Protein 2W3Y (pdb70)

Radius of gyration: 26.06 Å; Cα contacts (8 Å, |Δi|>4): 1025; chains: 2; bounding box: 80×56×63 Å

Organism: Pectobacterium carotovorum subsp. carotovorum (NCBI:txid555)

Nearest PDB structures (foldseek):
  2w3y-assembly2_B  TM=1.004E+00  e=4.810E-58  Pectobacterium carotovorum subsp. carotovorum
  2w3y-assembly1_A  TM=1.001E+00  e=2.131E-53  Pectobacterium carotovorum subsp. carotovorum
  6t14-assembly1_BBB  TM=3.606E-01  e=2.460E-04  Bacillus thuringiensis serovar israelensis
  6t1c-assembly1_BBB-2  TM=3.600E-01  e=3.989E-04  Bacillus thuringiensis serovar israelensis
  3ron-assembly1_A  TM=3.958E-01  e=1.049E-03  Bacillus thuringiensis serovar israelensis

Sequence (528 aa):
QDVDLYFQNIHGRLASNETFDIVPGLSKDGAVQYQTYQFNEAPKHLQKQVKAGRILMERFVAVASAAVNKKAPSNKEKYHYDIWKEVSNQLIPAFFTDPIKGEQNLNTTVKGVEVAKSVIQFAGNVIAGNVTGFATFLQNFGNGLSAEMNKTQANYNYLYAYSTHDLFQDTSGNVFYKPRFLIYGTHFKQEQKKIATSCASYQEVNLEFGVDTVGGTFRIEEYFSNETFKKKVDNFLDKYEGKAIDDADSYFDDIFNGVKPNKNYVYVDLYFQNIHGNETFDIVPGLSKDGAVQYQTYQFNEAPKHLQKQVKAGRILMERFVAVASAAVNKKAPSNKEKYHYDIWKEVSNQLIPAFFTDPIKGEQNLNTTVKGVEVAKSVIQFAGNVIAGNVTGFATFLQNFGNGLSAEMNKTQANYNYLYAYSTHDLFQDTSGNVFYKPRFLIYGTHFKQEQKKIATSCASYQEVNLEFGVDTVGGTFRIEEYFSNETFKKKVDNFLDKYEGKAIDDADSYFDDIFNGVKPNKNYVY

Solvent-accessible surface area: 24649 Å² total; per-residue (Å²): 140,109,11,21,119,45,0,94,124,22,29,89,145,112,52,90,133,73,15,47,90,23,0,68,8,52,16,137,29,0,0,0,0,0,0,0,0,6,0,28,110,9,25,169,146,20,66,167,44,4,142,32,0,36,108,8,0,28,64,0,0,4,1,0,0,1,0,0,28,101,86,13,106,49,68,131,48,35,2,77,26,98,25,1,80,86,0,0,71,58,0,9,100,13,2,11,60,28,73,66,170,44,106,92,76,28,41,47,74,24,83,1,57,66,7,4,75,16,28,0,47,46,6,0,44,2,73,8,28,104,15,95,38,0,30,80,32,16,71,95,19,4,99,26,7,15,62,33,3,79,118,84,135,63,89,10,46,21,2,22,0,0,0,0,0,0,6,6,114,57,152,93,40,93,53,45,12,30,1,28,0,5,0,27,2,27,55,12,101,64,154,20,1,160,22,11,85,15,24,70,35,167,138,105,20,88,4,78,18,32,9,61,4,4,0,3,18,1,58,0,113,64,17,93,92,61,125,102,13,73,130,76,0,38,98,14,1,53,80,5,43,4,70,51,2,80,121,22,129,0,40,31,58,47,57,3,91,68,10,116,24,37,57,66,3,54,85,56,65,156,42,0,89,122,18,27,84,92,151,44,65,76,26,0,66,2,36,12,43,17,0,0,0,0,0,1,0,0,6,0,28,112,10,23,165,143,18,82,165,37,5,153,30,0,42,109,7,0,30,62,0,1,4,1,0,0,1,0,0,12,93,80,2,95,30,11,110,52,1,2,78,28,100,26,0,60,75,0,0,76,56,0,9,98,13,0,11,59,83,97,67,182,35,122,70,92,25,100,48,61,25,97,1,59,71,8,4,73,16,27,0,48,43,6,0,34,2,70,6,32,108,19,88,36,0,30,76,34,17,77,100,13,5,102,30,8,20,64,34,1,89,50,52,141,56,93,9,50,20,2,22,0,0,1,0,0,0,5,8,118,53,148,97,41,94,55,45,14,28,1,30,0,5,0,18,7,27,54,13,87,62,120,19,10,156,16,10,90,13,18,61,44,163,139,119,19,103,4,123,16,34,10,40,1,5,0,3,17,3,64,3,116,69,20,83,96,69,109,108,12,67,110,101,0,34,81,3,0,98,123,6,61,4,50,48,2,78,124,23,95,0,39,31,60,46,52,6,96,66,11,120,27,43,190,87,20,118,142

B-factor: mean 33.21, std 8.68, range [15.66, 88.27]

Foldseek 3Di:
DVLLVVLVVLPCFPDPVPAFAFQAQADLLAGEQEEEEEEADAPPVCNVLLVVLSVLLLLVLQLLRRSLVSNQPDSNSSLPVVSSQVSLVSVDVQFFDPKDWDKDKDWDKAALQCVQVSVVCVVAQKDADDPVVSLVLQQVVLVRRLVSCPPDQDKHKYKYFYKYWYFAADPVRDTDTWIKTKIKIWIAHNVRSVSSNRNVGRDMDTGTIIITMIMGTGPSVCCVVPVVSVVVSVVSSRVSGGDGPVPHPSYDYDHGHPMHHHPVDDD/DVVVLVVLPCVQAAAFQAQFALLAGEFEEEEEEADDPPVCNVLLVVLSVLLQLVLQLLRRSLVSPDPDSNSSLPVVSSQVSLVVVCVQFFDDKDWDKDKLWDKAALQCVQVSVVCVVQQKRFDDDVVRLVLLQVVLVSRLVSPVVDQAKHKYKYFYKYWYFAQDPVGHTDTWIKTKIKIWIAGSVRSCSSNRNPGRDMDTGTIIMIMIIGIGPSVCCVVPPVSVVVSVVVSVVSGHPGPCPHPNYDYDYTYPMDHHPPDDD

Structure (mmCIF, N/CA/C/O backbone):
data_2W3Y
#
_entry.id   2W3Y
#
_cell.length_a   69.560
_cell.length_b   86.715
_cell.length_c   91.457
_cell.angle_alpha   90.00
_cell.angle_beta   90.00
_cell.angle_gamma   90.00
#
_symmetry.space_group_name_H-M   'P 21 21 21'
#
loop_
_entity.id
_entity.type
_entity.pdbx_description
1 polymer 'VIRULENCE FACTOR'
2 non-polymer 'PALMITIC ACID'
3 water water
#
loop_
_atom_site.group_PDB
_atom_site.id
_atom_site.type_symbol
_atom_site.label_atom_id
_atom_site.label_alt_id
_atom_site.label_comp_id
_atom_site.label_asym_id
_atom_site.label_entity_id
_atom_site.label_seq_id
_atom_site.pdbx_PDB_ins_code
_atom_site.Cartn_x
_atom_site.Cartn_y
_atom_site.Cartn_z
_atom_site.occupancy
_atom_site.B_iso_or_equiv
_atom_site.auth_seq_id
_atom_site.auth_comp_id
_atom_site.auth_asym_id
_atom_site.auth_atom_id
_atom_site.pdbx_PDB_model_num
ATOM 1 N N . GLN A 1 8 ? 8.469 26.849 23.746 1.00 48.78 8 GLN A N 1
ATOM 2 C CA . GLN A 1 8 ? 7.193 27.484 23.288 1.00 49.06 8 GLN A CA 1
ATOM 3 C C . GLN A 1 8 ? 7.104 27.631 21.762 1.00 48.47 8 GLN A C 1
ATOM 4 O O . GLN A 1 8 ? 6.021 27.866 21.220 1.00 48.31 8 GLN A O 1
ATOM 10 N N . ASP A 1 9 ? 8.237 27.479 21.075 1.00 48.08 9 ASP A N 1
ATOM 11 C CA . ASP A 1 9 ? 8.230 27.382 19.612 1.00 47.54 9 ASP A CA 1
ATOM 12 C C . ASP A 1 9 ? 7.596 26.064 19.148 1.00 46.43 9 ASP A C 1
ATOM 13 O O . ASP A 1 9 ? 7.036 25.990 18.054 1.00 46.05 9 ASP A O 1
ATOM 18 N N . VAL A 1 10 ? 7.677 25.036 19.994 1.00 45.27 10 VAL A N 1
ATOM 19 C CA . VAL A 1 10 ? 6.951 23.785 19.770 1.00 44.18 10 VAL A CA 1
ATOM 20 C C . VAL A 1 10 ? 5.446 23.991 19.954 1.00 43.07 10 VAL A C 1
ATOM 21 O O . VAL A 1 10 ? 4.652 23.536 19.121 1.00 42.65 10 VAL A O 1
ATOM 25 N N . ASP A 1 11 ? 5.061 24.677 21.037 1.00 42.15 11 ASP A N 1
ATOM 26 C CA . ASP A 1 11 ? 3.658 25.063 21.262 1.00 41.31 11 ASP A CA 1
ATOM 27 C C . ASP A 1 11 ? 3.043 25.812 20.069 1.00 40.62 11 ASP A C 1
ATOM 28 O O . ASP A 1 11 ? 1.927 25.490 19.638 1.00 40.64 11 ASP A O 1
ATOM 33 N N . LEU A 1 12 ? 3.775 26.782 19.523 1.00 39.67 12 LEU A N 1
ATOM 34 C CA . LEU A 1 12 ? 3.304 27.555 18.369 1.00 38.75 12 LEU A CA 1
ATOM 35 C C . LEU A 1 12 ? 3.148 26.696 17.109 1.00 37.57 12 LEU A C 1
ATOM 36 O O . LEU A 1 12 ? 2.202 26.876 16.341 1.00 37.06 12 LEU A O 1
ATOM 41 N N . TYR A 1 13 ? 4.088 25.770 16.908 1.00 36.59 13 TYR A N 1
ATOM 42 C CA . TYR A 1 13 ? 4.059 24.841 15.775 1.00 35.38 13 TYR A CA 1
ATOM 43 C C . TYR A 1 13 ? 2.777 24.005 15.796 1.00 34.66 13 TYR A C 1
ATOM 44 O O . TYR A 1 13 ? 2.070 23.877 14.784 1.00 33.61 13 TYR A O 1
ATOM 53 N N . PHE A 1 14 ? 2.479 23.462 16.970 1.00 34.13 14 PHE A N 1
ATOM 54 C CA . PHE A 1 14 ? 1.295 22.638 17.176 1.00 33.84 14 PHE A CA 1
ATOM 55 C C . PHE A 1 14 ? -0.001 23.451 17.193 1.00 34.24 14 PHE A C 1
ATOM 56 O O . PHE A 1 14 ? -1.021 22.989 16.671 1.00 33.23 14 PHE A O 1
ATOM 64 N N . GLN A 1 15 ? 0.047 24.667 17.754 1.00 34.46 15 GLN A N 1
ATOM 65 C CA . GLN A 1 15 ? -1.110 25.578 17.728 1.00 35.21 15 GLN A CA 1
ATOM 66 C C . GLN A 1 15 ? -1.547 25.837 16.288 1.00 35.35 15 GLN A C 1
ATOM 67 O O . GLN A 1 15 ? -2.739 25.842 15.983 1.00 35.86 15 GLN A O 1
ATOM 73 N N . ASN A 1 16 ? -0.573 26.016 15.401 1.00 36.16 16 ASN A N 1
ATOM 74 C CA . ASN A 1 16 ? -0.856 26.287 13.999 1.00 36.95 16 ASN A CA 1
ATOM 75 C C . ASN A 1 16 ? -1.455 25.086 13.267 1.00 37.34 16 ASN A C 1
ATOM 76 O O . ASN A 1 16 ? -2.380 25.244 12.461 1.00 37.53 16 ASN A O 1
ATOM 81 N N . ILE A 1 17 ? -0.932 23.891 13.548 1.00 37.31 17 ILE A N 1
ATOM 82 C CA . ILE A 1 17 ? -1.462 22.670 12.943 1.00 37.40 17 ILE A CA 1
ATOM 83 C C . ILE A 1 17 ? -2.952 22.510 13.245 1.00 37.47 17 ILE A C 1
ATOM 84 O O . ILE A 1 17 ? -3.752 22.262 12.338 1.00 37.51 17 ILE A O 1
ATOM 89 N N . HIS A 1 18 ? -3.327 22.711 14.504 1.00 37.56 18 HIS A N 1
ATOM 90 C CA . HIS A 1 18 ? -4.680 22.389 14.948 1.00 38.43 18 HIS A CA 1
ATOM 91 C C . HIS A 1 18 ? -5.737 23.508 14.775 1.00 39.24 18 HIS A C 1
ATOM 92 O O . HIS A 1 18 ? -6.920 23.288 15.023 1.00 39.55 18 HIS A O 1
ATOM 99 N N . GLY A 1 19 ? -5.319 24.683 14.306 1.00 39.88 19 GLY A N 1
ATOM 100 C CA . GLY A 1 19 ? -6.248 25.804 14.089 1.00 40.37 19 GLY A CA 1
ATOM 101 C C . GLY A 1 19 ? -7.151 25.608 12.882 1.00 41.09 19 GLY A C 1
ATOM 102 O O . GLY A 1 19 ? -7.073 24.581 12.188 1.00 41.26 19 GLY A O 1
ATOM 103 N N . ARG A 1 23 ? -6.972 19.436 24.800 1.00 61.55 23 ARG A N 1
ATOM 104 C CA . ARG A 1 23 ? -8.367 19.413 25.218 1.00 61.62 23 ARG A CA 1
ATOM 105 C C . ARG A 1 23 ? -8.714 18.012 25.707 1.00 61.04 23 ARG A C 1
ATOM 106 O O . ARG A 1 23 ? -8.681 17.059 24.932 1.00 61.23 23 ARG A O 1
ATOM 114 N N . LEU A 1 24 ? -9.041 17.893 26.994 1.00 60.34 24 LEU A N 1
ATOM 115 C CA . LEU A 1 24 ? -9.096 16.584 27.655 1.00 59.59 24 LEU A CA 1
ATOM 116 C C . LEU A 1 24 ? -10.419 15.816 27.575 1.00 58.69 24 LEU A C 1
ATOM 117 O O . LEU A 1 24 ? -10.459 14.632 27.923 1.00 58.86 24 LEU A O 1
ATOM 122 N N . ALA A 1 25 ? -11.492 16.474 27.138 1.00 57.49 25 ALA A N 1
ATOM 123 C CA . ALA A 1 25 ? -12.763 15.781 26.925 1.00 56.15 25 ALA A CA 1
ATOM 124 C C . ALA A 1 25 ? -12.595 14.786 25.772 1.00 55.27 25 ALA A C 1
ATOM 125 O O . ALA A 1 25 ? -11.948 15.102 24.771 1.00 55.06 25 ALA A O 1
ATOM 127 N N . SER A 1 26 ? -13.157 13.586 25.929 1.00 54.07 26 SER A N 1
ATOM 128 C CA . SER A 1 26 ? -12.952 12.487 24.972 1.00 52.93 26 SER A CA 1
ATOM 129 C C . SER A 1 26 ? -13.510 12.790 23.575 1.00 52.16 26 SER A C 1
ATOM 130 O O . SER A 1 26 ? -13.053 12.229 22.572 1.00 52.03 26 SER A O 1
ATOM 133 N N . ASN A 1 27 ? -14.493 13.682 23.525 1.00 50.94 27 ASN A N 1
ATOM 134 C CA . ASN A 1 27 ? -15.038 14.190 22.265 1.00 50.06 27 ASN A CA 1
ATOM 135 C C . ASN A 1 27 ? -14.251 15.387 21.720 1.00 48.86 27 ASN A C 1
ATOM 136 O O . ASN A 1 27 ? -14.535 15.870 20.622 1.00 49.06 27 ASN A O 1
ATOM 141 N N . GLU A 1 28 ? -13.262 15.845 22.492 1.00 47.36 28 GLU A N 1
ATOM 142 C CA . GLU A 1 28 ? -12.429 17.011 22.151 1.00 45.81 28 GLU A CA 1
ATOM 143 C C . GLU A 1 28 ? -10.951 16.676 21.839 1.00 43.76 28 GLU A C 1
ATOM 144 O O . GLU A 1 28 ? -10.269 17.464 21.165 1.00 43.21 28 GLU A O 1
ATOM 150 N N . THR A 1 29 ? -10.462 15.534 22.340 1.00 41.01 29 THR A N 1
ATOM 151 C CA . THR A 1 29 ? -9.119 15.034 21.994 1.00 38.67 29 THR A CA 1
ATOM 152 C C . THR A 1 29 ? -8.987 14.845 20.481 1.00 37.10 29 THR A C 1
ATOM 153 O O . THR A 1 29 ? -9.979 14.601 19.780 1.00 36.27 29 THR A O 1
ATOM 157 N N . PHE A 1 30 ? -7.760 14.942 19.982 1.00 34.75 30 PHE A N 1
ATOM 158 C CA . PHE A 1 30 ? -7.543 14.915 18.536 1.00 33.05 30 PHE A CA 1
ATOM 159 C C . PHE A 1 30 ? -7.444 13.499 17.970 1.00 31.49 30 PHE A C 1
ATOM 160 O O . PHE A 1 30 ? -6.793 12.644 18.550 1.00 30.85 30 PHE A O 1
ATOM 168 N N . ASP A 1 31 ? -8.120 13.267 16.845 1.00 30.55 31 ASP A N 1
ATOM 169 C CA . ASP A 1 31 ? -8.045 11.982 16.131 1.00 29.46 31 ASP A CA 1
ATOM 170 C C . ASP A 1 31 ? -6.601 11.638 15.754 1.00 27.96 31 ASP A C 1
ATOM 171 O O . ASP A 1 31 ? -5.824 12.525 15.408 1.00 26.98 31 ASP A O 1
ATOM 176 N N . ILE A 1 32 ? -6.249 10.355 15.830 1.00 26.35 32 ILE A N 1
ATOM 177 C CA . ILE A 1 32 ? -4.914 9.904 15.429 1.00 24.59 32 ILE A CA 1
ATOM 178 C C . ILE A 1 32 ? -4.987 9.170 14.106 1.00 23.83 32 ILE A C 1
ATOM 179 O O . ILE A 1 32 ? -6.080 8.860 13.624 1.00 23.50 32 ILE A O 1
ATOM 184 N N . VAL A 1 33 ? -3.830 8.921 13.505 1.00 22.80 33 VAL A N 1
ATOM 185 C CA . VAL A 1 33 ? -3.780 8.248 12.235 1.00 22.15 33 VAL A CA 1
ATOM 186 C C . VAL A 1 33 ? -4.201 6.788 12.458 1.00 22.40 33 VAL A C 1
ATOM 187 O O . VAL A 1 33 ? -3.645 6.115 13.331 1.00 22.40 33 VAL A O 1
ATOM 191 N N . PRO A 1 34 ? -5.212 6.316 11.705 1.00 21.75 34 PRO A N 1
ATOM 192 C CA . PRO A 1 34 ? -5.699 4.937 11.892 1.00 22.52 34 PRO A CA 1
ATOM 193 C C . PRO A 1 34 ? -4.599 3.896 11.676 1.00 22.72 34 PRO A C 1
ATOM 194 O O . PRO A 1 34 ? -3.808 4.004 10.726 1.00 23.13 34 PRO A O 1
ATOM 198 N N . GLY A 1 35 ? -4.554 2.904 12.561 1.00 22.68 35 GLY A N 1
ATOM 199 C CA . GLY A 1 35 ? -3.466 1.926 12.577 1.00 22.83 35 GLY A CA 1
ATOM 200 C C . GLY A 1 35 ? -3.393 1.071 11.327 1.00 22.88 35 GLY A C 1
ATOM 201 O O . GLY A 1 35 ? -2.311 0.697 10.896 1.00 23.00 35 GLY A O 1
ATOM 202 N N . LEU A 1 36 ? -4.546 0.744 10.750 1.00 23.25 36 LEU A N 1
ATOM 203 C CA . LEU A 1 36 ? -4.557 -0.105 9.574 1.00 23.62 36 LEU A CA 1
ATOM 204 C C . LEU A 1 36 ? -5.543 0.403 8.523 1.00 23.80 36 LEU A C 1
ATOM 205 O O . LEU A 1 36 ? -6.718 0.608 8.807 1.00 24.29 36 LEU A O 1
ATOM 210 N N . SER A 1 37 ? -5.052 0.566 7.298 1.00 23.20 37 SER A N 1
ATOM 211 C CA . SER A 1 37 ? -5.799 1.213 6.234 1.00 23.66 37 SER A CA 1
ATOM 212 C C . SER A 1 37 ? -5.401 0.644 4.884 1.00 23.87 37 SER A C 1
ATOM 213 O O . SER A 1 37 ? -4.318 0.069 4.733 1.00 22.85 37 SER A O 1
ATOM 216 N N . LYS A 1 38 ? -6.253 0.825 3.879 1.00 24.61 38 LYS A N 1
ATOM 217 C CA . LYS A 1 38 ? -5.818 0.472 2.532 1.00 25.67 38 LYS A CA 1
ATOM 218 C C . LYS A 1 38 ? -4.637 1.342 2.034 1.00 24.87 38 LYS A C 1
ATOM 219 O O . LYS A 1 38 ? -3.868 0.918 1.174 1.00 25.11 38 LYS A O 1
ATOM 225 N N . ASP A 1 39 ? -4.482 2.534 2.614 1.00 24.43 39 ASP A N 1
ATOM 226 C CA . ASP A 1 39 ? -3.394 3.463 2.255 1.00 23.76 39 ASP A CA 1
ATOM 227 C C . ASP A 1 39 ? -2.080 3.293 3.020 1.00 22.76 39 ASP A C 1
ATOM 228 O O . ASP A 1 39 ? -1.094 3.975 2.717 1.00 23.02 39 ASP A O 1
ATOM 233 N N . GLY A 1 40 ? -2.066 2.373 3.993 1.00 21.12 40 GLY A N 1
ATOM 234 C CA . GLY A 1 40 ? -0.874 2.090 4.777 1.00 19.98 40 GLY A CA 1
ATOM 235 C C . GLY A 1 40 ? -1.211 1.726 6.217 1.00 19.35 40 GLY A C 1
ATOM 236 O O . GLY A 1 40 ? -2.371 1.731 6.620 1.00 18.56 40 GLY A O 1
ATOM 237 N N . ALA A 1 41 ? -0.188 1.398 6.996 1.00 19.16 41 ALA A N 1
ATOM 238 C CA . ALA A 1 41 ? -0.411 1.000 8.377 1.00 18.77 41 ALA A CA 1
ATOM 239 C C . ALA A 1 41 ? 0.591 1.721 9.283 1.00 18.32 41 ALA A C 1
ATOM 240 O O . ALA A 1 41 ? 1.717 1.980 8.866 1.00 18.62 41 ALA A O 1
ATOM 242 N N . VAL A 1 42 ? 0.177 2.038 10.507 1.00 18.28 42 VAL A N 1
ATOM 243 C CA . VAL A 1 42 ? 1.087 2.518 11.549 1.00 18.51 42 VAL A CA 1
ATOM 244 C C . VAL A 1 42 ? 0.961 1.531 12.698 1.00 18.49 42 VAL A C 1
ATOM 245 O O . VAL A 1 42 ? -0.132 1.358 13.230 1.00 18.06 42 VAL A O 1
ATOM 249 N N . GLN A 1 43 ? 2.073 0.906 13.073 1.00 18.51 43 GLN A N 1
ATOM 250 C CA . GLN A 1 43 ? 2.110 -0.062 14.143 1.00 19.74 43 GLN A CA 1
ATOM 251 C C . GLN A 1 43 ? 2.427 0.731 15.419 1.00 18.93 43 GLN A C 1
ATOM 252 O O . GLN A 1 43 ? 3.512 1.219 15.566 1.00 19.34 43 GLN A O 1
ATOM 258 N N . TYR A 1 44 ? 1.460 0.891 16.313 1.00 19.72 44 TYR A N 1
ATOM 259 C CA . TYR A 1 44 ? 1.686 1.611 17.574 1.00 19.63 44 TYR A CA 1
ATOM 260 C C . TYR A 1 44 ? 2.181 0.653 18.652 1.00 20.28 44 TYR A C 1
ATOM 261 O O . TYR A 1 44 ? 1.496 -0.312 18.964 1.00 20.90 44 TYR A O 1
ATOM 270 N N . GLN A 1 45 ? 3.368 0.890 19.217 1.00 20.10 45 GLN A N 1
ATOM 271 C CA . GLN A 1 45 ? 3.967 -0.099 20.132 1.00 19.86 45 GLN A CA 1
ATOM 272 C C . GLN A 1 45 ? 4.644 0.516 21.370 1.00 20.72 45 GLN A C 1
ATOM 273 O O . GLN A 1 45 ? 5.122 1.651 21.335 1.00 21.03 45 GLN A O 1
ATOM 279 N N . THR A 1 46 ? 4.673 -0.245 22.464 1.00 20.89 46 THR A N 1
ATOM 280 C CA . THR A 1 46 ? 5.430 0.124 23.671 1.00 21.15 46 THR A CA 1
ATOM 281 C C . THR A 1 46 ? 6.238 -1.085 24.128 1.00 21.29 46 THR A C 1
ATOM 282 O O . THR A 1 46 ? 5.675 -2.110 24.548 1.00 20.03 46 THR A O 1
ATOM 286 N N . TYR A 1 47 ? 7.561 -0.986 24.013 1.00 21.65 47 TYR A N 1
ATOM 287 C CA . TYR A 1 47 ? 8.417 -2.097 24.398 1.00 21.98 47 TYR A CA 1
ATOM 288 C C . TYR A 1 47 ? 9.170 -1.757 25.663 1.00 22.33 47 TYR A C 1
ATOM 289 O O . TYR A 1 47 ? 9.882 -0.755 25.727 1.00 22.93 47 TYR A O 1
ATOM 298 N N . GLN A 1 48 ? 9.022 -2.601 26.665 1.00 21.40 48 GLN A N 1
ATOM 299 C CA . GLN A 1 48 ? 9.877 -2.497 27.837 1.00 20.88 48 GLN A CA 1
ATOM 300 C C . GLN A 1 48 ? 10.828 -3.673 27.873 1.00 20.47 48 GLN A C 1
ATOM 301 O O . GLN A 1 48 ? 10.398 -4.821 27.788 1.00 21.02 48 GLN A O 1
ATOM 307 N N . PHE A 1 49 ? 12.119 -3.386 27.993 1.00 20.84 49 PHE A N 1
ATOM 308 C CA . PHE A 1 49 ? 13.129 -4.428 28.022 1.00 21.46 49 PHE A CA 1
ATOM 309 C C . PHE A 1 49 ? 13.592 -4.660 29.447 1.00 21.95 49 PHE A C 1
ATOM 310 O O . PHE A 1 49 ? 14.310 -3.838 30.006 1.00 22.33 49 PHE A O 1
ATOM 318 N N . ASN A 1 50 ? 13.132 -5.779 30.013 1.00 23.15 50 ASN A N 1
ATOM 319 C CA . ASN A 1 50 ? 13.404 -6.206 31.399 1.00 23.78 50 ASN A CA 1
ATOM 320 C C . ASN A 1 50 ? 12.569 -5.477 32.437 1.00 24.45 50 ASN A C 1
ATOM 321 O O . ASN A 1 50 ? 12.292 -4.297 32.299 1.00 23.51 50 ASN A O 1
ATOM 326 N N . GLU A 1 51 ? 12.168 -6.207 33.477 1.00 25.91 51 GLU A N 1
ATOM 327 C CA . GLU A 1 51 ? 11.515 -5.610 34.635 1.00 27.76 51 GLU A CA 1
ATOM 328 C C . GLU A 1 51 ? 12.496 -4.670 35.319 1.00 28.29 51 GLU A C 1
ATOM 329 O O . GLU A 1 51 ? 13.699 -4.941 35.363 1.00 28.64 51 GLU A O 1
ATOM 335 N N . ALA A 1 52 ? 11.970 -3.556 35.808 1.00 28.90 52 ALA A N 1
ATOM 336 C CA . ALA A 1 52 ? 12.739 -2.560 36.536 1.00 30.23 52 ALA A CA 1
ATOM 337 C C . ALA A 1 52 ? 13.034 -3.039 37.963 1.00 31.03 52 ALA A C 1
ATOM 338 O O . ALA A 1 52 ? 12.216 -3.741 38.548 1.00 30.71 52 ALA A O 1
ATOM 340 N N . PRO A 1 53 ? 14.219 -2.678 38.508 1.00 32.13 53 PRO A N 1
ATOM 341 C CA . PRO A 1 53 ? 14.466 -2.890 39.932 1.00 32.39 53 PRO A CA 1
ATOM 342 C C . PRO A 1 53 ? 13.548 -2.015 40.777 1.00 32.35 53 PRO A C 1
ATOM 343 O O . PRO A 1 53 ? 13.058 -0.979 40.310 1.00 31.81 53 PRO A O 1
ATOM 347 N N . LYS A 1 54 ? 13.332 -2.434 42.021 1.00 32.87 54 LYS A N 1
ATOM 348 C CA . LYS A 1 54 ? 12.355 -1.799 42.913 1.00 33.53 54 LYS A CA 1
ATOM 349 C C . LYS A 1 54 ? 12.396 -0.269 42.869 1.00 33.08 54 LYS A C 1
ATOM 350 O O . LYS A 1 54 ? 11.353 0.378 42.772 1.00 32.96 54 LYS A O 1
ATOM 356 N N . HIS A 1 55 ? 13.601 0.298 42.891 1.00 33.43 55 HIS A N 1
ATOM 357 C CA . HIS A 1 55 ? 13.781 1.756 42.916 1.00 33.73 55 HIS A CA 1
ATOM 358 C C . HIS A 1 55 ? 13.554 2.495 41.579 1.00 34.26 55 HIS A C 1
ATOM 359 O O . HIS A 1 55 ? 13.641 3.731 41.533 1.00 34.64 55 HIS A O 1
ATOM 366 N N . LEU A 1 56 ? 13.255 1.762 40.503 1.00 34.03 56 LEU A N 1
ATOM 367 C CA . LEU A 1 56 ? 13.001 2.411 39.204 1.00 33.99 56 LEU A CA 1
ATOM 368 C C . LEU A 1 56 ? 11.581 2.192 38.663 1.00 33.53 56 LEU A C 1
ATOM 369 O O . LEU A 1 56 ? 11.175 2.855 37.711 1.00 33.54 56 LEU A O 1
ATOM 374 N N . GLN A 1 57 ? 10.835 1.276 39.282 1.00 33.64 57 GLN A N 1
ATOM 375 C CA . GLN A 1 57 ? 9.483 0.885 38.831 1.00 33.36 57 GLN A CA 1
ATOM 376 C C . GLN A 1 57 ? 8.472 2.032 38.695 1.00 32.87 57 GLN A C 1
ATOM 377 O O . GLN A 1 57 ? 7.727 2.093 37.708 1.00 31.53 57 GLN A O 1
ATOM 383 N N . LYS A 1 58 ? 8.465 2.944 39.669 1.00 32.36 58 LYS A N 1
ATOM 384 C CA . LYS A 1 58 ? 7.611 4.135 39.611 1.00 32.83 58 LYS A CA 1
ATOM 385 C C . LYS A 1 58 ? 7.941 5.027 38.409 1.00 32.24 58 LYS A C 1
ATOM 386 O O . LYS A 1 58 ? 7.040 5.450 37.687 1.00 31.92 58 LYS A O 1
ATOM 392 N N . GLN A 1 59 ? 9.231 5.318 38.230 1.00 31.52 59 GLN A N 1
ATOM 393 C CA . GLN A 1 59 ? 9.751 6.105 37.103 1.00 31.68 59 GLN A CA 1
ATOM 394 C C . GLN A 1 59 ? 9.406 5.465 35.741 1.00 29.86 59 GLN A C 1
ATOM 395 O O . GLN A 1 59 ? 9.034 6.153 34.800 1.00 29.33 59 GLN A O 1
ATOM 401 N N . VAL A 1 60 ? 9.507 4.144 35.664 1.00 29.23 60 VAL A N 1
ATOM 402 C CA . VAL A 1 60 ? 9.220 3.410 34.436 1.00 29.00 60 VAL A CA 1
ATOM 403 C C . VAL A 1 60 ? 7.728 3.460 34.075 1.00 28.80 60 VAL A C 1
ATOM 404 O O . VAL A 1 60 ? 7.367 3.696 32.912 1.00 28.01 60 VAL A O 1
ATOM 408 N N . LYS A 1 61 ? 6.865 3.257 35.073 1.00 28.44 61 LYS A N 1
ATOM 409 C CA . LYS A 1 61 ? 5.413 3.340 34.868 1.00 28.74 61 LYS A CA 1
ATOM 410 C C . LYS A 1 61 ? 4.974 4.728 34.407 1.00 27.57 61 LYS A C 1
ATOM 411 O O . LYS A 1 61 ? 4.140 4.844 33.516 1.00 27.51 61 LYS A O 1
ATOM 417 N N . ALA A 1 62 ? 5.562 5.774 34.990 1.00 27.16 62 ALA A N 1
ATOM 418 C CA . ALA A 1 62 ? 5.313 7.151 34.549 1.00 26.40 62 ALA A CA 1
ATOM 419 C C . ALA A 1 62 ? 5.873 7.417 33.130 1.00 25.76 62 ALA A C 1
ATOM 420 O O . ALA A 1 62 ? 5.203 8.041 32.293 1.00 25.18 62 ALA A O 1
ATOM 422 N N . GLY A 1 63 ? 7.089 6.930 32.876 1.00 25.04 63 GLY A N 1
ATOM 423 C CA . GLY A 1 63 ? 7.769 7.086 31.587 1.00 24.76 63 GLY A CA 1
ATOM 424 C C . GLY A 1 63 ? 6.994 6.451 30.444 1.00 24.74 63 GLY A C 1
ATOM 425 O O . GLY A 1 63 ? 6.882 7.035 29.370 1.00 24.56 63 GLY A O 1
ATOM 426 N N . ARG A 1 64 ? 6.447 5.259 30.688 1.00 25.38 64 ARG A N 1
ATOM 427 C CA . ARG A 1 64 ? 5.613 4.571 29.707 1.00 25.62 64 ARG A CA 1
ATOM 428 C C . ARG A 1 64 ? 4.374 5.379 29.362 1.00 26.24 64 ARG A C 1
ATOM 429 O O . ARG A 1 64 ? 4.049 5.515 28.180 1.00 26.66 64 ARG A O 1
ATOM 437 N N . ILE A 1 65 ? 3.695 5.931 30.375 1.00 26.33 65 ILE A N 1
ATOM 438 C CA . ILE A 1 65 ? 2.527 6.788 30.131 1.00 26.87 65 ILE A CA 1
ATOM 439 C C . ILE A 1 65 ? 2.883 8.030 29.334 1.00 25.84 65 ILE A C 1
ATOM 440 O O . ILE A 1 65 ? 2.183 8.383 28.374 1.00 26.31 65 ILE A O 1
ATOM 445 N N . LEU A 1 66 ? 3.962 8.695 29.730 1.00 25.60 66 LEU A N 1
ATOM 446 C CA . LEU A 1 66 ? 4.450 9.876 29.007 1.00 25.21 66 LEU A CA 1
ATOM 447 C C . LEU A 1 66 ? 4.744 9.612 27.522 1.00 24.63 66 LEU A C 1
ATOM 448 O O . LEU A 1 66 ? 4.345 10.394 26.650 1.00 24.58 66 LEU A O 1
ATOM 453 N N . MET A 1 67 ? 5.442 8.514 27.242 1.00 23.87 67 MET A N 1
ATOM 454 C CA . MET A 1 67 ? 5.833 8.214 25.864 1.00 23.17 67 MET A CA 1
ATOM 455 C C . MET A 1 67 ? 4.624 7.876 24.975 1.00 23.03 67 MET A C 1
ATOM 456 O O . MET A 1 67 ? 4.571 8.320 23.819 1.00 22.22 67 MET A O 1
ATOM 461 N N . GLU A 1 68 ? 3.653 7.115 25.510 1.00 22.60 68 GLU A N 1
ATOM 462 C CA . GLU A 1 68 ? 2.414 6.812 24.756 1.00 23.11 68 GLU A CA 1
ATOM 463 C C . GLU A 1 68 ? 1.640 8.104 24.416 1.00 22.48 68 GLU A C 1
ATOM 464 O O . GLU A 1 68 ? 1.037 8.229 23.338 1.00 21.70 68 GLU A O 1
ATOM 470 N N . ARG A 1 69 ? 1.684 9.065 25.333 1.00 21.45 69 ARG A N 1
ATOM 471 C CA . ARG A 1 69 ? 1.055 10.363 25.119 1.00 22.04 69 ARG A CA 1
ATOM 472 C C . ARG A 1 69 ? 1.771 11.181 24.042 1.00 21.14 69 ARG A C 1
ATOM 473 O O . ARG A 1 69 ? 1.109 11.812 23.212 1.00 21.67 69 ARG A O 1
ATOM 481 N N . PHE A 1 70 ? 3.105 11.161 24.065 1.00 20.80 70 PHE A N 1
ATOM 482 C CA . PHE A 1 70 ? 3.930 11.791 23.020 1.00 21.28 70 PHE A CA 1
ATOM 483 C C . PHE A 1 70 ? 3.693 11.160 21.638 1.00 21.07 70 PHE A C 1
ATOM 484 O O . PHE A 1 70 ? 3.571 11.872 20.631 1.00 21.17 70 PHE A O 1
ATOM 492 N N . VAL A 1 71 ? 3.604 9.829 21.597 1.00 20.22 71 VAL A N 1
ATOM 493 C CA . VAL A 1 71 ? 3.291 9.122 20.345 1.00 20.74 71 VAL A CA 1
ATOM 494 C C . VAL A 1 71 ? 1.928 9.541 19.780 1.00 20.18 71 VAL A C 1
ATOM 495 O O . VAL A 1 71 ? 1.829 9.846 18.576 1.00 20.93 71 VAL A O 1
ATOM 499 N N . ALA A 1 72 ? 0.896 9.591 20.636 1.00 20.00 72 ALA A N 1
ATOM 500 C CA . ALA A 1 72 ? -0.451 10.023 20.219 1.00 20.58 72 ALA A CA 1
ATOM 501 C C . ALA A 1 72 ? -0.489 11.522 19.812 1.00 21.02 72 ALA A C 1
ATOM 502 O O . ALA A 1 72 ? -1.170 11.882 18.847 1.00 20.83 72 ALA A O 1
ATOM 504 N N . VAL A 1 73 ? 0.258 12.369 20.531 1.00 21.42 73 VAL A N 1
ATOM 505 C CA . VAL A 1 73 ? 0.421 13.801 20.128 1.00 21.84 73 VAL A CA 1
ATOM 506 C C . VAL A 1 73 ? 1.026 13.932 18.718 1.00 21.94 73 VAL A C 1
ATOM 507 O O . VAL A 1 73 ? 0.500 14.679 17.884 1.00 22.12 73 VAL A O 1
ATOM 511 N N . ALA A 1 74 ? 2.099 13.191 18.438 1.00 21.92 74 ALA A N 1
ATOM 512 C CA . ALA A 1 74 ? 2.724 13.245 17.117 1.00 21.67 74 ALA A CA 1
ATOM 513 C C . ALA A 1 74 ? 1.751 12.752 16.029 1.00 21.85 74 ALA A C 1
ATOM 514 O O . ALA A 1 74 ? 1.571 13.395 14.984 1.00 21.70 74 ALA A O 1
ATOM 516 N N . SER A 1 75 ? 1.096 11.628 16.303 1.00 21.12 75 SER A N 1
ATOM 517 C CA . SER A 1 75 ? 0.137 11.037 15.381 1.00 21.10 75 SER A CA 1
ATOM 518 C C . SER A 1 75 ? -1.047 11.947 15.053 1.00 20.81 75 SER A C 1
ATOM 519 O O . SER A 1 75 ? -1.485 11.989 13.903 1.00 20.18 75 SER A O 1
ATOM 522 N N . ALA A 1 76 ? -1.560 12.651 16.065 1.00 20.75 76 ALA A N 1
ATOM 523 C CA . ALA A 1 76 ? -2.682 13.583 15.885 1.00 21.55 76 ALA A CA 1
ATOM 524 C C . ALA A 1 76 ? -2.333 14.813 15.025 1.00 21.60 76 ALA A C 1
ATOM 525 O O . ALA A 1 76 ? -3.145 15.222 14.176 1.00 21.46 76 ALA A O 1
ATOM 527 N N . ALA A 1 77 ? -1.124 15.351 15.213 1.00 22.33 77 ALA A N 1
ATOM 528 C CA . ALA A 1 77 ? -0.573 16.428 14.368 1.00 22.86 77 ALA A CA 1
ATOM 529 C C . ALA A 1 77 ? -0.459 16.012 12.898 1.00 23.41 77 ALA A C 1
ATOM 530 O O . ALA A 1 77 ? -0.860 16.756 11.998 1.00 22.95 77 ALA A O 1
ATOM 532 N N . VAL A 1 78 ? 0.062 14.807 12.670 1.00 23.14 78 VAL A N 1
ATOM 533 C CA . VAL A 1 78 ? 0.191 14.225 11.334 1.00 23.41 78 VAL A CA 1
ATOM 534 C C . VAL A 1 78 ? -1.167 14.070 10.658 1.00 23.57 78 VAL A C 1
ATOM 535 O O . VAL A 1 78 ? -1.321 14.458 9.505 1.00 22.64 78 VAL A O 1
ATOM 539 N N . ASN A 1 79 ? -2.123 13.487 11.387 1.00 24.08 79 ASN A N 1
ATOM 540 C CA . ASN A 1 79 ? -3.490 13.290 10.929 1.00 25.06 79 ASN A CA 1
ATOM 541 C C . ASN A 1 79 ? -4.170 14.582 10.454 1.00 25.72 79 ASN A C 1
ATOM 542 O O . ASN A 1 79 ? -4.818 14.610 9.395 1.00 25.60 79 ASN A O 1
ATOM 547 N N . LYS A 1 80 ? -4.011 15.628 11.255 1.00 26.17 80 LYS A N 1
ATOM 548 C CA . LYS A 1 80 ? -4.463 16.967 10.912 1.00 27.67 80 LYS A CA 1
ATOM 549 C C . LYS A 1 80 ? -3.662 17.570 9.745 1.00 27.71 80 LYS A C 1
ATOM 550 O O . LYS A 1 80 ? -4.249 18.078 8.784 1.00 28.27 80 LYS A O 1
ATOM 556 N N . LYS A 1 81 ? -2.338 17.491 9.817 1.00 27.86 81 LYS A N 1
ATOM 557 C CA . LYS A 1 81 ? -1.467 18.124 8.816 1.00 28.04 81 LYS A CA 1
ATOM 558 C C . LYS A 1 81 ? -1.556 17.490 7.429 1.00 27.52 81 LYS A C 1
ATOM 559 O O . LYS A 1 81 ? -1.438 18.198 6.431 1.00 27.08 81 LYS A O 1
ATOM 565 N N . ALA A 1 82 ? -1.743 16.164 7.361 1.00 25.92 82 ALA A N 1
ATOM 566 C CA . ALA A 1 82 ? -1.799 15.463 6.073 1.00 25.77 82 ALA A CA 1
ATOM 567 C C . ALA A 1 82 ? -2.914 16.030 5.185 1.00 25.32 82 ALA A C 1
ATOM 568 O O . ALA A 1 82 ? -4.044 16.135 5.632 1.00 25.27 82 ALA A O 1
ATOM 570 N N . PRO A 1 83 ? -2.586 16.422 3.938 1.00 25.79 83 PRO A N 1
ATOM 571 C CA . PRO A 1 83 ? -3.558 16.965 2.948 1.00 26.46 83 PRO A CA 1
ATOM 572 C C . PRO A 1 83 ? -4.548 15.928 2.401 1.00 26.58 83 PRO A C 1
ATOM 573 O O . PRO A 1 83 ? -5.582 16.291 1.825 1.00 27.03 83 PRO A O 1
ATOM 577 N N . SER A 1 84 ? -4.212 14.654 2.554 1.00 25.89 84 SER A N 1
ATOM 578 C CA . SER A 1 84 ? -5.016 13.564 2.017 1.00 25.84 84 SER A CA 1
ATOM 579 C C . SER A 1 84 ? -4.775 12.333 2.868 1.00 25.33 84 SER A C 1
ATOM 580 O O . SER A 1 84 ? -3.784 12.259 3.609 1.00 25.06 84 SER A O 1
ATOM 583 N N . ASN A 1 85 ? -5.681 11.371 2.761 1.00 25.03 85 ASN A N 1
ATOM 584 C CA . ASN A 1 85 ? -5.569 10.131 3.532 1.00 24.67 85 ASN A CA 1
ATOM 585 C C . ASN A 1 85 ? -4.248 9.419 3.279 1.00 24.14 85 ASN A C 1
ATOM 586 O O . ASN A 1 85 ? -3.592 8.985 4.220 1.00 22.93 85 ASN A O 1
ATOM 591 N N . LYS A 1 86 ? -3.845 9.329 2.013 1.00 23.94 86 LYS A N 1
ATOM 592 C CA . LYS A 1 86 ? -2.580 8.685 1.652 1.00 24.49 86 LYS A CA 1
ATOM 593 C C . LYS A 1 86 ? -1.365 9.288 2.381 1.00 24.03 86 LYS A C 1
ATOM 594 O O . LYS A 1 86 ? -0.462 8.577 2.821 1.00 23.13 86 LYS A O 1
ATOM 600 N N . GLU A 1 87 ? -1.371 10.614 2.500 1.00 23.81 87 GLU A N 1
ATOM 601 C CA . GLU A 1 87 ? -0.287 11.356 3.113 1.00 23.88 87 GLU A CA 1
ATOM 602 C C . GLU A 1 87 ? -0.198 11.218 4.634 1.00 23.48 87 GLU A C 1
ATOM 603 O O . GLU A 1 87 ? 0.856 11.511 5.221 1.00 23.23 87 GLU A O 1
ATOM 609 N N . LYS A 1 88 ? -1.268 10.747 5.278 1.00 22.98 88 LYS A N 1
ATOM 610 C CA . LYS A 1 88 ? -1.162 10.332 6.706 1.00 23.90 88 LYS A CA 1
ATOM 611 C C . LYS A 1 88 ? -0.095 9.238 6.938 1.00 22.98 88 LYS A C 1
ATOM 612 O O . LYS A 1 88 ? 0.441 9.097 8.043 1.00 23.87 88 LYS A O 1
ATOM 618 N N . TYR A 1 89 ? 0.206 8.470 5.895 1.00 22.34 89 TYR A N 1
ATOM 619 C CA . TYR A 1 89 ? 1.200 7.400 5.965 1.00 21.94 89 TYR A CA 1
ATOM 620 C C . TYR A 1 89 ? 2.522 7.749 5.246 1.00 22.69 89 TYR A C 1
ATOM 621 O O . TYR A 1 89 ? 3.309 6.868 4.923 1.00 22.89 89 TYR A O 1
ATOM 630 N N . HIS A 1 90 ? 2.767 9.042 5.029 1.00 23.46 90 HIS A N 1
ATOM 631 C CA . HIS A 1 90 ? 4.015 9.490 4.408 1.00 24.44 90 HIS A CA 1
ATOM 632 C C . HIS A 1 90 ? 5.004 9.799 5.507 1.00 24.52 90 HIS A C 1
ATOM 633 O O . HIS A 1 90 ? 4.788 10.724 6.301 1.00 24.01 90 HIS A O 1
ATOM 640 N N . TYR A 1 91 ? 6.089 9.029 5.541 1.00 24.61 91 TYR A N 1
ATOM 641 C CA . TYR A 1 91 ? 7.106 9.186 6.591 1.00 25.49 91 TYR A CA 1
ATOM 642 C C . TYR A 1 91 ? 7.636 10.628 6.760 1.00 25.50 91 TYR A C 1
ATOM 643 O O . TYR A 1 91 ? 7.906 11.080 7.884 1.00 24.93 91 TYR A O 1
ATOM 652 N N . ASP A 1 92 ? 7.781 11.345 5.649 1.00 26.27 92 ASP A N 1
ATOM 653 C CA . ASP A 1 92 ? 8.361 12.688 5.697 1.00 27.81 92 ASP A CA 1
ATOM 654 C C . ASP A 1 92 ? 7.541 13.660 6.558 1.00 26.34 92 ASP A C 1
ATOM 655 O O . ASP A 1 92 ? 8.104 14.540 7.189 1.00 26.81 92 ASP A O 1
ATOM 660 N N . ILE A 1 93 ? 6.221 13.487 6.600 1.00 25.91 93 ILE A N 1
ATOM 661 C CA . ILE A 1 93 ? 5.351 14.303 7.480 1.00 24.43 93 ILE A CA 1
ATOM 662 C C . ILE A 1 93 ? 5.520 13.964 8.973 1.00 23.52 93 ILE A C 1
ATOM 663 O O . ILE A 1 93 ? 5.563 14.869 9.828 1.00 23.37 93 ILE A O 1
ATOM 668 N N . TRP A 1 94 ? 5.613 12.667 9.277 1.00 23.05 94 TRP A N 1
ATOM 669 C CA . TRP A 1 94 ? 6.011 12.178 10.615 1.00 22.58 94 TRP A CA 1
ATOM 670 C C . TRP A 1 94 ? 7.382 12.718 11.050 1.00 23.51 94 TRP A C 1
ATOM 671 O O . TRP A 1 94 ? 7.574 13.117 12.204 1.00 22.84 94 TRP A O 1
ATOM 682 N N . LYS A 1 95 ? 8.349 12.727 10.126 1.00 24.21 95 LYS A N 1
ATOM 683 C CA . LYS A 1 95 ? 9.668 13.273 10.438 1.00 26.06 95 LYS A CA 1
ATOM 684 C C . LYS A 1 95 ? 9.632 14.792 10.742 1.00 25.86 95 LYS A C 1
ATOM 685 O O . LYS A 1 95 ? 10.264 15.247 11.702 1.00 26.45 95 LYS A O 1
ATOM 691 N N . GLU A 1 96 ? 8.890 15.556 9.940 1.00 26.77 96 GLU A N 1
ATOM 692 C CA . GLU A 1 96 ? 8.717 17.013 10.162 1.00 26.96 96 GLU A CA 1
ATOM 693 C C . GLU A 1 96 ? 8.181 17.320 11.573 1.00 26.61 96 GLU A C 1
ATOM 694 O O . GLU A 1 96 ? 8.669 18.229 12.258 1.00 26.92 96 GLU A O 1
ATOM 700 N N . VAL A 1 97 ? 7.203 16.532 12.011 1.00 26.08 97 VAL A N 1
ATOM 701 C CA . VAL A 1 97 ? 6.538 16.738 13.309 1.00 25.27 97 VAL A CA 1
ATOM 702 C C . VAL A 1 97 ? 7.451 16.315 14.474 1.00 25.79 97 VAL A C 1
ATOM 703 O O . VAL A 1 97 ? 7.542 17.023 15.490 1.00 25.10 97 VAL A O 1
ATOM 707 N N . SER A 1 98 ? 8.137 15.172 14.324 1.00 25.51 98 SER A N 1
ATOM 708 C CA . SER A 1 98 ? 9.125 14.728 15.309 1.00 26.47 98 SER A CA 1
ATOM 709 C C . SER A 1 98 ? 10.323 15.693 15.476 1.00 26.77 98 SER A C 1
ATOM 710 O O . SER A 1 98 ? 10.816 15.870 16.579 1.00 26.97 98 SER A O 1
ATOM 713 N N . ASN A 1 99 ? 10.786 16.302 14.384 1.00 27.89 99 ASN A N 1
ATOM 714 C CA . ASN A 1 99 ? 11.870 17.300 14.432 1.00 29.20 99 ASN A CA 1
ATOM 715 C C . ASN A 1 99 ? 11.490 18.567 15.220 1.00 29.49 99 ASN A C 1
ATOM 716 O O . ASN A 1 99 ? 12.338 19.398 15.514 1.00 30.19 99 ASN A O 1
ATOM 721 N N . GLN A 1 100 ? 10.212 18.697 15.557 1.00 30.17 100 GLN A N 1
ATOM 722 C CA . GLN A 1 100 ? 9.733 19.778 16.406 1.00 30.69 100 GLN A CA 1
ATOM 723 C C . GLN A 1 100 ? 9.704 19.357 17.874 1.00 30.73 100 GLN A C 1
ATOM 724 O O . GLN A 1 100 ? 10.097 20.141 18.751 1.00 30.96 100 GLN A O 1
ATOM 730 N N . LEU A 1 101 ? 9.290 18.109 18.131 1.00 29.81 101 LEU A N 1
ATOM 731 C CA . LEU A 1 101 ? 9.236 17.535 19.486 1.00 29.32 101 LEU A CA 1
ATOM 732 C C . LEU A 1 101 ? 10.607 17.283 20.121 1.00 29.30 101 LEU A C 1
ATOM 733 O O . LEU A 1 101 ? 10.805 17.547 21.312 1.00 29.13 101 LEU A O 1
ATOM 738 N N . ILE A 1 102 ? 11.536 16.750 19.325 1.00 29.61 102 ILE A N 1
ATOM 739 C CA . ILE A 1 102 ? 12.836 16.249 19.810 1.00 30.05 102 ILE A CA 1
ATOM 740 C C . ILE A 1 102 ? 13.736 17.310 20.499 1.00 30.09 102 ILE A C 1
ATOM 741 O O . ILE A 1 102 ? 14.179 17.091 21.619 1.00 29.88 102 ILE A O 1
ATOM 746 N N . PRO A 1 103 ? 13.996 18.458 19.839 1.00 30.77 103 PRO A N 1
ATOM 747 C CA . PRO A 1 103 ? 14.798 19.522 20.476 1.00 31.05 103 PRO A CA 1
ATOM 748 C C . PRO A 1 103 ? 14.170 20.040 21.773 1.00 31.28 103 PRO A C 1
ATOM 749 O O . PRO A 1 103 ? 14.886 20.399 22.721 1.00 31.36 103 PRO A O 1
ATOM 753 N N . ALA A 1 104 ? 12.838 20.022 21.820 1.00 31.39 104 ALA A N 1
ATOM 754 C CA . ALA A 1 104 ? 12.066 20.553 22.939 1.00 31.13 104 ALA A CA 1
ATOM 755 C C . ALA A 1 104 ? 12.122 19.710 24.212 1.00 30.83 104 ALA A C 1
ATOM 756 O O . ALA A 1 104 ? 12.287 20.254 25.307 1.00 31.20 104 ALA A O 1
ATOM 758 N N . PHE A 1 105 ? 11.992 18.387 24.074 1.00 30.15 105 PHE A N 1
ATOM 759 C CA . PHE A 1 105 ? 11.799 17.504 25.231 1.00 29.19 105 PHE A CA 1
ATOM 760 C C . PHE A 1 105 ? 12.767 16.324 25.306 1.00 28.83 105 PHE A C 1
ATOM 761 O O . PHE A 1 105 ? 12.713 15.520 26.235 1.00 27.80 105 PHE A O 1
ATOM 769 N N . PHE A 1 106 ? 13.654 16.210 24.326 1.00 28.69 106 PHE A N 1
ATOM 770 C CA . PHE A 1 106 ? 14.465 15.001 24.208 1.00 29.27 106 PHE A CA 1
ATOM 771 C C . PHE A 1 106 ? 15.951 15.309 24.053 1.00 29.84 106 PHE A C 1
ATOM 772 O O . PHE A 1 106 ? 16.356 16.456 23.828 1.00 30.22 106 PHE A O 1
ATOM 780 N N . THR A 1 107 ? 16.756 14.267 24.140 1.00 30.03 107 THR A N 1
ATOM 781 C CA . THR A 1 107 ? 18.195 14.405 24.001 1.00 31.07 107 THR A CA 1
ATOM 782 C C . THR A 1 107 ? 18.716 13.284 23.095 1.00 31.21 107 THR A C 1
ATOM 783 O O . THR A 1 107 ? 17.931 12.437 22.660 1.00 30.49 107 THR A O 1
ATOM 787 N N . ASP A 1 108 ? 20.021 13.292 22.810 1.00 31.93 108 ASP A N 1
ATOM 788 C CA . ASP A 1 108 ? 20.663 12.347 21.877 1.00 32.22 108 ASP A CA 1
ATOM 789 C C . ASP A 1 108 ? 19.814 12.068 20.631 1.00 31.73 108 ASP A C 1
ATOM 790 O O . ASP A 1 108 ? 19.405 10.924 20.381 1.00 31.51 108 ASP A O 1
ATOM 795 N N . PRO A 1 109 ? 19.551 13.110 19.835 1.00 31.84 109 PRO A N 1
ATOM 796 C CA . PRO A 1 109 ? 18.703 12.885 18.654 1.00 31.93 109 PRO A CA 1
ATOM 797 C C . PRO A 1 109 ? 19.325 11.875 17.682 1.00 31.77 109 PRO A C 1
ATOM 798 O O . PRO A 1 109 ? 20.548 11.834 17.519 1.00 31.93 109 PRO A O 1
ATOM 802 N N . ILE A 1 110 ? 18.490 11.042 17.072 1.00 31.55 110 ILE A N 1
ATOM 803 C CA . ILE A 1 110 ? 18.954 10.167 16.012 1.00 31.70 110 ILE A CA 1
ATOM 804 C C . ILE A 1 110 ? 18.163 10.424 14.717 1.00 31.39 110 ILE A C 1
ATOM 805 O O . ILE A 1 110 ? 17.024 10.878 14.750 1.00 30.58 110 ILE A O 1
ATOM 810 N N . LYS A 1 111 ? 18.797 10.145 13.585 1.00 32.05 111 LYS A N 1
ATOM 811 C CA . LYS A 1 111 ? 18.195 10.359 12.269 1.00 33.46 111 LYS A CA 1
ATOM 812 C C . LYS A 1 111 ? 18.909 9.489 11.236 1.00 33.51 111 LYS A C 1
ATOM 813 O O . LYS A 1 111 ? 19.857 8.778 11.574 1.00 33.78 111 LYS A O 1
ATOM 819 N N . GLY A 1 112 ? 18.449 9.536 9.989 1.00 34.08 112 GLY A N 1
ATOM 820 C CA . GLY A 1 112 ? 19.118 8.836 8.893 1.00 34.58 112 GLY A CA 1
ATOM 821 C C . GLY A 1 112 ? 18.568 7.448 8.624 1.00 35.05 112 GLY A C 1
ATOM 822 O O . GLY A 1 112 ? 17.637 6.997 9.288 1.00 35.25 112 GLY A O 1
ATOM 823 N N . GLU A 1 113 ? 19.142 6.760 7.648 1.00 35.87 113 GLU A N 1
ATOM 824 C CA . GLU A 1 113 ? 18.641 5.434 7.277 1.00 37.35 113 GLU A CA 1
ATOM 825 C C . GLU A 1 113 ? 19.299 4.310 8.074 1.00 36.77 113 GLU A C 1
ATOM 826 O O . GLU A 1 113 ? 20.480 4.380 8.429 1.00 36.50 113 GLU A O 1
ATOM 832 N N . GLN A 1 114 ? 18.510 3.285 8.369 1.00 36.60 114 GLN A N 1
ATOM 833 C CA . GLN A 1 114 ? 19.040 2.013 8.830 1.00 36.69 114 GLN A CA 1
ATOM 834 C C . GLN A 1 114 ? 18.546 0.934 7.884 1.00 36.86 114 GLN A C 1
ATOM 835 O O . GLN A 1 114 ? 17.586 1.139 7.133 1.00 36.66 114 GLN A O 1
ATOM 841 N N . ASN A 1 115 ? 19.213 -0.206 7.903 1.00 36.98 115 ASN A N 1
ATOM 842 C CA . ASN A 1 115 ? 18.852 -1.284 7.013 1.00 37.71 115 ASN A CA 1
ATOM 843 C C . ASN A 1 115 ? 18.673 -2.595 7.753 1.00 37.79 115 ASN A C 1
ATOM 844 O O . ASN A 1 115 ? 19.491 -2.951 8.619 1.00 37.13 115 ASN A O 1
ATOM 849 N N . LEU A 1 116 ? 17.572 -3.276 7.438 1.00 37.48 116 LEU A N 1
ATOM 850 C CA . LEU A 1 116 ? 17.364 -4.654 7.859 1.00 38.01 116 LEU A CA 1
ATOM 851 C C . LEU A 1 116 ? 17.589 -5.554 6.641 1.00 38.53 116 LEU A C 1
ATOM 852 O O . LEU A 1 116 ? 16.726 -5.654 5.761 1.00 39.37 116 LEU A O 1
ATOM 857 N N . ASN A 1 117 ? 18.772 -6.159 6.576 1.00 38.56 117 ASN A N 1
ATOM 858 C CA . ASN A 1 117 ? 19.156 -7.055 5.491 1.00 39.06 117 ASN A CA 1
ATOM 859 C C . ASN A 1 117 ? 19.593 -8.376 6.084 1.00 39.09 117 ASN A C 1
ATOM 860 O O . ASN A 1 117 ? 20.762 -8.540 6.445 1.00 39.33 117 ASN A O 1
ATOM 865 N N . THR A 1 118 ? 18.653 -9.310 6.182 1.00 38.75 118 THR A N 1
ATOM 866 C CA . THR A 1 118 ? 18.884 -10.584 6.843 1.00 38.25 118 THR A CA 1
ATOM 867 C C . THR A 1 118 ? 17.959 -11.646 6.240 1.00 37.81 118 THR A C 1
ATOM 868 O O . THR A 1 118 ? 16.920 -11.327 5.659 1.00 37.36 118 THR A O 1
ATOM 872 N N . THR A 1 119 ? 18.356 -12.907 6.364 1.00 37.39 119 THR A N 1
ATOM 873 C CA . THR A 1 119 ? 17.533 -14.028 5.927 1.00 37.16 119 THR A CA 1
ATOM 874 C C . THR A 1 119 ? 17.342 -14.958 7.122 1.00 36.63 119 THR A C 1
ATOM 875 O O . THR A 1 119 ? 18.313 -15.473 7.680 1.00 36.47 119 THR A O 1
ATOM 879 N N . VAL A 1 120 ? 16.083 -15.134 7.516 1.00 36.21 120 VAL A N 1
ATOM 880 C CA . VAL A 1 120 ? 15.688 -15.912 8.695 1.00 35.54 120 VAL A CA 1
ATOM 881 C C . VAL A 1 120 ? 14.455 -16.761 8.351 1.00 35.60 120 VAL A C 1
ATOM 882 O O . VAL A 1 120 ? 13.808 -16.521 7.326 1.00 35.51 120 VAL A O 1
ATOM 886 N N . LYS A 1 121 ? 14.133 -17.742 9.198 1.00 34.97 121 LYS A N 1
ATOM 887 C CA . LYS A 1 121 ? 12.860 -18.473 9.100 1.00 34.95 121 LYS A CA 1
ATOM 888 C C . LYS A 1 121 ? 11.714 -17.535 9.463 1.00 33.93 121 LYS A C 1
ATOM 889 O O . LYS A 1 121 ? 11.882 -16.620 10.277 1.00 33.63 121 LYS A O 1
ATOM 895 N N . GLY A 1 122 ? 10.554 -17.783 8.860 1.00 32.62 122 GLY A N 1
ATOM 896 C CA . GLY A 1 122 ? 9.330 -17.077 9.194 1.00 31.74 122 GLY A CA 1
ATOM 897 C C . GLY A 1 122 ? 9.064 -16.982 10.688 1.00 30.68 122 GLY A C 1
ATOM 898 O O . GLY A 1 122 ? 8.643 -15.935 11.170 1.00 29.70 122 GLY A O 1
ATOM 899 N N . VAL A 1 123 ? 9.336 -18.062 11.423 1.00 29.68 123 VAL A N 1
ATOM 900 C CA . VAL A 1 123 ? 9.069 -18.101 12.864 1.00 29.10 123 VAL A CA 1
ATOM 901 C C . VAL A 1 123 ? 10.074 -17.280 13.686 1.00 28.54 123 VAL A C 1
ATOM 902 O O . VAL A 1 123 ? 9.889 -17.111 14.888 1.00 28.21 123 VAL A O 1
ATOM 906 N N . GLU A 1 124 ? 11.127 -16.800 13.032 1.00 27.92 124 GLU A N 1
ATOM 907 C CA . GLU A 1 124 ? 12.120 -15.920 13.639 1.00 28.79 124 GLU A CA 1
ATOM 908 C C . GLU A 1 124 ? 11.896 -14.442 13.248 1.00 27.03 124 GLU A C 1
ATOM 909 O O . GLU A 1 124 ? 12.594 -13.573 13.760 1.00 27.14 124 GLU A O 1
ATOM 915 N N . VAL A 1 125 ? 10.950 -14.164 12.347 1.00 25.23 125 VAL A N 1
ATOM 916 C CA . VAL A 1 125 ? 10.721 -12.784 11.872 1.00 23.97 125 VAL A CA 1
ATOM 917 C C . VAL A 1 125 ? 10.358 -11.812 13.006 1.00 23.61 125 VAL A C 1
ATOM 918 O O . VAL A 1 125 ? 10.887 -10.701 13.064 1.00 23.12 125 VAL A O 1
ATOM 922 N N . ALA A 1 126 ? 9.469 -12.235 13.902 1.00 22.63 126 ALA A N 1
ATOM 923 C CA . ALA A 1 126 ? 9.068 -11.389 15.028 1.00 23.38 126 ALA A CA 1
ATOM 924 C C . ALA A 1 126 ? 10.257 -10.997 15.902 1.00 23.41 126 ALA A C 1
ATOM 925 O O . ALA A 1 126 ? 10.378 -9.834 16.310 1.00 23.36 126 ALA A O 1
ATOM 927 N N . LYS A 1 127 ? 11.126 -11.966 16.199 1.00 23.45 127 LYS A N 1
ATOM 928 C CA . LYS A 1 127 ? 12.384 -11.688 16.923 1.00 23.58 127 LYS A CA 1
ATOM 929 C C . LYS A 1 127 ? 13.315 -10.709 16.176 1.00 23.65 127 LYS A C 1
ATOM 930 O O . LYS A 1 127 ? 13.914 -9.818 16.791 1.00 22.95 127 LYS A O 1
ATOM 936 N N . SER A 1 128 ? 13.444 -10.885 14.859 1.00 23.39 128 SER A N 1
ATOM 937 C CA . SER A 1 128 ? 14.216 -9.953 14.041 1.00 23.59 128 SER A CA 1
ATOM 938 C C . SER A 1 128 ? 13.685 -8.528 14.143 1.00 22.65 128 SER A C 1
ATOM 939 O O . SER A 1 128 ? 14.478 -7.599 14.214 1.00 23.11 128 SER A O 1
ATOM 942 N N . VAL A 1 129 ? 12.360 -8.366 14.145 1.00 22.40 129 VAL A N 1
ATOM 943 C CA . VAL A 1 129 ? 11.731 -7.036 14.291 1.00 22.48 129 VAL A CA 1
ATOM 944 C C . VAL A 1 129 ? 12.063 -6.384 15.642 1.00 21.98 129 VAL A C 1
ATOM 945 O O . VAL A 1 129 ? 12.491 -5.237 15.673 1.00 21.65 129 VAL A O 1
ATOM 949 N N . ILE A 1 130 ? 11.861 -7.108 16.746 1.00 21.76 130 ILE A N 1
ATOM 950 C CA . ILE A 1 130 ? 12.145 -6.553 18.081 1.00 22.34 130 ILE A CA 1
ATOM 951 C C . ILE A 1 130 ? 13.628 -6.179 18.205 1.00 21.71 130 ILE A C 1
ATOM 952 O O . ILE A 1 130 ? 13.973 -5.089 18.690 1.00 21.20 130 ILE A O 1
ATOM 957 N N . GLN A 1 131 ? 14.501 -7.074 17.746 1.00 21.19 131 GLN A N 1
ATOM 958 C CA . GLN A 1 131 ? 15.933 -6.858 17.893 1.00 21.87 131 GLN A CA 1
ATOM 959 C C . GLN A 1 131 ? 16.413 -5.642 17.099 1.00 21.55 131 GLN A C 1
ATOM 960 O O . GLN A 1 131 ? 17.263 -4.897 17.582 1.00 20.71 131 GLN A O 1
ATOM 966 N N . PHE A 1 132 ? 15.844 -5.458 15.907 1.00 21.13 132 PHE A N 1
ATOM 967 C CA . PHE A 1 132 ? 16.112 -4.283 15.067 1.00 22.01 132 PHE A CA 1
ATOM 968 C C . PHE A 1 132 ? 15.492 -3.013 15.672 1.00 21.69 132 PHE A C 1
ATOM 969 O O . PHE A 1 132 ? 16.120 -1.979 15.681 1.00 22.37 132 PHE A O 1
ATOM 977 N N . ALA A 1 133 ? 14.281 -3.121 16.214 1.00 21.96 133 ALA A N 1
ATOM 978 C CA . ALA A 1 133 ? 13.554 -1.980 16.787 1.00 21.76 133 ALA A CA 1
ATOM 979 C C . ALA A 1 133 ? 14.251 -1.400 18.014 1.00 21.33 133 ALA A C 1
ATOM 980 O O . ALA A 1 133 ? 14.211 -0.191 18.233 1.00 21.13 133 ALA A O 1
ATOM 982 N N . GLY A 1 134 ? 14.883 -2.262 18.808 1.00 21.68 134 GLY A N 1
ATOM 983 C CA . GLY A 1 134 ? 15.510 -1.850 20.056 1.00 22.17 134 GLY A CA 1
ATOM 984 C C . GLY A 1 134 ? 17.027 -1.814 20.149 1.00 23.31 134 GLY A C 1
ATOM 985 O O . GLY A 1 134 ? 17.557 -1.295 21.139 1.00 24.28 134 GLY A O 1
ATOM 986 N N . ASN A 1 135 ? 17.728 -2.348 19.137 1.00 23.55 135 ASN A N 1
ATOM 987 C CA . ASN A 1 135 ? 19.176 -2.671 19.235 1.00 23.60 135 ASN A CA 1
ATOM 988 C C . ASN A 1 135 ? 19.497 -3.607 20.414 1.00 23.44 135 ASN A C 1
ATOM 989 O O . ASN A 1 135 ? 20.348 -3.295 21.260 1.00 22.94 135 ASN A O 1
ATOM 994 N N . VAL A 1 136 ? 18.824 -4.759 20.424 1.00 22.54 136 VAL A N 1
ATOM 995 C CA . VAL A 1 136 ? 18.858 -5.678 21.551 1.00 22.53 136 VAL A CA 1
ATOM 996 C C . VAL A 1 136 ? 19.066 -7.119 21.105 1.00 23.05 136 VAL A C 1
ATOM 997 O O . VAL A 1 136 ? 18.795 -7.483 19.950 1.00 22.33 136 VAL A O 1
ATOM 1001 N N . ILE A 1 137 ? 19.585 -7.922 22.032 1.00 23.31 137 ILE A N 1
ATOM 1002 C CA . ILE A 1 137 ? 19.516 -9.379 21.936 1.00 24.13 137 ILE A CA 1
ATOM 1003 C C . ILE A 1 137 ? 18.347 -9.810 22.832 1.00 24.74 137 ILE A C 1
ATOM 1004 O O . ILE A 1 137 ? 18.400 -9.665 24.057 1.00 23.49 137 ILE A O 1
ATOM 1009 N N . ALA A 1 138 ? 17.281 -10.294 22.199 1.00 25.52 138 ALA A N 1
ATOM 1010 C CA . ALA A 1 138 ? 16.061 -10.680 22.894 1.00 26.31 138 ALA A CA 1
ATOM 1011 C C . ALA A 1 138 ? 16.131 -12.132 23.333 1.00 27.01 138 ALA A C 1
ATOM 1012 O O . ALA A 1 138 ? 16.952 -12.890 22.841 1.00 27.31 138 ALA A O 1
ATOM 1014 N N . GLY A 1 139 ? 15.263 -12.498 24.270 1.00 27.86 139 GLY A N 1
ATOM 1015 C CA . GLY A 1 139 ? 15.063 -13.893 24.637 1.00 28.61 139 GLY A CA 1
ATOM 1016 C C . GLY A 1 139 ? 13.701 -14.333 24.128 1.00 28.52 139 GLY A C 1
ATOM 1017 O O . GLY A 1 139 ? 13.461 -14.372 22.921 1.00 28.58 139 GLY A O 1
ATOM 1018 N N . ASN A 1 140 ? 12.811 -14.638 25.066 1.00 28.71 140 ASN A N 1
ATOM 1019 C CA . ASN A 1 140 ? 11.448 -15.039 24.770 1.00 28.56 140 ASN A CA 1
ATOM 1020 C C . ASN A 1 140 ? 10.623 -13.862 24.246 1.00 28.07 140 ASN A C 1
ATOM 1021 O O . ASN A 1 140 ? 10.387 -12.888 24.964 1.00 27.68 140 ASN A O 1
ATOM 1026 N N . VAL A 1 141 ? 10.179 -13.969 22.995 1.00 26.92 141 VAL A N 1
ATOM 1027 C CA . VAL A 1 141 ? 9.305 -12.963 22.404 1.00 26.33 141 VAL A CA 1
ATOM 1028 C C . VAL A 1 141 ? 8.021 -13.590 21.855 1.00 25.79 141 VAL A C 1
ATOM 1029 O O . VAL A 1 141 ? 7.390 -13.050 20.950 1.00 25.30 141 VAL A O 1
ATOM 1033 N N . THR A 1 142 ? 7.609 -14.718 22.440 1.00 25.79 142 THR A N 1
ATOM 1034 C CA . THR A 1 142 ? 6.482 -15.502 21.897 1.00 25.27 142 THR A CA 1
ATOM 1035 C C . THR A 1 142 ? 5.153 -14.759 21.934 1.00 25.03 142 THR A C 1
ATOM 1036 O O . THR A 1 142 ? 4.300 -14.991 21.067 1.00 25.09 142 THR A O 1
ATOM 1040 N N . GLY A 1 143 ? 4.970 -13.894 22.939 1.00 24.57 143 GLY A N 1
ATOM 1041 C CA . GLY A 1 143 ? 3.792 -13.024 23.024 1.00 23.85 143 GLY A CA 1
ATOM 1042 C C . GLY A 1 143 ? 3.691 -12.030 21.872 1.00 23.86 143 GLY A C 1
ATOM 1043 O O . GLY A 1 143 ? 2.641 -11.911 21.236 1.00 24.32 143 GLY A O 1
ATOM 1044 N N . PHE A 1 144 ? 4.776 -11.304 21.606 1.00 24.42 144 PHE A N 1
ATOM 1045 C CA . PHE A 1 144 ? 4.843 -10.416 20.435 1.00 23.14 144 PHE A CA 1
ATOM 1046 C C . PHE A 1 144 ? 4.656 -11.214 19.130 1.00 22.83 144 PHE A C 1
ATOM 1047 O O . PHE A 1 144 ? 3.955 -10.758 18.216 1.00 22.51 144 PHE A O 1
ATOM 1055 N N . ALA A 1 145 ? 5.273 -12.400 19.044 1.00 21.98 145 ALA A N 1
ATOM 1056 C CA . ALA A 1 145 ? 5.123 -13.259 17.860 1.00 22.06 145 ALA A CA 1
ATOM 1057 C C . ALA A 1 145 ? 3.663 -13.597 17.547 1.00 22.00 145 ALA A C 1
ATOM 1058 O O . ALA A 1 145 ? 3.259 -13.558 16.375 1.00 21.80 145 ALA A O 1
ATOM 1060 N N . THR A 1 146 ? 2.881 -13.932 18.581 1.00 21.64 146 THR A N 1
ATOM 1061 C CA . THR A 1 146 ? 1.441 -14.152 18.428 1.00 21.49 146 THR A CA 1
ATOM 1062 C C . THR A 1 146 ? 0.722 -12.872 17.983 1.00 21.51 146 THR A C 1
ATOM 1063 O O . THR A 1 146 ? -0.131 -12.910 17.086 1.00 21.25 146 THR A O 1
ATOM 1067 N N . PHE A 1 147 ? 1.060 -11.740 18.596 1.00 21.80 147 PHE A N 1
ATOM 1068 C CA . PHE A 1 147 ? 0.443 -10.475 18.179 1.00 22.03 147 PHE A CA 1
ATOM 1069 C C . PHE A 1 147 ? 0.673 -10.194 16.679 1.00 22.29 147 PHE A C 1
ATOM 1070 O O . PHE A 1 147 ? -0.265 -9.841 15.945 1.00 21.67 147 PHE A O 1
ATOM 1078 N N . LEU A 1 148 ? 1.927 -10.328 16.249 1.00 22.73 148 LEU A N 1
ATOM 1079 C CA . LEU A 1 148 ? 2.347 -9.915 14.911 1.00 24.06 148 LEU A CA 1
ATOM 1080 C C . LEU A 1 148 ? 1.751 -10.847 13.873 1.00 25.05 148 LEU A C 1
ATOM 1081 O O . LEU A 1 148 ? 1.314 -10.408 12.799 1.00 24.55 148 LEU A O 1
ATOM 1086 N N . GLN A 1 149 ? 1.709 -12.137 14.213 1.00 25.45 149 GLN A N 1
ATOM 1087 C CA . GLN A 1 149 ? 1.136 -13.146 13.343 1.00 26.64 149 GLN A CA 1
ATOM 1088 C C . GLN A 1 149 ? -0.337 -12.848 13.047 1.00 26.94 149 GLN A C 1
ATOM 1089 O O . GLN A 1 149 ? -0.765 -12.846 11.864 1.00 26.49 149 GLN A O 1
ATOM 1095 N N . ASN A 1 150 ? -1.100 -12.577 14.109 1.00 26.64 150 ASN A N 1
ATOM 1096 C CA . ASN A 1 150 ? -2.516 -12.266 13.975 1.00 26.86 150 ASN A CA 1
ATOM 1097 C C . ASN A 1 150 ? -2.738 -10.937 13.253 1.00 26.74 150 ASN A C 1
ATOM 1098 O O . ASN A 1 150 ? -3.620 -10.844 12.399 1.00 26.84 150 ASN A O 1
ATOM 1103 N N . PHE A 1 151 ? -1.933 -9.926 13.590 1.00 26.07 151 PHE A N 1
ATOM 1104 C CA . PHE A 1 151 ? -2.013 -8.638 12.910 1.00 25.94 151 PHE A CA 1
ATOM 1105 C C . PHE A 1 151 ? -1.663 -8.774 11.416 1.00 26.15 151 PHE A C 1
ATOM 1106 O O . PHE A 1 151 ? -2.249 -8.092 10.573 1.00 25.08 151 PHE A O 1
ATOM 1114 N N . GLY A 1 152 ? -0.706 -9.648 11.112 1.00 26.48 152 GLY A N 1
ATOM 1115 C CA . GLY A 1 152 ? -0.285 -9.902 9.728 1.00 27.81 152 GLY A CA 1
ATOM 1116 C C . GLY A 1 152 ? -1.421 -10.289 8.785 1.00 28.16 152 GLY A C 1
ATOM 1117 O O . GLY A 1 152 ? -1.369 -9.978 7.596 1.00 28.32 152 GLY A O 1
ATOM 1118 N N . ASN A 1 153 ? -2.439 -10.970 9.307 1.00 28.55 153 ASN A N 1
ATOM 1119 C CA . ASN A 1 153 ? -3.647 -11.294 8.528 1.00 29.53 153 ASN A CA 1
ATOM 1120 C C . ASN A 1 153 ? -4.345 -10.052 7.967 1.00 29.48 153 ASN A C 1
ATOM 1121 O O . ASN A 1 153 ? -4.696 -9.993 6.770 1.00 28.57 153 ASN A O 1
ATOM 1126 N N . GLY A 1 154 ? -4.532 -9.059 8.835 1.00 28.70 154 GLY A N 1
ATOM 1127 C CA . GLY A 1 154 ? -5.155 -7.795 8.443 1.00 28.40 154 GLY A CA 1
ATOM 1128 C C . GLY A 1 154 ? -4.274 -6.985 7.520 1.00 28.00 154 GLY A C 1
ATOM 1129 O O . GLY A 1 154 ? -4.751 -6.391 6.564 1.00 27.98 154 GLY A O 1
ATOM 1130 N N . LEU A 1 155 ? -2.980 -6.961 7.825 1.00 27.79 155 LEU A N 1
ATOM 1131 C CA . LEU A 1 155 ? -2.000 -6.224 7.045 1.00 27.56 155 LEU A CA 1
ATOM 1132 C C . LEU A 1 155 ? -1.936 -6.744 5.612 1.00 27.32 155 LEU A C 1
ATOM 1133 O O . LEU A 1 155 ? -1.954 -5.960 4.648 1.00 26.40 155 LEU A O 1
ATOM 1138 N N . SER A 1 156 ? -1.874 -8.073 5.500 1.00 27.33 156 SER A N 1
ATOM 1139 C CA . SER A 1 156 ? -1.790 -8.800 4.238 1.00 28.27 156 SER A CA 1
ATOM 1140 C C . SER A 1 156 ? -2.990 -8.517 3.345 1.00 28.09 156 SER A C 1
ATOM 1141 O O . SER A 1 156 ? -2.833 -8.237 2.137 1.00 28.04 156 SER A O 1
ATOM 1144 N N . ALA A 1 157 ? -4.178 -8.600 3.943 1.00 28.04 157 ALA A N 1
ATOM 1145 C CA . ALA A 1 157 ? -5.423 -8.231 3.283 1.00 28.64 157 ALA A CA 1
ATOM 1146 C C . ALA A 1 157 ? -5.385 -6.816 2.684 1.00 29.08 157 ALA A C 1
ATOM 1147 O O . ALA A 1 157 ? -5.781 -6.617 1.525 1.00 29.49 157 ALA A O 1
ATOM 1149 N N . GLU A 1 158 ? -4.907 -5.835 3.449 1.00 28.42 158 GLU A N 1
ATOM 1150 C CA . GLU A 1 158 ? -4.842 -4.458 2.932 1.00 29.00 158 GLU A CA 1
ATOM 1151 C C . GLU A 1 158 ? -3.817 -4.277 1.817 1.00 28.82 158 GLU A C 1
ATOM 1152 O O . GLU A 1 158 ? -4.153 -3.720 0.777 1.00 29.13 158 GLU A O 1
ATOM 1158 N N . MET A 1 159 ? -2.585 -4.737 2.037 1.00 28.74 159 MET A N 1
ATOM 1159 C CA . MET A 1 159 ? -1.486 -4.558 1.073 1.00 29.44 159 MET A CA 1
ATOM 1160 C C . MET A 1 159 ? -1.680 -5.257 -0.270 1.00 29.01 159 MET A C 1
ATOM 1161 O O . MET A 1 159 ? -1.183 -4.791 -1.291 1.00 29.25 159 MET A O 1
ATOM 1166 N N . ASN A 1 160 ? -2.419 -6.356 -0.264 1.00 29.22 160 ASN A N 1
ATOM 1167 C CA . ASN A 1 160 ? -2.642 -7.138 -1.483 1.00 29.86 160 ASN A CA 1
ATOM 1168 C C . ASN A 1 160 ? -3.811 -6.646 -2.352 1.00 29.88 160 ASN A C 1
ATOM 1169 O O . ASN A 1 160 ? -4.142 -7.252 -3.373 1.00 30.13 160 ASN A O 1
ATOM 1174 N N . LYS A 1 161 ? -4.423 -5.543 -1.942 1.00 30.34 161 LYS A N 1
ATOM 1175 C CA . LYS A 1 161 ? -5.545 -4.958 -2.668 1.00 30.50 161 LYS A CA 1
ATOM 1176 C C . LYS A 1 161 ? -5.117 -4.423 -4.021 1.00 31.33 161 LYS A C 1
ATOM 1177 O O . LYS A 1 161 ? -5.872 -4.550 -4.990 1.00 31.64 161 LYS A O 1
ATOM 1183 N N . THR A 1 162 ? -3.913 -3.838 -4.088 1.00 31.60 162 THR A N 1
ATOM 1184 C CA . THR A 1 162 ? -3.326 -3.387 -5.362 1.00 31.71 162 THR A CA 1
ATOM 1185 C C . THR A 1 162 ? -1.851 -3.779 -5.504 1.00 31.43 162 THR A C 1
ATOM 1186 O O . THR A 1 162 ? -1.246 -4.361 -4.586 1.00 30.72 162 THR A O 1
ATOM 1190 N N . GLN A 1 163 ? -1.267 -3.419 -6.652 1.00 30.97 163 GLN A N 1
ATOM 1191 C CA . GLN A 1 163 ? 0.142 -3.703 -6.939 1.00 30.69 163 GLN A CA 1
ATOM 1192 C C . GLN A 1 163 ? 1.090 -2.654 -6.360 1.00 29.56 163 GLN A C 1
ATOM 1193 O O . GLN A 1 163 ? 2.312 -2.820 -6.398 1.00 30.76 163 GLN A O 1
ATOM 1199 N N . ALA A 1 164 ? 0.534 -1.568 -5.845 1.00 27.86 164 ALA A N 1
ATOM 1200 C CA . ALA A 1 164 ? 1.328 -0.457 -5.361 1.00 26.50 164 ALA A CA 1
ATOM 1201 C C . ALA A 1 164 ? 2.158 -0.824 -4.119 1.00 25.86 164 ALA A C 1
ATOM 1202 O O . ALA A 1 164 ? 1.861 -1.822 -3.434 1.00 26.03 164 ALA A O 1
ATOM 1204 N N . ASN A 1 165 ? 3.210 -0.050 -3.855 1.00 23.57 165 ASN A N 1
ATOM 1205 C CA . ASN A 1 165 ? 3.957 -0.199 -2.600 1.00 23.09 165 ASN A CA 1
ATOM 1206 C C . ASN A 1 165 ? 3.014 0.127 -1.450 1.00 22.07 165 ASN A C 1
ATOM 1207 O O . ASN A 1 165 ? 2.130 0.979 -1.602 1.00 21.89 165 ASN A O 1
ATOM 1212 N N . TYR A 1 166 ? 3.192 -0.552 -0.319 1.00 21.05 166 TYR A N 1
ATOM 1213 C CA . TYR A 1 166 ? 2.333 -0.360 0.855 1.00 19.71 166 TYR A CA 1
ATOM 1214 C C . TYR A 1 166 ? 3.170 0.241 2.012 1.00 19.77 166 TYR A C 1
ATOM 1215 O O . TYR A 1 166 ? 4.076 -0.406 2.561 1.00 19.53 166 TYR A O 1
ATOM 1224 N N . ASN A 1 167 ? 2.880 1.492 2.352 1.00 19.98 167 ASN A N 1
ATOM 1225 C CA . ASN A 1 167 ? 3.634 2.210 3.396 1.00 20.27 167 ASN A CA 1
ATOM 1226 C C . ASN A 1 167 ? 3.406 1.651 4.801 1.00 20.26 167 ASN A C 1
ATOM 1227 O O . ASN A 1 167 ? 2.270 1.347 5.167 1.00 19.87 167 ASN A O 1
ATOM 1232 N N . TYR A 1 168 ? 4.486 1.551 5.573 1.00 20.31 168 TYR A N 1
ATOM 1233 C CA . TYR A 1 168 ? 4.488 0.819 6.848 1.00 21.10 168 TYR A CA 1
ATOM 1234 C C . TYR A 1 168 ? 5.413 1.502 7.849 1.00 21.41 168 TYR A C 1
ATOM 1235 O O . TYR A 1 168 ? 6.635 1.568 7.643 1.00 20.86 168 TYR A O 1
ATOM 1244 N N . LEU A 1 169 ? 4.813 2.019 8.924 1.00 21.21 169 LEU A N 1
ATOM 1245 C CA . LEU A 1 169 ? 5.511 2.809 9.941 1.00 21.86 169 LEU A CA 1
ATOM 1246 C C . LEU A 1 169 ? 5.377 2.161 11.332 1.00 21.23 169 LEU A C 1
ATOM 1247 O O . LEU A 1 169 ? 4.348 1.565 11.639 1.00 21.04 169 LEU A O 1
ATOM 1252 N N . TYR A 1 170 ? 6.443 2.248 12.127 1.00 21.50 170 TYR A N 1
ATOM 1253 C CA . TYR A 1 170 ? 6.423 1.959 13.551 1.00 22.16 170 TYR A CA 1
ATOM 1254 C C . TYR A 1 170 ? 6.495 3.291 14.290 1.00 21.61 170 TYR A C 1
ATOM 1255 O O . TYR A 1 170 ? 7.443 4.049 14.109 1.00 21.55 170 TYR A O 1
ATOM 1264 N N . ALA A 1 171 ? 5.462 3.571 15.089 1.00 20.93 171 ALA A N 1
ATOM 1265 C CA . ALA A 1 171 ? 5.414 4.744 15.963 1.00 19.45 171 ALA A CA 1
ATOM 1266 C C . ALA A 1 171 ? 5.390 4.193 17.390 1.00 19.40 171 ALA A C 1
ATOM 1267 O O . ALA A 1 171 ? 4.357 3.704 17.859 1.00 19.16 171 ALA A O 1
ATOM 1269 N N . TYR A 1 172 ? 6.532 4.259 18.058 1.00 18.57 172 TYR A N 1
ATOM 1270 C CA . TYR A 1 172 ? 6.743 3.480 19.265 1.00 18.76 172 TYR A CA 1
ATOM 1271 C C . TYR A 1 172 ? 7.656 4.131 20.285 1.00 18.97 172 TYR A C 1
ATOM 1272 O O . TYR A 1 172 ? 8.268 5.171 20.012 1.00 18.64 172 TYR A O 1
ATOM 1281 N N . SER A 1 173 ? 7.692 3.539 21.482 1.00 19.13 173 SER A N 1
ATOM 1282 C CA . SER A 1 173 ? 8.671 3.864 22.505 1.00 19.31 173 SER A CA 1
ATOM 1283 C C . SER A 1 173 ? 9.329 2.584 23.020 1.00 20.06 173 SER A C 1
ATOM 1284 O O . SER A 1 173 ? 8.727 1.500 22.947 1.00 19.28 173 SER A O 1
ATOM 1287 N N . THR A 1 174 ? 10.578 2.716 23.485 1.00 20.13 174 THR A N 1
ATOM 1288 C CA . THR A 1 174 ? 11.295 1.638 24.178 1.00 20.92 174 THR A CA 1
ATOM 1289 C C . THR A 1 174 ? 11.672 2.127 25.571 1.00 21.30 174 THR A C 1
ATOM 1290 O O . THR A 1 174 ? 11.924 3.322 25.796 1.00 21.98 174 THR A O 1
ATOM 1294 N N . HIS A 1 175 ? 11.680 1.194 26.507 1.00 20.90 175 HIS A N 1
ATOM 1295 C CA . HIS A 1 175 ? 11.927 1.494 27.908 1.00 20.93 175 HIS A CA 1
ATOM 1296 C C . HIS A 1 175 ? 12.999 0.506 28.347 1.00 21.46 175 HIS A C 1
ATOM 1297 O O . HIS A 1 175 ? 12.717 -0.668 28.615 1.00 21.72 175 HIS A O 1
ATOM 1304 N N . ASP A 1 176 ? 14.251 0.981 28.297 1.00 22.01 176 ASP A N 1
ATOM 1305 C CA . ASP A 1 176 ? 15.436 0.150 28.488 1.00 22.56 176 ASP A CA 1
ATOM 1306 C C . ASP A 1 176 ? 15.851 0.097 29.942 1.00 22.66 176 ASP A C 1
ATOM 1307 O O . ASP A 1 176 ? 16.149 1.125 30.532 1.00 22.39 176 ASP A O 1
ATOM 1312 N N . LEU A 1 177 ? 15.904 -1.116 30.488 1.00 22.86 177 LEU A N 1
ATOM 1313 C CA . LEU A 1 177 ? 16.430 -1.358 31.843 1.00 23.66 177 LEU A CA 1
ATOM 1314 C C . LEU A 1 177 ? 17.612 -2.290 31.736 1.00 23.59 177 LEU A C 1
ATOM 1315 O O . LEU A 1 177 ? 17.459 -3.502 31.788 1.00 24.35 177 LEU A O 1
ATOM 1320 N N . PHE A 1 178 ? 18.785 -1.702 31.538 1.00 24.35 178 PHE A N 1
ATOM 1321 C CA . PHE A 1 178 ? 20.005 -2.429 31.261 1.00 25.30 178 PHE A CA 1
ATOM 1322 C C . PHE A 1 178 ? 21.082 -1.977 32.239 1.00 26.64 178 PHE A C 1
ATOM 1323 O O . PHE A 1 178 ? 21.015 -0.867 32.788 1.00 26.41 178 PHE A O 1
ATOM 1331 N N . GLN A 1 179 ? 22.100 -2.813 32.401 1.00 28.69 179 GLN A N 1
ATOM 1332 C CA . GLN A 1 179 ? 23.263 -2.497 33.234 1.00 30.89 179 GLN A CA 1
ATOM 1333 C C . GLN A 1 179 ? 24.285 -1.614 32.525 1.00 31.96 179 GLN A C 1
ATOM 1334 O O . GLN A 1 179 ? 24.679 -1.904 31.379 1.00 32.64 179 GLN A O 1
ATOM 1340 N N . ASP A 1 180 ? 24.730 -0.552 33.198 1.00 32.46 180 ASP A N 1
ATOM 1341 C CA . ASP A 1 180 ? 25.946 0.167 32.776 1.00 33.38 180 ASP A CA 1
ATOM 1342 C C . ASP A 1 180 ? 27.208 -0.687 33.010 1.00 33.74 180 ASP A C 1
ATOM 1343 O O . ASP A 1 180 ? 27.109 -1.831 33.466 1.00 34.06 180 ASP A O 1
ATOM 1348 N N . THR A 1 181 ? 28.381 -0.147 32.677 1.00 34.85 181 THR A N 1
ATOM 1349 C CA . THR A 1 181 ? 29.663 -0.879 32.808 1.00 35.88 181 THR A CA 1
ATOM 1350 C C . THR A 1 181 ? 29.988 -1.257 34.260 1.00 35.93 181 THR A C 1
ATOM 1351 O O . THR A 1 181 ? 30.661 -2.266 34.527 1.00 36.95 181 THR A O 1
ATOM 1355 N N . SER A 1 182 ? 29.489 -0.454 35.195 1.00 35.39 182 SER A N 1
ATOM 1356 C CA . SER A 1 182 ? 29.691 -0.702 36.613 1.00 34.84 182 SER A CA 1
ATOM 1357 C C . SER A 1 182 ? 28.699 -1.711 37.194 1.00 34.34 182 SER A C 1
ATOM 1358 O O . SER A 1 182 ? 28.730 -1.976 38.394 1.00 34.07 182 SER A O 1
ATOM 1361 N N . GLY A 1 183 ? 27.813 -2.255 36.352 1.00 33.47 183 GLY A N 1
ATOM 1362 C CA . GLY A 1 183 ? 26.822 -3.239 36.793 1.00 31.67 183 GLY A CA 1
ATOM 1363 C C .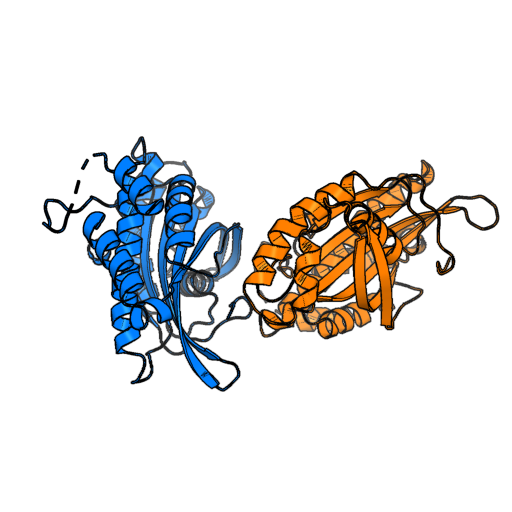 GLY A 1 183 ? 25.530 -2.653 37.348 1.00 30.62 183 GLY A C 1
ATOM 1364 O O . GLY A 1 183 ? 24.665 -3.387 37.830 1.00 31.22 183 GLY A O 1
ATOM 1365 N N . ASN A 1 184 ? 25.389 -1.331 37.279 1.00 29.29 184 ASN A N 1
ATOM 1366 C CA . ASN A 1 184 ? 24.197 -0.656 37.784 1.00 28.04 184 ASN A CA 1
ATOM 1367 C C . ASN A 1 184 ? 23.144 -0.445 36.710 1.00 27.93 184 ASN A C 1
ATOM 1368 O O . ASN A 1 184 ? 23.456 0.011 35.596 1.00 27.72 184 ASN A O 1
ATOM 1373 N N . VAL A 1 185 ? 21.900 -0.754 37.057 1.00 27.22 185 VAL A N 1
ATOM 1374 C CA . VAL A 1 185 ? 20.781 -0.622 36.113 1.00 26.83 185 VAL A CA 1
ATOM 1375 C C . VAL A 1 185 ? 20.394 0.834 35.901 1.00 27.04 185 VAL A C 1
ATOM 1376 O O . VAL A 1 185 ? 20.240 1.600 36.864 1.00 26.55 185 VAL A O 1
ATOM 1380 N N . PHE A 1 186 ? 20.234 1.213 34.633 1.00 26.34 186 PHE A N 1
ATOM 1381 C CA . PHE A 1 186 ? 19.694 2.509 34.285 1.00 26.55 186 PHE A CA 1
ATOM 1382 C C . PHE A 1 186 ? 18.364 2.363 33.532 1.00 26.39 186 PHE A C 1
ATOM 1383 O O . PHE A 1 186 ? 18.068 1.305 32.939 1.00 25.60 186 PHE A O 1
ATOM 1391 N N . TYR A 1 187 ? 17.569 3.426 33.575 1.00 26.14 187 TYR A N 1
ATOM 1392 C CA . TYR A 1 187 ? 16.368 3.528 32.758 1.00 26.28 187 TYR A CA 1
ATOM 1393 C C . TYR A 1 187 ? 16.566 4.558 31.633 1.00 26.46 187 TYR A C 1
ATOM 1394 O O . TYR A 1 187 ? 16.825 5.742 31.894 1.00 26.70 187 TYR A O 1
ATOM 1403 N N . LYS A 1 188 ? 16.485 4.085 30.380 1.00 25.64 188 LYS A N 1
ATOM 1404 C CA . LYS A 1 188 ? 16.506 4.969 29.214 1.00 25.27 188 LYS A CA 1
ATOM 1405 C C . LYS A 1 188 ? 15.184 4.877 28.443 1.00 24.89 188 LYS A C 1
ATOM 1406 O O . LYS A 1 188 ? 14.899 3.846 27.830 1.00 24.02 188 LYS A O 1
ATOM 1412 N N . PRO A 1 189 ? 14.340 5.930 28.520 1.00 25.25 189 PRO A N 1
ATOM 1413 C CA . PRO A 1 189 ? 13.160 5.950 27.661 1.00 24.83 189 PRO A CA 1
ATOM 1414 C C . PRO A 1 189 ? 13.412 6.623 26.304 1.00 24.56 189 PRO A C 1
ATOM 1415 O O . PRO A 1 189 ? 13.883 7.767 26.261 1.00 24.66 189 PRO A O 1
ATOM 1419 N N . ARG A 1 190 ? 13.092 5.920 25.215 1.00 24.57 190 ARG A N 1
ATOM 1420 C CA . ARG A 1 190 ? 13.269 6.473 23.842 1.00 24.97 190 ARG A CA 1
ATOM 1421 C C . ARG A 1 190 ? 11.950 6.578 23.058 1.00 24.48 190 ARG A C 1
ATOM 1422 O O . ARG A 1 190 ? 11.101 5.671 23.142 1.00 23.95 190 ARG A O 1
ATOM 1430 N N . PHE A 1 191 ? 11.812 7.679 22.301 1.00 23.34 191 PHE A N 1
ATOM 1431 C CA . PHE A 1 191 ? 10.724 7.957 21.373 1.00 23.31 191 PHE A CA 1
ATOM 1432 C C . PHE A 1 191 ? 11.284 7.737 19.954 1.00 23.02 191 PHE A C 1
ATOM 1433 O O . PHE A 1 191 ? 12.290 8.350 19.578 1.00 22.56 191 PHE A O 1
ATOM 1441 N N . LEU A 1 192 ? 10.656 6.840 19.197 1.00 22.31 192 LEU A N 1
ATOM 1442 C CA . LEU A 1 192 ? 11.149 6.430 17.855 1.00 21.85 192 LEU A CA 1
ATOM 1443 C C . LEU A 1 192 ? 10.047 6.369 16.790 1.00 21.86 192 LEU A C 1
ATOM 1444 O O . LEU A 1 192 ? 8.988 5.801 17.042 1.00 20.98 192 LEU A O 1
ATOM 1449 N N . ILE A 1 193 ? 10.291 6.973 15.614 1.00 21.69 193 ILE A N 1
ATOM 1450 C CA . ILE A 1 193 ? 9.405 6.801 14.449 1.00 21.70 193 ILE A CA 1
ATOM 1451 C C . ILE A 1 193 ? 10.227 6.242 13.292 1.00 20.48 193 ILE A C 1
ATOM 1452 O O . ILE A 1 193 ? 11.188 6.867 12.860 1.00 19.49 193 ILE A O 1
ATOM 1457 N N . TYR A 1 194 ? 9.873 5.039 12.848 1.00 20.30 194 TYR A N 1
ATOM 1458 C CA . TYR A 1 194 ? 10.595 4.350 11.768 1.00 21.04 194 TYR A CA 1
ATOM 1459 C C . TYR A 1 194 ? 9.635 4.193 10.621 1.00 20.92 194 TYR A C 1
ATOM 1460 O O . TYR A 1 194 ? 8.431 4.005 10.841 1.00 20.07 194 TYR A O 1
ATOM 1469 N N . GLY A 1 195 ? 10.157 4.273 9.397 1.00 20.47 195 GLY A N 1
ATOM 1470 C CA . GLY A 1 195 ? 9.299 4.196 8.221 1.00 20.55 195 GLY A CA 1
ATOM 1471 C C . GLY A 1 195 ? 9.904 3.363 7.109 1.00 20.58 195 GLY A C 1
ATOM 1472 O O . GLY A 1 195 ? 11.076 3.532 6.765 1.00 19.76 195 GLY A O 1
ATOM 1473 N N . THR A 1 196 ? 9.104 2.447 6.579 1.00 20.54 196 THR A N 1
ATOM 1474 C CA . THR A 1 196 ? 9.496 1.644 5.409 1.00 22.25 196 THR A CA 1
ATOM 1475 C C . THR A 1 196 ? 8.264 1.420 4.518 1.00 21.52 196 THR A C 1
ATOM 1476 O O . THR A 1 196 ? 7.264 2.147 4.632 1.00 21.30 196 THR A O 1
ATOM 1480 N N . HIS A 1 197 ? 8.350 0.460 3.604 1.00 21.97 197 HIS A N 1
ATOM 1481 C CA . HIS A 1 197 ? 7.226 0.069 2.768 1.00 22.56 197 HIS A CA 1
ATOM 1482 C C . HIS A 1 197 ? 7.446 -1.384 2.348 1.00 22.68 197 HIS A C 1
ATOM 1483 O O . HIS A 1 197 ? 8.568 -1.896 2.467 1.00 23.48 197 HIS A O 1
ATOM 1490 N N . PHE A 1 198 ? 6.377 -2.032 1.881 1.00 22.31 198 PHE A N 1
ATOM 1491 C CA . PHE A 1 198 ? 6.466 -3.352 1.276 1.00 23.42 198 PHE A CA 1
ATOM 1492 C C . PHE A 1 198 ? 6.281 -3.172 -0.225 1.00 23.76 198 PHE A C 1
ATOM 1493 O O . PHE A 1 198 ? 5.252 -2.673 -0.659 1.00 23.39 198 PHE A O 1
ATOM 1501 N N . LYS A 1 199 ? 7.272 -3.595 -0.998 1.00 24.80 199 LYS A N 1
ATOM 1502 C CA . LYS A 1 199 ? 7.155 -3.728 -2.454 1.00 26.10 199 LYS A CA 1
ATOM 1503 C C . LYS A 1 199 ? 6.317 -4.976 -2.781 1.00 26.32 199 LYS A C 1
ATOM 1504 O O . LYS A 1 199 ? 6.185 -5.875 -1.949 1.00 25.87 199 LYS A O 1
ATOM 1510 N N . GLN A 1 200 ? 5.756 -5.042 -3.990 1.00 27.86 200 GLN A N 1
ATOM 1511 C CA . GLN A 1 200 ? 4.890 -6.176 -4.350 1.00 29.45 200 GLN A CA 1
ATOM 1512 C C . GLN A 1 200 ? 5.482 -7.544 -3.970 1.00 29.83 200 GLN A C 1
ATOM 1513 O O . GLN A 1 200 ? 4.804 -8.364 -3.362 1.00 29.11 200 GLN A O 1
ATOM 1519 N N . GLU A 1 201 ? 6.759 -7.758 -4.299 1.00 31.49 201 GLU A N 1
ATOM 1520 C CA . GLU A 1 201 ? 7.431 -9.052 -4.094 1.00 33.10 201 GLU A CA 1
ATOM 1521 C C . GLU A 1 201 ? 7.698 -9.363 -2.609 1.00 32.31 201 GLU A C 1
ATOM 1522 O O . GLU A 1 201 ? 7.998 -10.499 -2.247 1.00 32.58 201 GLU A O 1
ATOM 1528 N N . GLN A 1 202 ? 7.569 -8.348 -1.759 1.00 31.29 202 GLN A N 1
ATOM 1529 C CA . GLN A 1 202 ? 7.731 -8.502 -0.316 1.00 30.16 202 GLN A CA 1
ATOM 1530 C C . GLN A 1 202 ? 6.424 -8.780 0.439 1.00 30.16 202 GLN A C 1
ATOM 1531 O O . GLN A 1 202 ? 6.458 -9.109 1.630 1.00 30.00 202 GLN A O 1
ATOM 1537 N N . LYS A 1 203 ? 5.277 -8.648 -0.229 1.00 29.68 203 LYS A N 1
ATOM 1538 C CA . LYS A 1 203 ? 3.987 -8.704 0.484 1.00 30.15 203 LYS A CA 1
ATOM 1539 C C . LYS A 1 203 ? 3.710 -10.038 1.169 1.00 30.82 203 LYS A C 1
ATOM 1540 O O . LYS A 1 203 ? 3.092 -10.065 2.236 1.00 30.91 203 LYS A O 1
ATOM 1546 N N . LYS A 1 204 ? 4.201 -11.119 0.554 1.00 31.69 204 LYS A N 1
ATOM 1547 C CA . LYS A 1 204 ? 4.205 -12.486 1.110 1.00 32.62 204 LYS A CA 1
ATOM 1548 C C . LYS A 1 204 ? 4.674 -12.610 2.567 1.00 32.31 204 LYS A C 1
ATOM 1549 O O . LYS A 1 204 ? 4.225 -13.505 3.284 1.00 32.22 204 LYS A O 1
ATOM 1555 N N . ILE A 1 205 ? 5.580 -11.725 2.988 1.00 32.11 205 ILE A N 1
ATOM 1556 C CA . ILE A 1 205 ? 6.158 -11.757 4.344 1.00 31.95 205 ILE A CA 1
ATOM 1557 C C . ILE A 1 205 ? 5.096 -11.675 5.453 1.00 32.01 205 ILE A C 1
ATOM 1558 O O . ILE A 1 205 ? 5.234 -12.324 6.507 1.00 31.56 205 ILE A O 1
ATOM 1563 N N . ALA A 1 206 ? 4.036 -10.902 5.197 1.00 31.82 206 ALA A N 1
ATOM 1564 C CA . ALA A 1 206 ? 2.941 -10.684 6.165 1.00 32.14 206 ALA A CA 1
ATOM 1565 C C . ALA A 1 206 ? 2.142 -11.937 6.562 1.00 32.09 206 ALA A C 1
ATOM 1566 O O . ALA A 1 206 ? 1.412 -11.931 7.560 1.00 31.94 206 ALA A O 1
ATOM 1568 N N . THR A 1 207 ? 2.287 -13.014 5.798 1.00 32.60 207 THR A N 1
ATOM 1569 C CA . THR A 1 207 ? 1.657 -14.298 6.155 1.00 32.26 207 THR A CA 1
ATOM 1570 C C . THR A 1 207 ? 2.642 -15.465 6.313 1.00 32.07 207 THR A C 1
ATOM 1571 O O . THR A 1 207 ? 2.281 -16.620 6.098 1.00 31.80 207 THR A O 1
ATOM 1575 N N . SER A 1 208 ? 3.877 -15.165 6.704 1.00 31.93 208 SER A N 1
ATOM 1576 C CA . SER A 1 208 ? 4.937 -16.169 6.742 1.00 31.80 208 SER A CA 1
ATOM 1577 C C . SER A 1 208 ? 5.418 -16.493 8.162 1.00 31.66 208 SER A C 1
ATOM 1578 O O . SER A 1 208 ? 6.391 -17.231 8.324 1.00 30.18 208 SER A O 1
ATOM 1581 N N . CYS A 1 209 ? 4.759 -15.925 9.172 1.00 32.18 209 CYS A N 1
ATOM 1582 C CA . CYS A 1 209 ? 5.236 -16.031 10.561 1.00 33.55 209 CYS A CA 1
ATOM 1583 C C . CYS A 1 209 ? 5.126 -17.443 11.162 1.00 33.84 209 CYS A C 1
ATOM 1584 O O . CYS A 1 209 ? 5.704 -17.715 12.222 1.00 33.80 209 CYS A O 1
ATOM 1587 N N . ALA A 1 210 ? 4.381 -18.327 10.499 1.00 34.64 210 ALA A N 1
ATOM 1588 C CA . ALA A 1 210 ? 4.220 -19.713 10.976 1.00 35.32 210 ALA A CA 1
ATOM 1589 C C . ALA A 1 210 ? 5.139 -20.695 10.244 1.00 35.61 210 ALA A C 1
ATOM 1590 O O . ALA A 1 210 ? 5.274 -21.855 10.648 1.00 35.57 210 ALA A O 1
ATOM 1592 N N . SER A 1 211 ? 5.785 -20.208 9.188 1.00 35.79 211 SER A N 1
ATOM 1593 C CA . SER A 1 211 ? 6.641 -21.016 8.327 1.00 36.24 211 SER A CA 1
ATOM 1594 C C . SER A 1 211 ? 8.057 -21.235 8.867 1.00 36.78 211 SER A C 1
ATOM 1595 O O . SER A 1 211 ? 8.656 -20.339 9.461 1.00 35.74 211 SER A O 1
ATOM 1598 N N . TYR A 1 212 ? 8.581 -22.443 8.634 1.00 37.43 212 TYR A N 1
ATOM 1599 C CA . TYR A 1 212 ? 9.962 -22.792 8.954 1.00 38.24 212 TYR A CA 1
ATOM 1600 C C . TYR A 1 212 ? 10.871 -22.608 7.742 1.00 38.83 212 TYR A C 1
ATOM 1601 O O . TYR A 1 212 ? 12.081 -22.801 7.827 1.00 39.10 212 TYR A O 1
ATOM 1610 N N . GLN A 1 213 ? 10.271 -22.215 6.625 1.00 39.32 213 GLN A N 1
ATOM 1611 C CA . GLN A 1 213 ? 10.990 -21.864 5.403 1.00 40.40 213 GLN A CA 1
ATOM 1612 C C . GLN A 1 213 ? 11.677 -20.490 5.572 1.00 40.44 213 GLN A C 1
ATOM 1613 O O . GLN A 1 213 ? 11.222 -19.657 6.371 1.00 40.58 213 GLN A O 1
ATOM 1619 N N . GLU A 1 214 ? 12.778 -20.277 4.845 1.00 40.23 214 GLU A N 1
ATOM 1620 C CA . GLU A 1 214 ? 13.548 -19.028 4.890 1.00 40.26 214 GLU A CA 1
ATOM 1621 C C . GLU A 1 214 ? 12.826 -17.860 4.215 1.00 39.49 214 GLU A C 1
ATOM 1622 O O . GLU A 1 214 ? 12.201 -18.029 3.167 1.00 39.12 214 GLU A O 1
ATOM 1628 N N . VAL A 1 215 ? 12.921 -16.674 4.815 1.00 38.57 215 VAL A N 1
ATOM 1629 C CA . VAL A 1 215 ? 12.406 -15.456 4.179 1.00 37.69 215 VAL A CA 1
ATOM 1630 C C . VAL A 1 215 ? 13.486 -14.367 4.134 1.00 37.08 215 VAL A C 1
ATOM 1631 O O . VAL A 1 215 ? 14.232 -14.175 5.103 1.00 36.89 215 VAL A O 1
ATOM 1635 N N . ASN A 1 216 ? 13.576 -13.667 3.006 1.00 36.32 216 ASN A N 1
ATOM 1636 C CA . ASN A 1 216 ? 14.532 -12.576 2.858 1.00 36.13 216 ASN A CA 1
ATOM 1637 C C . ASN A 1 216 ? 13.914 -11.268 3.332 1.00 35.15 216 ASN A C 1
ATOM 1638 O O . ASN A 1 216 ? 12.910 -10.809 2.793 1.00 34.50 216 ASN A O 1
ATOM 1643 N N . LEU A 1 217 ? 14.505 -10.694 4.373 1.00 34.37 217 LEU A N 1
ATOM 1644 C CA . LEU A 1 217 ? 14.104 -9.375 4.847 1.00 33.38 217 LEU A CA 1
ATOM 1645 C C . LEU A 1 217 ? 15.102 -8.362 4.322 1.00 32.78 217 LEU A C 1
ATOM 1646 O O . LEU A 1 217 ? 16.259 -8.334 4.766 1.00 33.32 217 LEU A O 1
ATOM 1651 N N . GLU A 1 218 ? 14.665 -7.551 3.365 1.00 31.73 218 GLU A N 1
ATOM 1652 C CA . GLU A 1 218 ? 15.483 -6.460 2.825 1.00 31.28 218 GLU A CA 1
ATOM 1653 C C . GLU A 1 218 ? 14.665 -5.172 2.820 1.00 29.69 218 GLU A C 1
ATOM 1654 O O . GLU A 1 218 ? 13.865 -4.939 1.909 1.00 28.89 218 GLU A O 1
ATOM 1660 N N . PHE A 1 219 ? 14.831 -4.364 3.868 1.00 27.99 219 PHE A N 1
ATOM 1661 C CA . PHE A 1 219 ? 14.044 -3.137 4.027 1.00 26.66 219 PHE A CA 1
ATOM 1662 C C . PHE A 1 219 ? 14.946 -1.967 4.337 1.00 26.08 219 PHE A C 1
ATOM 1663 O O . PHE A 1 219 ? 15.815 -2.049 5.206 1.00 25.61 219 PHE A O 1
ATOM 1671 N N . GLY A 1 220 ? 14.737 -0.875 3.611 1.00 25.36 220 GLY A N 1
ATOM 1672 C CA . GLY A 1 220 ? 15.378 0.384 3.927 1.00 24.09 220 GLY A CA 1
ATOM 1673 C C . GLY A 1 220 ? 14.448 1.125 4.864 1.00 23.16 220 GLY A C 1
ATOM 1674 O O . GLY A 1 220 ? 13.300 1.394 4.525 1.00 23.31 220 GLY A O 1
ATOM 1675 N N . VAL A 1 221 ? 14.951 1.435 6.057 1.00 22.68 221 VAL A N 1
ATOM 1676 C CA . VAL A 1 221 ? 14.139 2.025 7.121 1.00 22.28 221 VAL A CA 1
ATOM 1677 C C . VAL A 1 221 ? 14.659 3.420 7.466 1.00 22.38 221 VAL A C 1
ATOM 1678 O O . VAL A 1 221 ? 15.807 3.564 7.891 1.00 23.74 221 VAL A O 1
ATOM 1682 N N . ASP A 1 222 ? 13.820 4.435 7.282 1.00 22.40 222 ASP A N 1
ATOM 1683 C CA . ASP A 1 222 ? 14.128 5.811 7.688 1.00 23.07 222 ASP A CA 1
ATOM 1684 C C . ASP A 1 222 ? 13.826 5.974 9.173 1.00 22.60 222 ASP A C 1
ATOM 1685 O O . ASP A 1 222 ? 12.792 5.494 9.645 1.00 22.13 222 ASP A O 1
ATOM 1690 N N . THR A 1 223 ? 14.716 6.639 9.904 1.00 22.62 223 THR A N 1
ATOM 1691 C CA . THR A 1 223 ? 14.606 6.719 11.359 1.00 22.98 223 THR A CA 1
ATOM 1692 C C . THR A 1 223 ? 14.660 8.146 11.896 1.00 23.36 223 THR A C 1
ATOM 1693 O O . THR A 1 223 ? 15.387 9.005 11.370 1.00 24.47 223 THR A O 1
ATOM 1697 N N . VAL A 1 224 ? 13.895 8.384 12.955 1.00 22.99 224 VAL A N 1
ATOM 1698 C CA . VAL A 1 224 ? 13.930 9.633 13.727 1.00 23.36 224 VAL A CA 1
ATOM 1699 C C . VAL A 1 224 ? 13.545 9.282 15.172 1.00 23.46 224 VAL A C 1
ATOM 1700 O O . VAL A 1 224 ? 12.764 8.353 15.415 1.00 21.96 224 VAL A O 1
ATOM 1704 N N . GLY A 1 225 ? 14.138 9.993 16.120 1.00 23.68 225 GLY A N 1
ATOM 1705 C CA . GLY A 1 225 ? 13.894 9.705 17.524 1.00 24.53 225 GLY A CA 1
ATOM 1706 C C . GLY A 1 225 ? 14.833 10.394 18.487 1.00 24.94 225 GLY A C 1
ATOM 1707 O O . GLY A 1 225 ? 15.755 11.107 18.085 1.00 25.26 225 GLY A O 1
ATOM 1708 N N . GLY A 1 226 ? 14.592 10.173 19.777 1.00 24.65 226 GLY A N 1
ATOM 1709 C CA . GLY A 1 226 ? 15.452 10.715 20.810 1.00 24.69 226 GLY A CA 1
ATOM 1710 C C . GLY A 1 226 ? 15.186 10.053 22.137 1.00 24.11 226 GLY A C 1
ATOM 1711 O O . GLY A 1 226 ? 14.270 9.243 22.263 1.00 23.54 226 GLY A O 1
ATOM 1712 N N . THR A 1 227 ? 16.003 10.407 23.118 1.00 24.64 227 THR A N 1
ATOM 1713 C CA . THR A 1 227 ? 15.887 9.913 24.489 1.00 24.54 227 THR A CA 1
ATOM 1714 C C . THR A 1 227 ? 15.154 10.980 25.302 1.00 25.19 227 THR A C 1
ATOM 1715 O O . THR A 1 227 ? 15.518 12.152 25.244 1.00 25.12 227 THR A O 1
ATOM 1719 N N . PHE A 1 228 ? 14.121 10.586 26.052 1.00 25.96 228 PHE A N 1
ATOM 1720 C CA . PHE A 1 228 ? 13.409 11.546 26.893 1.00 26.92 228 PHE A CA 1
ATOM 1721 C C . PHE A 1 228 ? 14.208 11.974 28.125 1.00 27.50 228 PHE A C 1
ATOM 1722 O O . PHE A 1 228 ? 14.903 11.175 28.733 1.00 26.68 228 PHE A O 1
ATOM 1730 N N . ARG A 1 229 ? 14.075 13.254 28.473 1.00 28.79 229 ARG A N 1
ATOM 1731 C CA . ARG A 1 229 ? 14.735 13.847 29.631 1.00 29.98 229 ARG A CA 1
ATOM 1732 C C . ARG A 1 229 ? 13.991 13.474 30.911 1.00 30.42 229 ARG A C 1
ATOM 1733 O O . ARG A 1 229 ? 13.412 14.337 31.583 1.00 30.25 229 ARG A O 1
ATOM 1741 N N . ILE A 1 230 ? 14.012 12.187 31.247 1.00 31.18 230 ILE A N 1
ATOM 1742 C CA . ILE A 1 230 ? 13.255 11.667 32.400 1.00 32.52 230 ILE A CA 1
ATOM 1743 C C . ILE A 1 230 ? 13.794 12.171 33.755 1.00 33.97 230 ILE A C 1
ATOM 1744 O O . ILE A 1 230 ? 13.021 12.388 34.702 1.00 34.51 230 ILE A O 1
ATOM 1749 N N . GLU A 1 231 ? 15.111 12.361 33.814 1.00 35.71 231 GLU A N 1
ATOM 1750 C CA . GLU A 1 231 ? 15.825 12.864 34.997 1.00 37.70 231 GLU A CA 1
ATOM 1751 C C . GLU A 1 231 ? 15.395 14.286 35.351 1.00 37.99 231 GLU A C 1
ATOM 1752 O O . GLU A 1 231 ? 15.081 14.566 36.513 1.00 38.67 231 GLU A O 1
ATOM 1758 N N . GLU A 1 232 ? 15.361 15.157 34.342 1.00 38.08 232 GLU A N 1
ATOM 1759 C CA . GLU A 1 232 ? 14.882 16.525 34.479 1.00 38.70 232 GLU A CA 1
ATOM 1760 C C . GLU A 1 232 ? 13.384 16.612 34.756 1.00 38.49 232 GLU A C 1
ATOM 1761 O O . GLU A 1 232 ? 12.948 17.517 35.462 1.00 38.19 232 GLU A O 1
ATOM 1767 N N . TYR A 1 233 ? 12.602 15.681 34.204 1.00 38.07 233 TYR A N 1
ATOM 1768 C CA . TYR A 1 233 ? 11.159 15.646 34.453 1.00 37.77 233 TYR A CA 1
ATOM 1769 C C . TYR A 1 233 ? 10.850 15.400 35.944 1.00 38.62 233 TYR A C 1
ATOM 1770 O O . TYR A 1 233 ? 9.898 15.961 36.489 1.00 38.71 233 TYR A O 1
ATOM 1779 N N . PHE A 1 234 ? 11.655 14.566 36.588 1.00 39.72 234 PHE A N 1
ATOM 1780 C CA . PHE A 1 234 ? 11.453 14.249 37.997 1.00 41.47 234 PHE A CA 1
ATOM 1781 C C . PHE A 1 234 ? 12.233 15.151 38.968 1.00 42.07 234 PHE A C 1
ATOM 1782 O O . PHE A 1 234 ? 12.035 15.065 40.180 1.00 42.77 234 PHE A O 1
ATOM 1790 N N . SER A 1 235 ? 13.106 16.010 38.447 1.00 42.55 235 SER A N 1
ATOM 1791 C CA . SER A 1 235 ? 13.910 16.890 39.305 1.00 42.98 235 SER A CA 1
ATOM 1792 C C . SER A 1 235 ? 13.613 18.375 39.109 1.00 43.05 235 SER A C 1
ATOM 1793 O O . SER A 1 235 ? 13.832 19.184 40.016 1.00 43.23 235 SER A O 1
ATOM 1796 N N . ASN A 1 236 ? 13.107 18.725 37.934 1.00 43.09 236 ASN A N 1
ATOM 1797 C CA . ASN A 1 236 ? 12.907 20.116 37.550 1.00 43.18 236 ASN A CA 1
ATOM 1798 C C . ASN A 1 236 ? 11.419 20.397 37.367 1.00 43.31 236 ASN A C 1
ATOM 1799 O O . ASN A 1 236 ? 10.833 20.051 36.333 1.00 42.83 236 ASN A O 1
ATOM 1804 N N . GLU A 1 237 ? 10.815 21.029 38.377 1.00 43.21 237 GLU A N 1
ATOM 1805 C CA . GLU A 1 237 ? 9.369 21.262 38.401 1.00 43.31 237 GLU A CA 1
ATOM 1806 C C . GLU A 1 237 ? 8.859 22.104 37.227 1.00 42.88 237 GLU A C 1
ATOM 1807 O O . GLU A 1 237 ? 7.745 21.891 36.747 1.00 42.49 237 GLU A O 1
ATOM 1813 N N . THR A 1 238 ? 9.674 23.053 36.770 1.00 42.52 238 THR A N 1
ATOM 1814 C CA . THR A 1 238 ? 9.277 23.945 35.678 1.00 42.31 238 THR A CA 1
ATOM 1815 C C . THR A 1 238 ? 9.390 23.239 34.315 1.00 41.42 238 THR A C 1
ATOM 1816 O O . THR A 1 238 ? 8.705 23.605 33.366 1.00 41.31 238 THR A O 1
ATOM 1820 N N . PHE A 1 239 ? 10.250 22.228 34.234 1.00 40.72 239 PHE A N 1
ATOM 1821 C CA . PHE A 1 239 ? 10.303 21.366 33.049 1.00 40.24 239 PHE A CA 1
ATOM 1822 C C . PHE A 1 239 ? 9.145 20.351 33.063 1.00 39.95 239 PHE A C 1
ATOM 1823 O O . PHE A 1 239 ? 8.500 20.125 32.029 1.00 40.46 239 PHE A O 1
ATOM 1831 N N . LYS A 1 240 ? 8.886 19.748 34.224 1.00 39.33 240 LYS A N 1
ATOM 1832 C CA . LYS A 1 240 ? 7.715 18.882 34.412 1.00 38.72 240 LYS A CA 1
ATOM 1833 C C . LYS A 1 240 ? 6.420 19.591 33.975 1.00 38.50 240 LYS A C 1
ATOM 1834 O O . LYS A 1 240 ? 5.539 18.976 33.359 1.00 37.90 240 LYS A O 1
ATOM 1840 N N . LYS A 1 241 ? 6.328 20.890 34.272 1.00 37.70 241 LYS A N 1
ATOM 1841 C CA . LYS A 1 241 ? 5.148 21.688 33.932 1.00 37.70 241 LYS A CA 1
ATOM 1842 C C . LYS A 1 241 ? 4.970 21.970 32.445 1.00 36.89 241 LYS A C 1
ATOM 1843 O O . LYS A 1 241 ? 3.845 21.900 31.943 1.00 36.36 241 LYS A O 1
ATOM 1849 N N . LYS A 1 242 ? 6.050 22.296 31.736 1.00 36.17 242 LYS A N 1
ATOM 1850 C CA . LYS A 1 242 ? 5.903 22.526 30.294 1.00 36.15 242 LYS A CA 1
ATOM 1851 C C . LYS A 1 242 ? 5.555 21.234 29.541 1.00 34.88 242 LYS A C 1
ATOM 1852 O O . LYS A 1 242 ? 4.758 21.270 28.611 1.00 34.70 242 LYS A O 1
ATOM 1858 N N . VAL A 1 243 ? 6.142 20.115 29.969 1.00 33.88 243 VAL A N 1
ATOM 1859 C CA . VAL A 1 243 ? 5.804 18.785 29.457 1.00 32.88 243 VAL A CA 1
ATOM 1860 C C . VAL A 1 243 ? 4.310 18.517 29.655 1.00 32.31 243 VAL A C 1
ATOM 1861 O O . VAL A 1 243 ? 3.590 18.318 28.679 1.00 31.34 243 VAL A O 1
ATOM 1865 N N . ASP A 1 244 ? 3.853 18.562 30.914 1.00 32.01 244 ASP A N 1
ATOM 1866 C CA . ASP A 1 244 ? 2.461 18.253 31.275 1.00 32.15 244 ASP A CA 1
ATOM 1867 C C . ASP A 1 244 ? 1.430 19.143 30.590 1.00 31.65 244 ASP A C 1
ATOM 1868 O O . ASP A 1 244 ? 0.407 18.637 30.121 1.00 31.14 244 ASP A O 1
ATOM 1873 N N . ASN A 1 245 ? 1.714 20.448 30.517 1.00 30.46 245 ASN A N 1
ATOM 1874 C CA . ASN A 1 245 ? 0.820 21.403 29.866 1.00 30.42 245 ASN A CA 1
ATOM 1875 C C . ASN A 1 245 ? 0.715 21.161 28.362 1.00 29.44 245 ASN A C 1
ATOM 1876 O O . ASN A 1 245 ? -0.372 21.206 27.789 1.00 29.50 245 ASN A O 1
ATOM 1881 N N . PHE A 1 246 ? 1.857 20.925 27.730 1.00 29.21 246 PHE A N 1
ATOM 1882 C CA . PHE A 1 246 ? 1.906 20.647 26.294 1.00 28.29 246 PHE A CA 1
ATOM 1883 C C . PHE A 1 246 ? 1.125 19.367 25.971 1.00 27.47 246 PHE A C 1
ATOM 1884 O O . PHE A 1 246 ? 0.280 19.351 25.071 1.00 26.83 246 PHE A O 1
ATOM 1892 N N . LEU A 1 247 ? 1.418 18.302 26.710 1.00 27.27 247 LEU A N 1
ATOM 1893 C CA . LEU A 1 247 ? 0.714 17.025 26.537 1.00 27.80 247 LEU A CA 1
ATOM 1894 C C . LEU A 1 247 ? -0.810 17.141 26.754 1.00 28.63 247 LEU A C 1
ATOM 1895 O O . LEU A 1 247 ? -1.596 16.574 25.992 1.00 28.73 247 LEU A O 1
ATOM 1900 N N . ASP A 1 248 ? -1.213 17.910 27.768 1.00 29.63 248 ASP A N 1
ATOM 1901 C CA . ASP A 1 248 ? -2.627 18.195 28.029 1.00 30.18 248 ASP A CA 1
ATOM 1902 C C . ASP A 1 248 ? -3.320 18.973 26.898 1.00 29.40 248 ASP A C 1
ATOM 1903 O O . ASP A 1 248 ? -4.459 18.678 26.541 1.00 29.07 248 ASP A O 1
ATOM 1908 N N . LYS A 1 249 ? -2.616 19.936 26.312 1.00 28.63 249 LYS A N 1
ATOM 1909 C CA . LYS A 1 249 ? -3.185 20.782 25.265 1.00 28.47 249 LYS A CA 1
ATOM 1910 C C . LYS A 1 249 ? -3.397 20.074 23.906 1.00 28.05 249 LYS A C 1
ATOM 1911 O O . LYS A 1 249 ? -4.374 20.338 23.193 1.00 27.10 249 LYS A O 1
ATOM 1917 N N . TYR A 1 250 ? -2.483 19.175 23.555 1.00 28.27 250 TYR A N 1
ATOM 1918 C CA . TYR A 1 250 ? -2.462 18.607 22.213 1.00 27.88 250 TYR A CA 1
ATOM 1919 C C . TYR A 1 250 ? -2.749 17.109 22.193 1.00 28.32 250 TYR A C 1
ATOM 1920 O O . TYR A 1 250 ? -2.495 16.432 21.185 1.00 27.62 250 TYR A O 1
ATOM 1929 N N . GLU A 1 251 ? -3.314 16.621 23.300 1.00 28.38 251 GLU A N 1
ATOM 1930 C CA . GLU A 1 251 ? -3.606 15.194 23.529 1.00 29.25 251 GLU A CA 1
ATOM 1931 C C . GLU A 1 251 ? -4.315 14.497 22.363 1.00 28.05 251 GLU A C 1
ATOM 1932 O O . GLU A 1 251 ? -5.354 14.944 21.911 1.00 27.50 251 GLU A O 1
ATOM 1938 N N . GLY A 1 252 ? -3.745 13.393 21.891 1.00 27.93 252 GLY A N 1
ATOM 1939 C CA . GLY A 1 252 ? -4.420 12.553 20.907 1.00 27.06 252 GLY A CA 1
ATOM 1940 C C . GLY A 1 252 ? -5.211 11.451 21.602 1.00 27.14 252 GLY A C 1
ATOM 1941 O O . GLY A 1 252 ? -4.992 11.174 22.773 1.00 26.77 252 GLY A O 1
ATOM 1942 N N . LYS A 1 253 ? -6.144 10.837 20.879 1.00 27.03 253 LYS A N 1
ATOM 1943 C CA . LYS A 1 253 ? -6.806 9.611 21.332 1.00 27.62 253 LYS A CA 1
ATOM 1944 C C . LYS A 1 253 ? -5.767 8.568 21.743 1.00 27.08 253 LYS A C 1
ATOM 1945 O O . LYS A 1 253 ? -4.686 8.512 21.171 1.00 26.50 253 LYS A O 1
ATOM 1951 N N . ALA A 1 254 ? -6.098 7.750 22.736 1.00 26.74 254 ALA A N 1
ATOM 1952 C CA . ALA A 1 254 ? -5.180 6.723 23.237 1.00 26.97 254 ALA A CA 1
ATOM 1953 C C . ALA A 1 254 ? -4.721 5.739 22.147 1.00 26.57 254 ALA A C 1
ATOM 1954 O O . ALA A 1 254 ? -5.545 5.104 21.478 1.00 26.69 254 ALA A O 1
ATOM 1956 N N . ILE A 1 255 ? -3.407 5.606 21.985 1.00 26.39 255 ILE A N 1
ATOM 1957 C CA . ILE A 1 255 ? -2.855 4.589 21.073 1.00 26.90 255 ILE A CA 1
ATOM 1958 C C . ILE A 1 255 ? -3.157 3.162 21.530 1.00 26.93 255 ILE A C 1
ATOM 1959 O O . ILE A 1 255 ? -3.214 2.250 20.702 1.00 26.58 255 ILE A O 1
ATOM 1964 N N . ASP A 1 256 ? -3.386 2.967 22.830 1.00 27.37 256 ASP A N 1
ATOM 1965 C CA . ASP A 1 256 ? -3.775 1.627 23.322 1.00 28.14 256 ASP A CA 1
ATOM 1966 C C . ASP A 1 256 ? -5.180 1.156 22.897 1.00 28.10 256 ASP A C 1
ATOM 1967 O O . ASP A 1 256 ? -5.526 -0.023 23.077 1.00 28.11 256 ASP A O 1
ATOM 1972 N N . ASP A 1 257 ? -5.977 2.064 22.324 1.00 28.70 257 ASP A N 1
ATOM 1973 C CA . ASP A 1 257 ? -7.237 1.699 21.665 1.00 29.83 257 ASP A CA 1
ATOM 1974 C C . ASP A 1 257 ? -7.106 1.325 20.168 1.00 29.91 257 ASP A C 1
ATOM 1975 O O . ASP A 1 257 ? -8.078 0.849 19.569 1.00 29.39 257 ASP A O 1
ATOM 1980 N N . ALA A 1 258 ? -5.930 1.530 19.565 1.00 29.46 258 ALA A N 1
ATOM 1981 C CA . ALA A 1 258 ? -5.742 1.178 18.145 1.00 29.30 258 ALA A CA 1
ATOM 1982 C C . ALA A 1 258 ? -5.676 -0.342 17.894 1.00 29.18 258 ALA A C 1
ATOM 1983 O O . ALA A 1 258 ? -5.169 -1.105 18.715 1.00 28.40 258 ALA A O 1
ATOM 1985 N N . ASP A 1 259 ? -6.183 -0.761 16.740 1.00 29.39 259 ASP A N 1
ATOM 1986 C CA . ASP A 1 259 ? -6.119 -2.150 16.306 1.00 29.65 259 ASP A CA 1
ATOM 1987 C C . ASP A 1 259 ? -4.671 -2.645 16.119 1.00 28.02 259 ASP A C 1
ATOM 1988 O O . ASP A 1 259 ? -4.403 -3.837 16.275 1.00 28.76 259 ASP A O 1
ATOM 1993 N N . SER A 1 260 ? -3.737 -1.737 15.831 1.00 25.61 260 SER A N 1
ATOM 1994 C CA . SER A 1 260 ? -2.320 -2.103 15.664 1.00 23.72 260 SER A CA 1
ATOM 1995 C C . SER A 1 260 ? -1.460 -2.035 16.941 1.00 23.40 260 SER A C 1
ATOM 1996 O O . SER A 1 260 ? -0.233 -2.115 16.860 1.00 22.96 260 SER A O 1
ATOM 1999 N N . TYR A 1 261 ? -2.080 -1.872 18.103 1.00 22.25 261 TYR A N 1
ATOM 2000 C CA . TYR A 1 261 ? -1.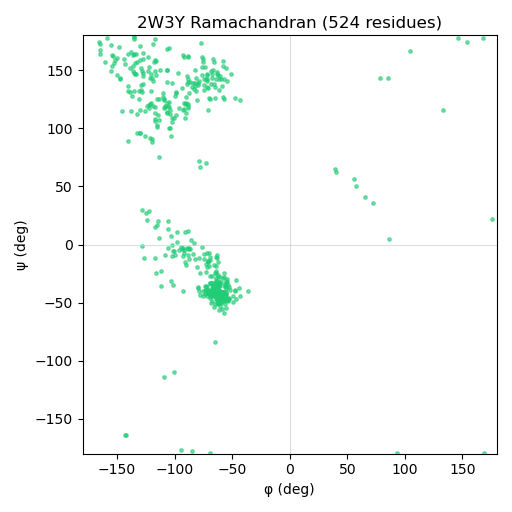323 -1.641 19.345 1.00 22.90 261 TYR A CA 1
ATOM 2001 C C . TYR A 1 261 ? -0.884 -2.924 20.037 1.00 22.55 261 TYR A C 1
ATOM 2002 O O . TYR A 1 261 ? -1.641 -3.884 20.095 1.00 22.37 261 TYR A O 1
ATOM 2011 N N . PHE A 1 262 ? 0.341 -2.912 20.560 1.00 23.04 262 PHE A N 1
ATOM 2012 C CA . PHE A 1 262 ? 0.868 -3.975 21.413 1.00 23.77 262 PHE A CA 1
ATOM 2013 C C . PHE A 1 262 ? 1.825 -3.358 22.428 1.00 23.74 262 PHE A C 1
ATOM 2014 O O . PHE A 1 262 ? 2.559 -2.424 22.106 1.00 23.74 262 PHE A O 1
ATOM 2022 N N . ASP A 1 263 ? 1.811 -3.883 23.646 1.00 23.62 263 ASP A N 1
ATOM 2023 C CA . ASP A 1 263 ? 2.833 -3.564 24.634 1.00 25.19 263 ASP A CA 1
ATOM 2024 C C . ASP A 1 263 ? 3.273 -4.839 25.325 1.00 25.32 263 ASP A C 1
ATOM 2025 O O . ASP A 1 263 ? 2.510 -5.800 25.407 1.00 25.36 263 ASP A O 1
ATOM 2030 N N . ASP A 1 264 ? 4.507 -4.850 25.829 1.00 26.08 264 ASP A N 1
ATOM 2031 C CA . ASP A 1 264 ? 4.988 -5.973 26.613 1.00 26.20 264 ASP A CA 1
ATOM 2032 C C . ASP A 1 264 ? 6.193 -5.560 27.442 1.00 26.53 264 ASP A C 1
ATOM 2033 O O . ASP A 1 264 ? 6.854 -4.547 27.151 1.00 26.13 264 ASP A O 1
ATOM 2038 N N . ILE A 1 265 ? 6.425 -6.311 28.516 1.00 26.41 265 ILE A N 1
ATOM 2039 C CA . ILE A 1 265 ? 7.705 -6.309 29.210 1.00 26.82 265 ILE A CA 1
ATOM 2040 C C . ILE A 1 265 ? 8.431 -7.565 28.774 1.00 26.81 265 ILE A C 1
ATOM 2041 O O . ILE A 1 265 ? 8.035 -8.694 29.114 1.00 27.92 265 ILE A O 1
ATOM 2046 N N . PHE A 1 266 ? 9.478 -7.381 27.976 1.00 26.98 266 PHE A N 1
ATOM 2047 C CA . PHE A 1 266 ? 10.270 -8.503 27.502 1.00 26.37 266 PHE A CA 1
ATOM 2048 C C . PHE A 1 266 ? 11.274 -8.879 28.587 1.00 26.71 266 PHE A C 1
ATOM 2049 O O . PHE A 1 266 ? 11.866 -7.997 29.216 1.00 26.63 266 PHE A O 1
ATOM 2057 N N . ASN A 1 267 ? 11.464 -10.177 28.789 1.00 26.50 267 ASN A N 1
ATOM 2058 C CA . ASN A 1 267 ? 12.364 -10.686 29.823 1.00 27.43 267 ASN A CA 1
ATOM 2059 C C . ASN A 1 267 ? 13.653 -1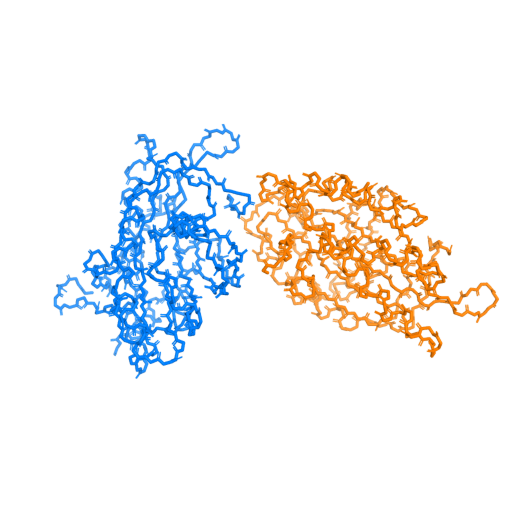1.259 29.253 1.00 27.15 267 ASN A C 1
ATOM 2060 O O . ASN A 1 267 ? 13.667 -11.770 28.121 1.00 27.30 267 ASN A O 1
ATOM 2065 N N . GLY A 1 268 ? 14.721 -11.171 30.049 1.00 26.93 268 GLY A N 1
ATOM 2066 C CA . GLY A 1 268 ? 16.046 -11.694 29.694 1.00 27.48 268 GLY A CA 1
ATOM 2067 C C . GLY A 1 268 ? 16.706 -10.991 28.519 1.00 27.61 268 GLY A C 1
ATOM 2068 O O . GLY A 1 268 ? 17.327 -11.642 27.679 1.00 28.65 268 GLY A O 1
ATOM 2069 N N . VAL A 1 269 ? 16.586 -9.663 28.466 1.00 27.47 269 VAL A N 1
ATOM 2070 C CA . VAL A 1 269 ? 17.081 -8.864 27.329 1.00 27.26 269 VAL A CA 1
ATOM 2071 C C . VAL A 1 269 ? 18.406 -8.149 27.640 1.00 27.92 269 VAL A C 1
ATOM 2072 O O . VAL A 1 269 ? 18.590 -7.607 28.728 1.00 27.35 269 VAL A O 1
ATOM 2076 N N . LYS A 1 270 ? 19.324 -8.138 26.672 1.00 28.42 270 LYS A N 1
ATOM 2077 C CA . LYS A 1 270 ? 20.523 -7.312 26.785 1.00 28.68 270 LYS A CA 1
ATOM 2078 C C . LYS A 1 270 ? 20.750 -6.478 25.522 1.00 28.54 270 LYS A C 1
ATOM 2079 O O . LYS A 1 270 ? 20.222 -6.822 24.465 1.00 28.03 270 LYS A O 1
ATOM 2085 N N . PRO A 1 271 ? 21.531 -5.373 25.624 1.00 28.14 271 PRO A N 1
ATOM 2086 C CA . PRO A 1 271 ? 21.842 -4.582 24.433 1.00 27.95 271 PRO A CA 1
ATOM 2087 C C . PRO A 1 271 ? 22.714 -5.378 23.449 1.00 27.64 271 PRO A C 1
ATOM 2088 O O . PRO A 1 271 ? 23.470 -6.270 23.860 1.00 27.06 271 PRO A O 1
ATOM 2092 N N . ASN A 1 272 ? 22.569 -5.094 22.160 1.00 27.30 272 ASN A N 1
ATOM 2093 C CA . ASN A 1 272 ? 23.481 -5.659 21.164 1.00 27.21 272 ASN A CA 1
ATOM 2094 C C . ASN A 1 272 ? 24.616 -4.670 20.869 1.00 27.94 272 ASN A C 1
ATOM 2095 O O . ASN A 1 272 ? 24.687 -3.597 21.486 1.00 27.07 272 ASN A O 1
ATOM 2100 N N . LYS A 1 273 ? 25.494 -5.019 19.928 1.00 28.49 273 LYS A N 1
ATOM 2101 C CA . LYS A 1 273 ? 26.663 -4.193 19.642 1.00 29.90 273 LYS A CA 1
ATOM 2102 C C . LYS A 1 273 ? 26.338 -2.851 18.954 1.00 29.21 273 LYS A C 1
ATOM 2103 O O . LYS A 1 273 ? 27.226 -2.041 18.782 1.00 30.10 273 LYS A O 1
ATOM 2109 N N . ASN A 1 274 ? 25.089 -2.621 18.549 1.00 28.91 274 ASN A N 1
ATOM 2110 C CA . ASN A 1 274 ? 24.709 -1.342 17.955 1.00 28.87 274 ASN A CA 1
ATOM 2111 C C . ASN A 1 274 ? 24.087 -0.391 18.965 1.00 28.29 274 ASN A C 1
ATOM 2112 O O . ASN A 1 274 ? 23.770 0.745 18.632 1.00 28.19 274 ASN A O 1
ATOM 2117 N N . TYR A 1 275 ? 23.893 -0.870 20.190 1.00 27.58 275 TYR A N 1
ATOM 2118 C CA . TYR A 1 275 ? 23.236 -0.089 21.230 1.00 27.32 275 TYR A CA 1
ATOM 2119 C C . TYR A 1 275 ? 24.152 1.041 21.677 1.00 27.21 275 TYR A C 1
ATOM 2120 O O . TYR A 1 275 ? 25.355 0.840 21.888 1.00 27.69 275 TYR A O 1
ATOM 2129 N N . VAL A 1 276 ? 23.582 2.231 21.797 1.00 27.72 276 VAL A N 1
ATOM 2130 C CA . VAL A 1 276 ? 24.321 3.415 22.250 1.00 28.38 276 VAL A CA 1
ATOM 2131 C C . VAL A 1 276 ? 23.907 3.779 23.675 1.00 28.52 276 VAL A C 1
ATOM 2132 O O . VAL A 1 276 ? 22.767 4.193 23.906 1.00 27.69 276 VAL A O 1
ATOM 2136 N N . TYR A 1 277 ? 24.839 3.628 24.615 1.00 29.05 277 TYR A N 1
ATOM 2137 C CA . TYR A 1 277 ? 24.581 3.940 26.030 1.00 29.78 277 TYR A CA 1
ATOM 2138 C C . TYR A 1 277 ? 24.441 5.442 26.277 1.00 30.35 277 TYR A C 1
ATOM 2139 O O . TYR A 1 277 ? 24.926 6.266 25.483 1.00 31.13 277 TYR A O 1
ATOM 2148 N N . VAL B 1 10 ? 45.329 -15.719 6.590 1.00 48.55 10 VAL B N 1
ATOM 2149 C CA . VAL B 1 10 ? 44.521 -14.477 6.426 1.00 48.92 10 VAL B CA 1
ATOM 2150 C C . VAL B 1 10 ? 43.068 -14.821 6.097 1.00 48.90 10 VAL B C 1
ATOM 2151 O O . VAL B 1 10 ? 42.147 -14.263 6.698 1.00 48.45 10 VAL B O 1
ATOM 2155 N N . ASP B 1 11 ? 42.874 -15.738 5.148 1.00 49.25 11 ASP B N 1
ATOM 2156 C CA . ASP B 1 11 ? 41.546 -16.289 4.870 1.00 49.85 11 ASP B CA 1
ATOM 2157 C C . ASP B 1 11 ? 40.977 -16.984 6.106 1.00 49.73 11 ASP B C 1
ATOM 2158 O O . ASP B 1 11 ? 39.794 -16.856 6.407 1.00 49.68 11 ASP B O 1
ATOM 2163 N N . LEU B 1 12 ? 41.842 -17.704 6.816 1.00 49.73 12 LEU B N 1
ATOM 2164 C CA . LEU B 1 12 ? 41.491 -18.347 8.074 1.00 49.56 12 LEU B CA 1
ATOM 2165 C C . LEU B 1 12 ? 41.137 -17.336 9.166 1.00 49.21 12 LEU B C 1
ATOM 2166 O O . LEU B 1 12 ? 40.238 -17.579 9.973 1.00 49.25 12 LEU B O 1
ATOM 2171 N N . TYR B 1 13 ? 41.840 -16.205 9.175 1.00 48.56 13 TYR B N 1
ATOM 2172 C CA . TYR B 1 13 ? 41.573 -15.125 10.125 1.00 48.18 13 TYR B CA 1
ATOM 2173 C C . TYR B 1 13 ? 40.184 -14.532 9.883 1.00 48.01 13 TYR B C 1
ATOM 2174 O O . TYR B 1 13 ? 39.425 -14.295 10.825 1.00 47.68 13 TYR B O 1
ATOM 2183 N N . PHE B 1 14 ? 39.859 -14.323 8.608 1.00 48.05 14 PHE B N 1
ATOM 2184 C CA . PHE B 1 14 ? 38.585 -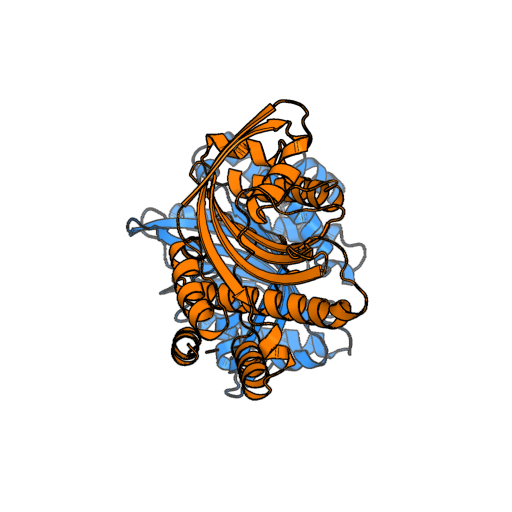13.729 8.206 1.00 48.17 14 PHE B CA 1
ATOM 2185 C C . PHE B 1 14 ? 37.413 -14.714 8.220 1.00 48.78 14 PHE B C 1
ATOM 2186 O O . PHE B 1 14 ? 36.298 -14.340 8.580 1.00 48.55 14 PHE B O 1
ATOM 2194 N N . GLN B 1 15 ? 37.666 -15.963 7.837 1.00 49.79 15 GLN B N 1
ATOM 2195 C CA . GLN B 1 15 ? 36.676 -17.027 8.011 1.00 51.07 15 GLN B CA 1
ATOM 2196 C C . GLN B 1 15 ? 36.237 -17.070 9.482 1.00 51.30 15 GLN B C 1
ATOM 2197 O O . GLN B 1 15 ? 35.039 -17.069 9.776 1.00 51.41 15 GLN B O 1
ATOM 2203 N N . ASN B 1 16 ? 37.218 -17.067 10.389 1.00 51.69 16 ASN B N 1
ATOM 2204 C CA . ASN B 1 16 ? 36.973 -17.041 11.833 1.00 52.32 16 ASN B CA 1
ATOM 2205 C C . ASN B 1 16 ? 36.063 -15.904 12.296 1.00 52.31 16 ASN B C 1
ATOM 2206 O O . ASN B 1 16 ? 35.130 -16.135 13.072 1.00 52.39 16 ASN B O 1
ATOM 2211 N N . ILE B 1 17 ? 36.340 -14.684 11.835 1.00 52.09 17 ILE B N 1
ATOM 2212 C CA . ILE B 1 17 ? 35.538 -13.523 12.227 1.00 51.91 17 ILE B CA 1
ATOM 2213 C C . ILE B 1 17 ? 34.103 -13.621 11.683 1.00 51.97 17 ILE B C 1
ATOM 2214 O O . ILE B 1 17 ? 33.143 -13.336 12.405 1.00 51.61 17 ILE B O 1
ATOM 2219 N N . HIS B 1 18 ? 33.968 -14.048 10.427 1.00 52.08 18 HIS B N 1
ATOM 2220 C CA . HIS B 1 18 ? 32.671 -14.047 9.741 1.00 52.67 18 HIS B CA 1
ATOM 2221 C C . HIS B 1 18 ? 31.922 -15.392 9.738 1.00 53.07 18 HIS B C 1
ATOM 2222 O O . HIS B 1 18 ? 30.919 -15.546 9.034 1.00 53.21 18 HIS B O 1
ATOM 2229 N N . GLY B 1 19 ? 32.399 -16.355 10.522 1.00 53.23 19 GLY B N 1
ATOM 2230 C CA . GLY B 1 19 ? 31.663 -17.606 10.704 1.00 53.73 19 GLY B CA 1
ATOM 2231 C C . GLY B 1 19 ? 31.162 -17.744 12.141 1.00 53.75 19 GLY B C 1
ATOM 2232 O O . GLY B 1 19 ? 30.545 -16.824 12.684 1.00 53.75 19 GLY B O 1
ATOM 2233 N N . ASN B 1 27 ? 22.819 -6.546 1.494 1.00 59.80 27 ASN B N 1
ATOM 2234 C CA . ASN B 1 27 ? 22.039 -7.772 1.616 1.00 59.57 27 ASN B CA 1
ATOM 2235 C C . ASN B 1 27 ? 22.910 -9.034 1.702 1.00 59.09 27 ASN B C 1
ATOM 2236 O O . ASN B 1 27 ? 22.620 -9.956 2.478 1.00 59.05 27 ASN B O 1
ATOM 2241 N N . GLU B 1 28 ? 23.979 -9.065 0.910 1.00 58.12 28 GLU B N 1
ATOM 2242 C CA . GLU B 1 28 ? 24.951 -10.156 0.974 1.00 57.06 28 GLU B CA 1
ATOM 2243 C C . GLU B 1 28 ? 26.219 -9.737 1.712 1.00 55.64 28 GLU B C 1
ATOM 2244 O O . GLU B 1 28 ? 26.872 -10.564 2.367 1.00 55.84 28 GLU B O 1
ATOM 2250 N N . THR B 1 29 ? 26.546 -8.450 1.604 1.00 53.44 29 THR B N 1
ATOM 2251 C CA . THR B 1 29 ? 27.754 -7.869 2.197 1.00 51.25 29 THR B CA 1
ATOM 2252 C C . THR B 1 29 ? 27.616 -7.676 3.703 1.00 49.36 29 THR B C 1
ATOM 2253 O O . THR B 1 29 ? 26.505 -7.645 4.238 1.00 49.14 29 THR B O 1
ATOM 2257 N N . PHE B 1 30 ? 28.752 -7.532 4.379 1.00 46.81 30 PHE B N 1
ATOM 2258 C CA . PHE B 1 30 ? 28.761 -7.254 5.809 1.00 44.53 30 PHE B CA 1
ATOM 2259 C C . PHE B 1 30 ? 28.719 -5.752 6.101 1.00 42.65 30 PHE B C 1
ATOM 2260 O O . PHE B 1 30 ? 29.307 -4.944 5.381 1.00 42.36 30 PHE B O 1
ATOM 2268 N N . ASP B 1 31 ? 27.992 -5.393 7.153 1.00 40.14 31 ASP B N 1
ATOM 2269 C CA . ASP B 1 31 ? 27.910 -4.017 7.623 1.00 38.13 31 ASP B CA 1
ATOM 2270 C C . ASP B 1 31 ? 29.283 -3.469 8.036 1.00 35.80 31 ASP B C 1
ATOM 2271 O O . ASP B 1 31 ? 30.128 -4.205 8.547 1.00 34.64 31 ASP B O 1
ATOM 2276 N N . ILE B 1 32 ? 29.498 -2.180 7.784 1.00 33.36 32 ILE B N 1
ATOM 2277 C CA . ILE B 1 32 ? 30.734 -1.518 8.191 1.00 31.88 32 ILE B CA 1
ATOM 2278 C C . ILE B 1 32 ? 30.491 -0.629 9.418 1.00 30.19 32 ILE B C 1
ATOM 2279 O O . ILE B 1 32 ? 29.341 -0.388 9.804 1.00 30.18 32 ILE B O 1
ATOM 2284 N N . VAL B 1 33 ? 31.571 -0.156 10.026 1.00 28.35 33 VAL B N 1
ATOM 2285 C CA . VAL B 1 33 ? 31.481 0.772 11.152 1.00 27.11 33 VAL B CA 1
ATOM 2286 C C . VAL B 1 33 ? 30.869 2.096 10.671 1.00 27.23 33 VAL B C 1
ATOM 2287 O O . VAL B 1 33 ? 31.349 2.664 9.694 1.00 26.49 33 VAL B O 1
ATOM 2291 N N . PRO B 1 34 ? 29.783 2.564 11.330 1.00 27.32 34 PRO B N 1
ATOM 2292 C CA . PRO B 1 34 ? 29.198 3.852 10.952 1.00 27.50 34 PRO B CA 1
ATOM 2293 C C . PRO B 1 34 ? 30.183 5.013 11.087 1.00 27.49 34 PRO B C 1
ATOM 2294 O O . PRO B 1 34 ? 31.013 5.048 12.012 1.00 27.13 34 PRO B O 1
ATOM 2298 N N . GLY B 1 35 ? 30.100 5.943 10.140 1.00 27.60 35 GLY B N 1
ATOM 2299 C CA . GLY B 1 35 ? 31.013 7.083 10.082 1.00 27.32 35 GLY B CA 1
ATOM 2300 C C . GLY B 1 35 ? 30.864 8.026 11.262 1.00 28.15 35 GLY B C 1
ATOM 2301 O O . GLY B 1 35 ? 31.859 8.579 11.738 1.00 27.50 35 GLY B O 1
ATOM 2302 N N . LEU B 1 36 ? 29.626 8.202 11.733 1.00 28.40 36 LEU B N 1
ATOM 2303 C CA . LEU B 1 36 ? 29.317 9.120 12.841 1.00 29.39 36 LEU B CA 1
ATOM 2304 C C . LEU B 1 36 ? 28.520 8.457 13.948 1.00 29.14 36 LEU B C 1
ATOM 2305 O O . LEU B 1 36 ? 27.506 7.794 13.703 1.00 29.30 36 LEU B O 1
ATOM 2310 N N . SER B 1 37 ? 28.988 8.653 15.172 1.00 28.84 37 SER B N 1
ATOM 2311 C CA . SER B 1 37 ? 28.391 8.037 16.343 1.00 29.20 37 SER B CA 1
ATOM 2312 C C . SER B 1 37 ? 28.680 8.874 17.594 1.00 28.44 37 SER B C 1
ATOM 2313 O O . SER B 1 37 ? 29.681 9.592 17.672 1.00 27.80 37 SER B O 1
ATOM 2316 N N . LYS B 1 38 ? 27.798 8.759 18.582 1.00 29.13 38 LYS B N 1
ATOM 2317 C CA . LYS B 1 38 ? 28.068 9.296 19.913 1.00 28.91 38 LYS B CA 1
ATOM 2318 C C . LYS B 1 38 ? 29.390 8.734 20.453 1.00 28.55 38 LYS B C 1
ATOM 2319 O O . LYS B 1 38 ? 30.122 9.434 21.155 1.00 28.57 38 LYS B O 1
ATOM 2325 N N . ASP B 1 39 ? 29.695 7.488 20.087 1.00 28.65 39 ASP B N 1
ATOM 2326 C CA . ASP B 1 39 ? 30.881 6.763 20.574 1.00 29.16 39 ASP B CA 1
ATOM 2327 C C . ASP B 1 39 ? 32.198 6.908 19.783 1.00 28.56 39 ASP B C 1
ATOM 2328 O O . ASP B 1 39 ? 33.237 6.370 20.185 1.00 28.28 39 ASP B O 1
ATOM 2333 N N . GLY B 1 40 ? 32.163 7.632 18.672 1.00 28.12 40 GLY B N 1
ATOM 2334 C CA . GLY B 1 40 ? 33.384 7.869 17.905 1.00 27.05 40 GLY B CA 1
ATOM 2335 C C . GLY B 1 40 ? 33.045 8.124 16.455 1.00 26.65 40 GLY B C 1
ATOM 2336 O O . GLY B 1 40 ? 31.885 8.015 16.058 1.00 27.01 40 GLY B O 1
ATOM 2337 N N . ALA B 1 41 ? 34.057 8.471 15.666 1.00 26.12 41 ALA B N 1
ATOM 2338 C CA . ALA B 1 41 ? 33.880 8.649 14.229 1.00 24.97 41 ALA B CA 1
ATOM 2339 C C . ALA B 1 41 ? 35.007 7.981 13.460 1.00 24.78 41 ALA B C 1
ATOM 2340 O O . ALA B 1 41 ? 36.141 7.878 13.952 1.00 24.17 41 ALA B O 1
ATOM 2342 N N . VAL B 1 42 ? 34.662 7.493 12.269 1.00 24.13 42 VAL B N 1
ATOM 2343 C CA . VAL B 1 42 ? 35.621 7.047 11.273 1.00 23.98 42 VAL B CA 1
ATOM 2344 C C . VAL B 1 42 ? 35.405 7.879 10.017 1.00 23.66 42 VAL B C 1
ATOM 2345 O O . VAL B 1 42 ? 34.307 7.909 9.468 1.00 24.10 42 VAL B O 1
ATOM 2349 N N . GLN B 1 43 ? 36.457 8.566 9.590 1.00 23.71 43 GLN B N 1
ATOM 2350 C CA . GLN B 1 43 ? 36.462 9.353 8.364 1.00 24.26 43 GLN B CA 1
ATOM 2351 C C . GLN B 1 43 ? 36.923 8.420 7.229 1.00 23.69 43 GLN B C 1
ATOM 2352 O O . GLN B 1 43 ? 38.059 7.969 7.232 1.00 23.79 43 GLN B O 1
ATOM 2358 N N . TYR B 1 44 ? 36.040 8.104 6.286 1.00 23.13 44 TYR B N 1
ATOM 2359 C CA . TYR B 1 44 ? 36.394 7.217 5.168 1.00 22.75 44 TYR B CA 1
ATOM 2360 C C . TYR B 1 44 ? 36.782 8.057 3.960 1.00 23.01 44 TYR B C 1
ATOM 2361 O O . TYR B 1 44 ? 35.954 8.795 3.441 1.00 23.45 44 TYR B O 1
ATOM 2370 N N . GLN B 1 45 ? 38.024 7.946 3.507 1.00 22.62 45 GLN B N 1
ATOM 2371 C CA . GLN B 1 45 ? 38.510 8.855 2.462 1.00 23.23 45 GLN B CA 1
ATOM 2372 C C . GLN B 1 45 ? 39.255 8.141 1.343 1.00 23.14 45 GLN B C 1
ATOM 2373 O O . GLN B 1 45 ? 39.916 7.140 1.582 1.00 23.00 45 GLN B O 1
ATOM 2379 N N . THR B 1 46 ? 39.134 8.660 0.117 1.00 23.36 46 THR B N 1
ATOM 2380 C CA . THR B 1 46 ? 40.001 8.265 -1.016 1.00 23.20 46 THR B CA 1
ATOM 2381 C C . THR B 1 46 ? 40.669 9.506 -1.667 1.00 22.77 46 THR B C 1
ATOM 2382 O O . THR B 1 46 ? 39.975 10.366 -2.213 1.00 21.38 46 THR B O 1
ATOM 2386 N N . TYR B 1 47 ? 42.002 9.593 -1.578 1.00 22.09 47 TYR B N 1
ATOM 2387 C CA . TYR B 1 47 ? 42.754 10.735 -2.106 1.00 23.43 47 TYR B CA 1
ATOM 2388 C C . TYR B 1 47 ? 43.645 10.330 -3.274 1.00 23.32 47 TYR B C 1
ATOM 2389 O O . TYR B 1 47 ? 44.477 9.439 -3.146 1.00 22.96 47 TYR B O 1
ATOM 2398 N N . GLN B 1 48 ? 43.492 11.011 -4.397 1.00 23.00 48 GLN B N 1
ATOM 2399 C CA . GLN B 1 48 ? 44.432 10.854 -5.496 1.00 23.16 48 GLN B CA 1
ATOM 2400 C C . GLN B 1 48 ? 45.254 12.137 -5.628 1.00 23.54 48 GLN B C 1
ATOM 2401 O O . GLN B 1 48 ? 44.701 13.246 -5.651 1.00 24.43 48 GLN B O 1
ATOM 2407 N N . PHE B 1 49 ? 46.566 11.990 -5.691 1.00 23.81 49 PHE B N 1
ATOM 2408 C CA . PHE B 1 49 ? 47.450 13.131 -5.818 1.00 24.58 49 PHE B CA 1
ATOM 2409 C C . PHE B 1 49 ? 47.940 13.205 -7.263 1.00 25.52 49 PHE B C 1
ATOM 2410 O O . PHE B 1 49 ? 48.844 12.465 -7.653 1.00 24.41 49 PHE B O 1
ATOM 2418 N N . ASN B 1 50 ? 47.306 14.104 -8.027 1.00 25.78 50 ASN B N 1
ATOM 2419 C CA . ASN B 1 50 ? 47.599 14.385 -9.447 1.00 26.97 50 ASN B CA 1
ATOM 2420 C C . ASN B 1 50 ? 46.876 13.441 -10.397 1.00 28.33 50 ASN B C 1
ATOM 2421 O O . ASN B 1 50 ? 46.703 12.257 -10.098 1.00 27.90 50 ASN B O 1
ATOM 2426 N N . GLU B 1 51 ? 46.435 13.974 -11.542 1.00 29.79 51 GLU B N 1
ATOM 2427 C CA . GLU B 1 51 ? 45.855 13.138 -12.595 1.00 31.44 51 GLU B CA 1
ATOM 2428 C C . GLU B 1 51 ? 46.909 12.160 -13.108 1.00 31.23 51 GLU B C 1
ATOM 2429 O O . GLU B 1 51 ? 48.093 12.456 -13.099 1.00 31.03 51 GLU B O 1
ATOM 2435 N N . ALA B 1 52 ? 46.459 10.988 -13.537 1.00 32.22 52 ALA B N 1
ATOM 2436 C CA . ALA B 1 52 ? 47.339 9.965 -14.083 1.00 33.21 52 ALA B CA 1
ATOM 2437 C C . ALA B 1 52 ? 47.616 10.210 -15.575 1.00 33.96 52 ALA B C 1
ATOM 2438 O O . ALA B 1 52 ? 46.700 10.578 -16.318 1.00 34.11 52 ALA B O 1
ATOM 2440 N N . PRO B 1 53 ? 48.877 10.016 -16.021 1.00 34.84 53 PRO B N 1
ATOM 2441 C CA . PRO B 1 53 ? 49.134 9.969 -17.471 1.00 35.17 53 PRO B CA 1
ATOM 2442 C C . PRO B 1 53 ? 48.316 8.874 -18.142 1.00 35.77 53 PRO B C 1
ATOM 2443 O O . PRO B 1 53 ? 47.887 7.916 -17.473 1.00 35.18 53 PRO B O 1
ATOM 2447 N N . LYS B 1 54 ? 48.102 9.021 -19.453 1.00 35.97 54 LYS B N 1
ATOM 2448 C CA . LYS B 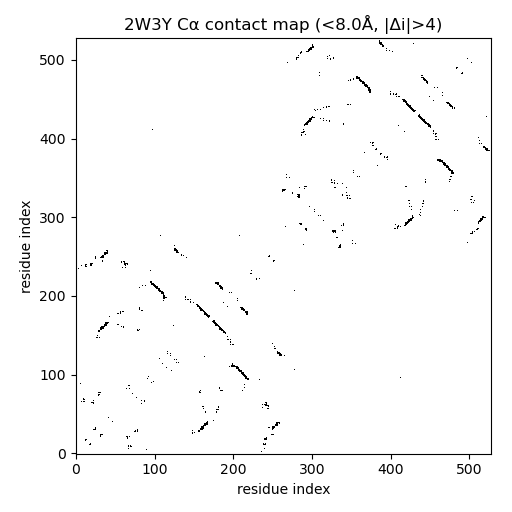1 54 ? 47.153 8.191 -20.216 1.00 36.54 54 LYS B CA 1
ATOM 2449 C C . LYS B 1 54 ? 47.343 6.707 -19.960 1.00 35.62 54 LYS B C 1
ATOM 2450 O O . LYS B 1 54 ? 46.374 5.981 -19.759 1.00 35.65 54 LYS B O 1
ATOM 2456 N N . HIS B 1 55 ? 48.599 6.280 -19.958 1.00 35.56 55 HIS B N 1
ATOM 2457 C CA . HIS B 1 55 ? 48.952 4.868 -19.812 1.00 36.12 55 HIS B CA 1
ATOM 2458 C C . HIS B 1 55 ? 48.794 4.323 -18.381 1.00 35.43 55 HIS B C 1
ATOM 2459 O O . HIS B 1 55 ? 48.820 3.105 -18.172 1.00 35.02 55 HIS B O 1
ATOM 2466 N N . LEU B 1 56 ? 48.619 5.215 -17.407 1.00 35.20 56 LEU B N 1
ATOM 2467 C CA . LEU B 1 56 ? 48.382 4.773 -16.021 1.00 34.92 56 LEU B CA 1
ATOM 2468 C C . LEU B 1 56 ? 46.905 4.825 -15.589 1.00 34.97 56 LEU B C 1
ATOM 2469 O O . LEU B 1 56 ? 46.545 4.336 -14.515 1.00 34.52 56 LEU B O 1
ATOM 2474 N N . GLN B 1 57 ? 46.047 5.362 -16.458 1.00 35.31 57 GLN B N 1
ATOM 2475 C CA . GLN B 1 57 ? 44.644 5.613 -16.119 1.00 35.39 57 GLN B CA 1
ATOM 2476 C C . GLN B 1 57 ? 43.852 4.363 -15.718 1.00 35.08 57 GLN B C 1
ATOM 2477 O O . GLN B 1 57 ? 43.111 4.386 -14.728 1.00 34.71 57 GLN B O 1
ATOM 2483 N N . LYS B 1 58 ? 44.018 3.288 -16.485 1.00 33.91 58 LYS B N 1
ATOM 2484 C CA . LYS B 1 58 ? 43.347 2.021 -16.218 1.00 33.65 58 LYS B CA 1
ATOM 2485 C C . LYS B 1 58 ? 43.808 1.446 -14.873 1.00 32.63 58 LYS B C 1
ATOM 2486 O O . LYS B 1 58 ? 42.981 0.983 -14.086 1.00 32.57 58 LYS B O 1
ATOM 2492 N N . GLN B 1 59 ? 45.114 1.500 -14.613 1.00 31.82 59 GLN B N 1
ATOM 2493 C CA . GLN B 1 59 ? 45.682 1.053 -13.336 1.00 31.96 59 GLN B CA 1
ATOM 2494 C C . GLN B 1 59 ? 45.134 1.821 -12.124 1.00 30.93 59 GLN B C 1
ATOM 2495 O O . GLN B 1 59 ? 44.836 1.217 -11.098 1.00 30.62 59 GLN B O 1
ATOM 2501 N N . VAL B 1 60 ? 44.995 3.141 -12.256 1.00 30.00 60 VAL B N 1
ATOM 2502 C CA . VAL B 1 60 ? 44.525 3.994 -11.153 1.00 29.40 60 VAL B CA 1
ATOM 2503 C C . VAL B 1 60 ? 43.018 3.819 -10.870 1.00 29.39 60 VAL B C 1
ATOM 2504 O O . VAL B 1 60 ? 42.615 3.759 -9.706 1.00 28.50 60 VAL B O 1
ATOM 2508 N N . LYS B 1 61 ? 42.197 3.718 -11.924 1.00 29.41 61 LYS B N 1
ATOM 2509 C CA . LYS B 1 61 ? 40.764 3.417 -11.763 1.00 30.58 61 LYS B CA 1
ATOM 2510 C C . LYS B 1 61 ? 40.566 2.084 -11.042 1.00 29.66 61 LYS B C 1
ATOM 2511 O O . LYS B 1 61 ? 39.764 1.987 -10.106 1.00 29.43 61 LYS B O 1
ATOM 2517 N N . ALA B 1 62 ? 41.320 1.075 -11.466 1.00 29.14 62 ALA B N 1
ATOM 2518 C CA . ALA B 1 62 ? 41.291 -0.247 -10.843 1.00 29.11 62 ALA B CA 1
ATOM 2519 C C . ALA B 1 62 ? 41.778 -0.209 -9.394 1.00 29.10 62 ALA B C 1
ATOM 2520 O O . ALA B 1 62 ? 41.150 -0.812 -8.509 1.00 29.17 62 ALA B O 1
ATOM 2522 N N . GLY B 1 63 ? 42.889 0.493 -9.164 1.00 28.41 63 GLY B N 1
ATOM 2523 C CA . GLY B 1 63 ? 43.494 0.593 -7.830 1.00 28.38 63 GLY B CA 1
ATOM 2524 C C . GLY B 1 63 ? 42.612 1.300 -6.815 1.00 27.87 63 GLY B C 1
ATOM 2525 O O . GLY B 1 63 ? 42.521 0.862 -5.667 1.00 28.16 63 GLY B O 1
ATOM 2526 N N . ARG B 1 64 ? 41.961 2.389 -7.233 1.00 27.49 64 ARG B N 1
ATOM 2527 C CA . ARG B 1 64 ? 41.022 3.103 -6.348 1.00 27.22 64 ARG B CA 1
ATOM 2528 C C . ARG B 1 64 ? 39.858 2.202 -5.946 1.00 27.40 64 ARG B C 1
ATOM 2529 O O . ARG B 1 64 ? 39.428 2.232 -4.801 1.00 26.63 64 ARG B O 1
ATOM 2537 N N . ILE B 1 65 ? 39.359 1.393 -6.890 1.00 27.48 65 ILE B N 1
ATOM 2538 C CA . ILE B 1 65 ? 38.299 0.436 -6.572 1.00 27.81 65 ILE B CA 1
ATOM 2539 C C . ILE B 1 65 ? 38.777 -0.606 -5.565 1.00 27.14 65 ILE B C 1
ATOM 2540 O O . ILE B 1 65 ? 38.072 -0.907 -4.593 1.00 27.47 65 ILE B O 1
ATOM 2545 N N . LEU B 1 66 ? 39.975 -1.136 -5.784 1.00 26.66 66 LEU B N 1
ATOM 2546 C CA . LEU B 1 66 ? 40.570 -2.128 -4.874 1.00 26.29 66 LEU B CA 1
ATOM 2547 C C . LEU B 1 66 ? 40.814 -1.596 -3.449 1.00 25.62 66 LEU B C 1
ATOM 2548 O O . LEU B 1 66 ? 40.521 -2.281 -2.458 1.00 25.22 66 LEU B O 1
ATOM 2553 N N . MET B 1 67 ? 41.367 -0.389 -3.340 1.00 24.58 67 MET B N 1
ATOM 2554 C CA . MET B 1 67 ? 41.661 0.172 -2.023 1.00 24.40 67 MET B CA 1
ATOM 2555 C C . MET B 1 67 ? 40.375 0.447 -1.226 1.00 24.32 67 MET B C 1
ATOM 2556 O O . MET B 1 67 ? 40.344 0.242 -0.023 1.00 24.76 67 MET B O 1
ATOM 2561 N N . GLU B 1 68 ? 39.315 0.886 -1.905 1.00 24.30 68 GLU B N 1
ATOM 2562 C CA . GLU B 1 68 ? 38.030 1.132 -1.251 1.00 25.54 68 GLU B CA 1
ATOM 2563 C C . GLU B 1 68 ? 37.421 -0.179 -0.762 1.00 25.97 68 GLU B C 1
ATOM 2564 O O . GLU B 1 68 ? 36.826 -0.212 0.317 1.00 25.78 68 GLU B O 1
ATOM 2570 N N . ARG B 1 69 ? 37.586 -1.245 -1.555 1.00 25.57 69 ARG B N 1
ATOM 2571 C CA . ARG B 1 69 ? 37.145 -2.577 -1.153 1.00 26.49 69 ARG B CA 1
ATOM 2572 C C . ARG B 1 69 ? 37.946 -3.112 0.047 1.00 26.21 69 ARG B C 1
ATOM 2573 O O . ARG B 1 69 ? 37.359 -3.669 0.967 1.00 27.05 69 ARG B O 1
ATOM 2581 N N . PHE B 1 70 ? 39.266 -2.913 0.052 1.00 26.31 70 PHE B N 1
ATOM 2582 C CA . PHE B 1 70 ? 40.098 -3.286 1.201 1.00 25.67 70 PHE B CA 1
ATOM 2583 C C . PHE B 1 70 ? 39.743 -2.546 2.498 1.00 25.54 70 PHE B C 1
ATOM 2584 O O . PHE B 1 70 ? 39.667 -3.160 3.559 1.00 25.03 70 PHE B O 1
ATOM 2592 N N . VAL B 1 71 ? 39.503 -1.235 2.405 1.00 25.14 71 VAL B N 1
ATOM 2593 C CA . VAL B 1 71 ? 39.045 -0.462 3.546 1.00 25.13 71 VAL B CA 1
ATOM 2594 C C . VAL B 1 71 ? 37.705 -0.983 4.116 1.00 25.40 71 VAL B C 1
ATOM 2595 O O . VAL B 1 71 ? 37.563 -1.093 5.333 1.00 25.44 71 VAL B O 1
ATOM 2599 N N . ALA B 1 72 ? 36.751 -1.294 3.240 1.00 25.09 72 ALA B N 1
ATOM 2600 C CA . ALA B 1 72 ? 35.455 -1.867 3.650 1.00 26.15 72 ALA B CA 1
ATOM 2601 C C . ALA B 1 72 ? 35.598 -3.251 4.300 1.00 26.30 72 ALA B C 1
ATOM 2602 O O . ALA B 1 72 ? 34.939 -3.542 5.296 1.00 26.81 72 ALA B O 1
ATOM 2604 N N . VAL B 1 73 ? 36.472 -4.089 3.746 1.00 26.46 73 VAL B N 1
ATOM 2605 C CA . VAL B 1 73 ? 36.751 -5.416 4.316 1.00 27.08 73 VAL B CA 1
ATOM 2606 C C . VAL B 1 73 ? 37.256 -5.286 5.757 1.00 27.49 73 VAL B C 1
ATOM 2607 O O . VAL B 1 73 ? 36.784 -5.992 6.659 1.00 27.61 73 VAL B O 1
ATOM 2611 N N . ALA B 1 74 ? 38.200 -4.370 5.968 1.00 27.59 74 ALA B N 1
ATOM 2612 C CA . ALA B 1 74 ? 38.773 -4.129 7.286 1.00 27.54 74 ALA B CA 1
ATOM 2613 C C . ALA B 1 74 ? 37.723 -3.596 8.270 1.00 27.72 74 ALA B C 1
ATOM 2614 O O . ALA B 1 74 ? 37.632 -4.077 9.383 1.00 28.02 74 ALA B O 1
ATOM 2616 N N . SER B 1 75 ? 36.935 -2.613 7.833 1.00 28.10 75 SER B N 1
ATOM 2617 C CA . SER B 1 75 ? 35.891 -2.000 8.644 1.00 27.96 75 SER B CA 1
ATOM 2618 C C . SER B 1 75 ? 34.805 -3.005 9.051 1.00 28.16 75 SER B C 1
ATOM 2619 O O . SER B 1 75 ? 34.359 -3.000 10.210 1.00 27.76 75 SER B O 1
ATOM 2622 N N . ALA B 1 76 ? 34.386 -3.837 8.093 1.00 27.95 76 ALA B N 1
ATOM 2623 C CA . ALA B 1 76 ? 33.416 -4.918 8.331 1.00 29.06 76 ALA B CA 1
ATOM 2624 C C . ALA B 1 76 ? 33.921 -5.958 9.332 1.00 29.61 76 ALA B C 1
ATOM 2625 O O . ALA B 1 76 ? 33.136 -6.503 10.123 1.00 30.23 76 ALA B O 1
ATOM 2627 N N . ALA B 1 77 ? 35.218 -6.239 9.294 1.00 29.80 77 ALA B N 1
ATOM 2628 C CA . ALA B 1 77 ? 35.823 -7.161 10.244 1.00 30.28 77 ALA B CA 1
ATOM 2629 C C . ALA B 1 77 ? 35.919 -6.586 11.659 1.00 30.60 77 ALA B C 1
ATOM 2630 O O . ALA B 1 77 ? 35.725 -7.322 12.618 1.00 30.99 77 ALA B O 1
ATOM 2632 N N . VAL B 1 78 ? 36.240 -5.292 11.785 1.00 30.19 78 VAL B N 1
ATOM 2633 C CA . VAL B 1 78 ? 36.154 -4.578 13.069 1.00 30.11 78 VAL B CA 1
ATOM 2634 C C . VAL B 1 78 ? 34.712 -4.550 13.583 1.00 30.84 78 VAL B C 1
ATOM 2635 O O . VAL B 1 78 ? 34.476 -4.792 14.757 1.00 30.77 78 VAL B O 1
ATOM 2639 N N . ASN B 1 79 ? 33.759 -4.269 12.698 1.00 31.79 79 ASN B N 1
ATOM 2640 C CA . ASN B 1 79 ? 32.347 -4.171 13.074 1.00 33.14 79 ASN B CA 1
ATOM 2641 C C . ASN B 1 79 ? 31.850 -5.476 13.696 1.00 34.43 79 ASN B C 1
ATOM 2642 O O . ASN B 1 79 ? 31.110 -5.454 14.677 1.00 34.72 79 ASN B O 1
ATOM 2647 N N . LYS B 1 80 ? 32.278 -6.600 13.126 1.00 35.64 80 LYS B N 1
ATOM 2648 C CA . LYS B 1 80 ? 31.903 -7.930 13.612 1.00 37.10 80 LYS B CA 1
ATOM 2649 C C . LYS B 1 80 ? 32.641 -8.335 14.897 1.00 37.71 80 LYS B C 1
ATOM 2650 O O . LYS B 1 80 ? 32.019 -8.852 15.833 1.00 37.76 80 LYS B O 1
ATOM 2656 N N . LYS B 1 81 ? 33.952 -8.090 14.943 1.00 38.31 81 LYS B N 1
ATOM 2657 C CA . LYS B 1 81 ? 34.789 -8.385 16.124 1.00 38.79 81 LYS B CA 1
ATOM 2658 C C . LYS B 1 81 ? 34.377 -7.627 17.381 1.00 38.59 81 LYS B C 1
ATOM 2659 O O . LYS B 1 81 ? 34.519 -8.136 18.494 1.00 38.76 81 LYS B O 1
ATOM 2665 N N . ALA B 1 82 ? 33.923 -6.390 17.210 1.00 38.22 82 ALA B N 1
ATOM 2666 C CA . ALA B 1 82 ? 33.641 -5.525 18.355 1.00 37.77 82 ALA B CA 1
ATOM 2667 C C . ALA B 1 82 ? 32.411 -6.014 19.125 1.00 37.17 82 ALA B C 1
ATOM 2668 O O . ALA B 1 82 ? 31.356 -6.246 18.527 1.00 36.92 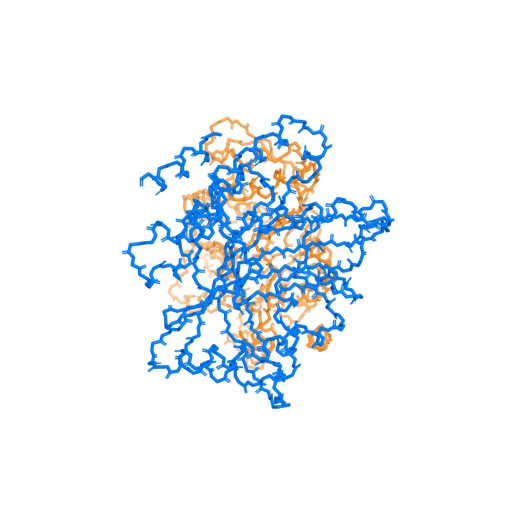82 ALA B O 1
ATOM 2670 N N . PRO B 1 83 ? 32.558 -6.224 20.451 1.00 37.21 83 PRO B N 1
ATOM 2671 C CA . PRO B 1 83 ? 31.426 -6.656 21.294 1.00 36.72 83 PRO B CA 1
ATOM 2672 C C . PRO B 1 83 ? 30.468 -5.535 21.723 1.00 36.17 83 PRO B C 1
ATOM 2673 O O . PRO B 1 83 ? 29.336 -5.825 22.107 1.00 36.76 83 PRO B O 1
ATOM 2677 N N . SER B 1 84 ? 30.913 -4.282 21.652 1.00 34.86 84 SER B N 1
ATOM 2678 C CA . SER B 1 84 ? 30.067 -3.122 21.952 1.00 33.72 84 SER B CA 1
ATOM 2679 C C . SER B 1 84 ? 30.227 -2.049 20.881 1.00 33.13 84 SER B C 1
ATOM 2680 O O . SER B 1 84 ? 31.187 -2.071 20.110 1.00 33.16 84 SER B O 1
ATOM 2683 N N . ASN B 1 85 ? 29.291 -1.106 20.842 1.00 32.68 85 ASN B N 1
ATOM 2684 C CA . ASN B 1 85 ? 29.386 0.023 19.931 1.00 32.23 85 ASN B CA 1
ATOM 2685 C C . ASN B 1 85 ? 30.657 0.838 20.156 1.00 32.25 85 ASN B C 1
ATOM 2686 O O . ASN B 1 85 ? 31.333 1.202 19.194 1.00 31.74 85 ASN B O 1
ATOM 2691 N N . LYS B 1 86 ? 30.987 1.092 21.422 1.00 32.21 86 LYS B N 1
ATOM 2692 C CA . LYS B 1 86 ? 32.183 1.852 21.773 1.00 33.00 86 LYS B CA 1
ATOM 2693 C C . LYS B 1 86 ? 33.459 1.255 21.172 1.00 32.60 86 LYS B C 1
ATOM 2694 O O . LYS B 1 86 ? 34.349 1.986 20.738 1.00 32.90 86 LYS B O 1
ATOM 2700 N N . GLU B 1 87 ? 33.523 -0.071 21.112 1.00 32.24 87 GLU B N 1
ATOM 2701 C CA . GLU B 1 87 ? 34.734 -0.754 20.700 1.00 31.98 87 GLU B CA 1
ATOM 2702 C C . GLU B 1 87 ? 34.939 -0.771 19.184 1.00 30.32 87 GLU B C 1
ATOM 2703 O O . GLU B 1 87 ? 36.021 -1.122 18.719 1.00 29.85 87 GLU B O 1
ATOM 2709 N N . LYS B 1 88 ? 33.906 -0.398 18.425 1.00 28.86 88 LYS B N 1
ATOM 2710 C CA . LYS B 1 88 ? 34.047 -0.189 16.975 1.00 27.77 88 LYS B CA 1
ATOM 2711 C C . LYS B 1 88 ? 35.007 0.978 16.663 1.00 27.18 88 LYS B C 1
ATOM 2712 O O . LYS B 1 88 ? 35.525 1.081 15.552 1.00 27.29 88 LYS B O 1
ATOM 2718 N N . TYR B 1 89 ? 35.257 1.832 17.654 1.00 26.36 89 TYR B N 1
ATOM 2719 C CA . TYR B 1 89 ? 36.088 3.028 17.486 1.00 26.39 89 TYR B CA 1
ATOM 2720 C C . TYR B 1 89 ? 37.382 2.948 18.312 1.00 26.70 89 TYR B C 1
ATOM 2721 O O . TYR B 1 89 ? 38.010 3.962 18.601 1.00 27.36 89 TYR B O 1
ATOM 2730 N N . HIS B 1 90 ? 37.759 1.730 18.693 1.00 27.83 90 HIS B N 1
ATOM 2731 C CA . HIS B 1 90 ? 39.047 1.460 19.349 1.00 29.31 90 HIS B CA 1
ATOM 2732 C C . HIS B 1 90 ? 40.083 1.106 18.286 1.00 29.50 90 HIS B C 1
ATOM 2733 O O . HIS B 1 90 ? 39.964 0.080 17.611 1.00 28.83 90 HIS B O 1
ATOM 2740 N N . TYR B 1 91 ? 41.111 1.941 18.172 1.00 30.32 91 TYR B N 1
ATOM 2741 C CA . TYR B 1 91 ? 42.161 1.773 17.164 1.00 30.97 91 TYR B CA 1
ATOM 2742 C C . TYR B 1 91 ? 42.856 0.406 17.200 1.00 31.25 91 TYR B C 1
ATOM 2743 O O . TYR B 1 91 ? 43.215 -0.142 16.159 1.00 30.59 91 TYR B O 1
ATOM 2752 N N . ASP B 1 92 ? 43.035 -0.154 18.393 1.00 31.96 92 ASP B N 1
ATOM 2753 C CA . ASP B 1 92 ? 43.722 -1.439 18.515 1.00 32.68 92 ASP B CA 1
ATOM 2754 C C . ASP B 1 92 ? 43.037 -2.602 17.766 1.00 32.03 92 ASP B C 1
ATOM 2755 O O . ASP B 1 92 ? 43.713 -3.530 17.326 1.00 31.74 92 ASP B O 1
ATOM 2760 N N . ILE B 1 93 ? 41.715 -2.541 17.586 1.00 31.30 93 ILE B N 1
ATOM 2761 C CA . ILE B 1 93 ? 41.013 -3.567 16.799 1.00 30.82 93 ILE B CA 1
ATOM 2762 C C . ILE B 1 93 ? 41.258 -3.367 15.294 1.00 30.04 93 ILE B C 1
ATOM 2763 O O . ILE B 1 93 ? 41.441 -4.334 14.549 1.00 29.00 93 ILE B O 1
ATOM 2768 N N . TRP B 1 94 ? 41.253 -2.103 14.862 1.00 29.12 94 TRP B N 1
ATOM 2769 C CA . TRP B 1 94 ? 41.571 -1.746 13.476 1.00 28.69 94 TRP B CA 1
ATOM 2770 C C . TRP B 1 94 ? 43.019 -2.162 13.126 1.00 29.21 94 TRP B C 1
ATOM 2771 O O . TRP B 1 94 ? 43.284 -2.701 12.052 1.00 28.59 94 TRP B O 1
ATOM 2782 N N . LYS B 1 95 ? 43.938 -1.910 14.048 1.00 30.14 95 LYS B N 1
ATOM 2783 C CA . LYS B 1 95 ? 45.330 -2.302 13.882 1.00 31.68 95 LYS B CA 1
ATOM 2784 C C . LYS B 1 95 ? 45.520 -3.825 13.742 1.00 32.53 95 LYS B C 1
ATOM 2785 O O . LYS B 1 95 ? 46.277 -4.262 12.869 1.00 32.19 95 LYS B O 1
ATOM 2791 N N . GLU B 1 96 ? 44.840 -4.623 14.579 1.00 33.62 96 GLU B N 1
ATOM 2792 C CA . GLU B 1 96 ? 44.923 -6.100 14.460 1.00 34.32 96 GLU B CA 1
ATOM 2793 C C . GLU B 1 96 ? 44.427 -6.618 13.109 1.00 33.88 96 GLU B C 1
ATOM 2794 O O . GLU B 1 96 ? 45.080 -7.471 12.498 1.00 33.71 96 GLU B O 1
ATOM 2800 N N . VAL B 1 97 ? 43.278 -6.113 12.652 1.00 33.34 97 VAL B N 1
ATOM 2801 C CA . VAL B 1 97 ? 42.731 -6.524 11.361 1.00 33.68 97 VAL B CA 1
ATOM 2802 C C . VAL B 1 97 ? 43.675 -6.130 10.206 1.00 33.93 97 VAL B C 1
ATOM 2803 O O . VAL B 1 97 ? 43.915 -6.928 9.297 1.00 33.91 97 VAL B O 1
ATOM 2807 N N . SER B 1 98 ? 44.221 -4.916 10.269 1.00 34.24 98 SER B N 1
ATOM 2808 C CA . SER B 1 98 ? 45.141 -4.430 9.243 1.00 34.72 98 SER B CA 1
ATOM 2809 C C . SER B 1 98 ? 46.408 -5.289 9.195 1.00 35.25 98 SER B C 1
ATOM 2810 O O . SER B 1 98 ? 46.917 -5.584 8.116 1.00 34.71 98 SER B O 1
ATOM 2813 N N . ASN B 1 99 ? 46.891 -5.688 10.374 1.00 36.03 99 ASN B N 1
ATOM 2814 C CA . ASN B 1 99 ? 48.083 -6.520 10.516 1.00 36.85 99 ASN B CA 1
ATOM 2815 C C . ASN B 1 99 ? 47.975 -7.917 9.895 1.00 36.99 99 ASN B C 1
ATOM 2816 O O . ASN B 1 99 ? 48.962 -8.630 9.791 1.00 37.45 99 ASN B O 1
ATOM 2821 N N . GLN B 1 100 ? 46.775 -8.288 9.465 1.00 37.25 100 GLN B N 1
ATOM 2822 C CA . GLN B 1 100 ? 46.532 -9.554 8.786 1.00 37.09 100 GLN B CA 1
ATOM 2823 C C . GLN B 1 100 ? 46.426 -9.344 7.281 1.00 36.83 100 GLN B C 1
ATOM 2824 O O . GLN B 1 100 ? 46.860 -10.186 6.500 1.00 37.15 100 GLN B O 1
ATOM 2830 N N . LEU B 1 101 ? 45.865 -8.206 6.877 1.00 35.95 101 LEU B N 1
ATOM 2831 C CA . LEU B 1 101 ? 45.745 -7.849 5.455 1.00 35.46 101 LEU B CA 1
ATOM 2832 C C . LEU B 1 101 ? 47.089 -7.463 4.821 1.00 34.83 101 LEU B C 1
ATOM 2833 O O . LEU B 1 101 ? 47.358 -7.816 3.668 1.00 34.13 101 LEU B O 1
ATOM 2838 N N . ILE B 1 102 ? 47.910 -6.745 5.586 1.00 34.78 102 ILE B N 1
ATOM 2839 C CA . ILE B 1 102 ? 49.160 -6.145 5.102 1.00 35.46 102 ILE B CA 1
ATOM 2840 C C . ILE B 1 102 ? 50.171 -7.205 4.591 1.00 35.88 102 ILE B C 1
ATOM 2841 O O . ILE B 1 102 ? 50.605 -7.130 3.432 1.00 35.89 102 ILE B O 1
ATOM 2846 N N . PRO B 1 103 ? 50.543 -8.197 5.444 1.00 35.97 103 PRO B N 1
ATOM 2847 C CA . PRO B 1 103 ? 51.452 -9.269 5.003 1.00 35.62 103 PRO B CA 1
ATOM 2848 C C . PRO B 1 103 ? 50.972 -10.028 3.768 1.00 35.28 103 PRO B C 1
ATOM 2849 O O . PRO B 1 103 ? 51.793 -10.476 2.976 1.00 35.38 103 PRO B O 1
ATOM 2853 N N . ALA B 1 104 ? 49.660 -10.156 3.603 1.00 35.14 104 ALA B N 1
ATOM 2854 C CA . ALA B 1 104 ? 49.080 -10.946 2.513 1.00 34.84 104 ALA B CA 1
ATOM 2855 C C . ALA B 1 104 ? 49.025 -10.263 1.143 1.00 34.81 104 ALA B C 1
ATOM 2856 O O . ALA B 1 104 ? 49.209 -10.917 0.115 1.00 34.50 104 ALA B O 1
ATOM 2858 N N . PHE B 1 105 ? 48.741 -8.957 1.127 1.00 34.28 105 PHE B N 1
ATOM 2859 C CA . PHE B 1 105 ? 48.435 -8.262 -0.121 1.00 33.45 105 PHE B CA 1
ATOM 2860 C C . PHE B 1 105 ? 49.296 -7.016 -0.356 1.00 32.85 105 PHE B C 1
ATOM 2861 O O . PHE B 1 105 ? 49.294 -6.451 -1.459 1.00 32.23 105 PHE B O 1
ATOM 2869 N N . PHE B 1 106 ? 50.023 -6.596 0.677 1.00 31.88 106 PHE B N 1
ATOM 2870 C CA . PHE B 1 106 ? 50.746 -5.326 0.643 1.00 32.02 106 PHE B CA 1
ATOM 2871 C C . PHE B 1 106 ? 52.272 -5.489 0.786 1.00 32.63 106 PHE B C 1
ATOM 2872 O O . PHE B 1 106 ? 52.778 -6.609 0.990 1.00 31.98 106 PHE B O 1
ATOM 2880 N N . THR B 1 107 ? 52.984 -4.375 0.611 1.00 32.53 107 THR B N 1
ATOM 2881 C CA . THR B 1 107 ? 54.414 -4.281 0.891 1.00 33.63 107 THR B CA 1
ATOM 2882 C C . THR B 1 107 ? 54.725 -2.991 1.657 1.00 33.41 107 THR B C 1
ATOM 2883 O O . THR B 1 107 ? 53.825 -2.200 1.947 1.00 32.76 107 THR B O 1
ATOM 2887 N N . ASP B 1 108 ? 56.002 -2.788 1.977 1.00 34.05 108 ASP B N 1
ATOM 2888 C CA . ASP B 1 108 ? 56.471 -1.616 2.737 1.00 34.57 108 ASP B CA 1
ATOM 2889 C C . ASP B 1 108 ? 55.508 -1.224 3.870 1.00 35.14 108 ASP B C 1
ATOM 2890 O O . ASP B 1 108 ? 54.916 -0.140 3.836 1.00 35.01 108 ASP B O 1
ATOM 2895 N N . PRO B 1 109 ? 55.349 -2.106 4.874 1.00 35.57 109 PRO B N 1
ATOM 2896 C CA . PRO B 1 109 ? 54.417 -1.817 5.976 1.00 36.03 109 PRO B CA 1
ATOM 2897 C C . PRO B 1 109 ? 54.882 -0.658 6.852 1.00 36.38 109 PRO B C 1
ATOM 2898 O O . PRO B 1 109 ? 56.076 -0.510 7.078 1.00 36.69 109 PRO B O 1
ATOM 2902 N N . ILE B 1 110 ? 53.944 0.160 7.331 1.00 36.99 110 ILE B N 1
ATOM 2903 C CA . ILE B 1 110 ? 54.275 1.248 8.268 1.00 37.51 110 ILE B CA 1
ATOM 2904 C C . ILE B 1 110 ? 53.600 1.074 9.638 1.00 37.75 110 ILE B C 1
ATOM 2905 O O . ILE B 1 110 ? 52.600 0.362 9.761 1.00 37.92 110 ILE B O 1
ATOM 2910 N N . LYS B 1 111 ? 54.158 1.734 10.652 1.00 38.33 111 LYS B N 1
ATOM 2911 C CA . LYS B 1 111 ? 53.649 1.665 12.030 1.00 39.28 111 LYS B CA 1
ATOM 2912 C C . LYS B 1 111 ? 54.224 2.782 12.906 1.00 39.28 111 LYS B C 1
ATOM 2913 O O . LYS B 1 111 ? 55.177 3.454 12.513 1.00 39.16 111 LYS B O 1
ATOM 2919 N N . GLY B 1 112 ? 53.645 2.973 14.090 1.00 39.74 112 GLY B N 1
ATOM 2920 C CA . GLY B 1 112 ? 54.207 3.892 15.077 1.00 40.49 112 GLY B CA 1
ATOM 2921 C C . GLY B 1 112 ? 53.464 5.203 15.203 1.00 40.99 112 GLY B C 1
ATOM 2922 O O . GLY B 1 112 ? 52.621 5.530 14.375 1.00 41.17 112 GLY B O 1
ATOM 2923 N N . GLU B 1 113 ? 53.770 5.947 16.261 1.00 41.88 113 GLU B N 1
ATOM 2924 C CA . GLU B 1 113 ? 53.111 7.219 16.529 1.00 42.91 113 GLU B CA 1
ATOM 2925 C C . GLU B 1 113 ? 53.684 8.348 15.663 1.00 43.20 113 GLU B C 1
ATOM 2926 O O . GLU B 1 113 ? 54.887 8.407 15.392 1.00 43.37 113 GLU B O 1
ATOM 2932 N N . GLN B 1 114 ? 52.794 9.214 15.198 1.00 43.40 114 GLN B N 1
ATOM 2933 C CA . GLN B 1 114 ? 53.165 10.445 14.531 1.00 43.80 114 GLN B CA 1
ATOM 2934 C C . GLN B 1 114 ? 52.407 11.576 15.209 1.00 43.57 114 GLN B C 1
ATOM 2935 O O . GLN B 1 114 ? 51.318 11.376 15.740 1.00 43.97 114 GLN B O 1
ATOM 2941 N N . ASN B 1 115 ? 52.988 12.763 15.227 1.00 43.47 115 ASN B N 1
ATOM 2942 C CA . ASN B 1 115 ? 52.341 13.874 15.899 1.00 43.62 115 ASN B CA 1
ATOM 2943 C C . ASN B 1 115 ? 52.079 15.027 14.948 1.00 43.70 115 ASN B C 1
ATOM 2944 O O . ASN B 1 115 ? 52.952 15.428 14.176 1.00 44.13 115 ASN B O 1
ATOM 2949 N N . LEU B 1 116 ? 50.857 15.537 14.999 1.00 43.69 116 LEU B N 1
ATOM 2950 C CA . LEU B 1 116 ? 50.479 16.714 14.251 1.00 43.93 116 LEU B CA 1
ATOM 2951 C C . LEU B 1 116 ? 50.431 17.879 15.232 1.00 44.38 116 LEU B C 1
ATOM 2952 O O . LEU B 1 116 ? 49.419 18.102 15.910 1.00 44.37 116 LEU B O 1
ATOM 2957 N N . ASN B 1 117 ? 51.551 18.596 15.322 1.00 44.62 117 ASN B N 1
ATOM 2958 C CA . ASN B 1 117 ? 51.661 19.747 16.202 1.00 45.06 117 ASN B CA 1
ATOM 2959 C C . ASN B 1 117 ? 51.972 21.019 15.410 1.00 44.89 117 ASN B C 1
ATOM 2960 O O . ASN B 1 117 ? 53.128 21.345 15.152 1.00 45.17 117 ASN B O 1
ATOM 2965 N N . THR B 1 118 ? 50.916 21.713 15.005 1.00 44.58 118 THR B N 1
ATOM 2966 C CA . THR B 1 118 ? 51.046 22.960 14.267 1.00 44.59 118 THR B CA 1
ATOM 2967 C C . THR B 1 118 ? 49.966 23.949 14.685 1.00 44.33 118 THR B C 1
ATOM 2968 O O . THR B 1 118 ? 48.908 23.559 15.186 1.00 44.15 118 THR B O 1
ATOM 2972 N N . THR B 1 119 ? 50.257 25.230 14.490 1.00 43.89 119 THR B N 1
ATOM 2973 C CA . THR B 1 119 ? 49.272 26.284 14.667 1.00 43.40 119 THR B CA 1
ATOM 2974 C C . THR B 1 119 ? 49.036 26.922 13.301 1.00 42.72 119 THR B C 1
ATOM 2975 O O . THR B 1 119 ? 49.990 27.344 12.630 1.00 42.37 119 THR B O 1
ATOM 2979 N N . VAL B 1 120 ? 47.769 26.951 12.888 1.00 42.12 120 VAL B N 1
ATOM 2980 C CA . VAL B 1 120 ? 47.362 27.433 11.563 1.00 41.73 120 VAL B CA 1
ATOM 2981 C C . VAL B 1 120 ? 46.019 28.161 11.652 1.00 41.70 120 VAL B C 1
ATOM 2982 O O . VAL B 1 120 ? 45.258 27.956 12.597 1.00 41.61 120 VAL B O 1
ATOM 2986 N N . LYS B 1 121 ? 45.730 29.002 10.663 1.00 41.53 121 LYS B N 1
ATOM 2987 C CA . LYS B 1 121 ? 44.403 29.611 10.526 1.00 41.66 121 LYS B CA 1
ATOM 2988 C C . LYS B 1 121 ? 43.361 28.529 10.297 1.00 41.48 121 LYS B C 1
ATOM 2989 O O . LYS B 1 121 ? 43.645 27.517 9.635 1.00 41.11 121 LYS B O 1
ATOM 2995 N N . GLY B 1 122 ? 42.160 28.748 10.831 1.00 41.07 122 GLY B N 1
ATOM 2996 C CA . GLY B 1 122 ? 41.038 27.831 10.638 1.00 40.61 122 GLY B CA 1
ATOM 2997 C C . GLY B 1 122 ? 40.853 27.421 9.181 1.00 40.27 122 GLY B C 1
ATOM 2998 O O . GLY B 1 122 ? 40.560 26.249 8.888 1.00 39.60 122 GLY B O 1
ATOM 2999 N N . VAL B 1 123 ? 41.049 28.380 8.276 1.00 39.51 123 VAL B N 1
ATOM 3000 C CA . VAL B 1 123 ? 40.900 28.143 6.831 1.00 39.31 123 VAL B CA 1
ATOM 3001 C C . VAL B 1 123 ? 42.010 27.275 6.238 1.00 38.73 123 VAL B C 1
ATOM 3002 O O . VAL B 1 123 ? 41.866 26.785 5.121 1.00 38.47 123 VAL B O 1
ATOM 3006 N N . GLU B 1 124 ? 43.108 27.109 6.979 1.00 38.09 124 GLU B N 1
ATOM 3007 C CA . GLU B 1 124 ? 44.241 26.264 6.570 1.00 38.14 124 GLU B CA 1
ATOM 3008 C C . GLU B 1 124 ? 44.212 24.855 7.209 1.00 36.97 124 GLU B C 1
ATOM 3009 O O . GLU B 1 124 ? 45.131 24.065 6.998 1.00 36.66 124 GLU B O 1
ATOM 3015 N N . VAL B 1 125 ? 43.178 24.552 7.995 1.00 35.66 125 VAL B N 1
ATOM 3016 C CA . VAL B 1 125 ? 43.083 23.247 8.670 1.00 34.45 125 VAL B CA 1
ATOM 3017 C C . VAL B 1 125 ? 42.971 22.092 7.683 1.00 33.72 125 VAL B C 1
ATOM 3018 O O . VAL B 1 125 ? 43.672 21.090 7.822 1.00 33.53 125 VAL B O 1
ATOM 3022 N N . ALA B 1 126 ? 42.099 22.243 6.689 1.00 33.20 126 ALA B N 1
ATOM 3023 C CA . ALA B 1 126 ? 41.869 21.192 5.700 1.00 33.23 126 ALA B CA 1
ATOM 3024 C C . ALA B 1 126 ? 43.172 20.815 5.000 1.00 32.83 126 ALA B C 1
ATOM 3025 O O . ALA B 1 126 ? 43.508 19.643 4.903 1.00 32.53 126 ALA B O 1
ATOM 3027 N N . LYS B 1 127 ? 43.921 21.823 4.557 1.00 32.59 127 LYS B N 1
ATOM 3028 C CA . LYS B 1 127 ? 45.197 21.606 3.876 1.00 32.45 127 LYS B CA 1
ATOM 3029 C C . LYS B 1 127 ? 46.213 20.924 4.791 1.00 31.46 127 LYS B C 1
ATOM 3030 O O . LYS B 1 127 ? 46.956 20.051 4.336 1.00 30.72 127 LYS B O 1
ATOM 3036 N N . SER B 1 128 ? 46.246 21.326 6.067 1.00 31.11 128 SER B N 1
ATOM 3037 C CA . SER B 1 128 ? 47.114 20.695 7.079 1.00 30.98 128 SER B CA 1
ATOM 3038 C C . SER B 1 128 ? 46.852 19.197 7.222 1.00 30.16 128 SER B C 1
ATOM 3039 O O . SER B 1 128 ? 47.793 18.407 7.321 1.00 30.13 128 SER B O 1
ATOM 3042 N N . VAL B 1 129 ? 45.575 18.822 7.227 1.00 29.57 129 VAL B N 1
ATOM 3043 C CA . VAL B 1 129 ? 45.166 17.409 7.338 1.00 29.51 129 VAL B CA 1
ATOM 3044 C C . VAL B 1 129 ? 45.628 16.595 6.105 1.00 29.03 129 VAL B C 1
ATOM 3045 O O . VAL B 1 129 ? 46.263 15.553 6.254 1.00 28.77 129 VAL B O 1
ATOM 3049 N N . ILE B 1 130 ? 45.324 17.090 4.899 1.00 29.11 130 ILE B N 1
ATOM 3050 C CA . ILE B 1 130 ? 45.778 16.439 3.650 1.00 28.73 130 ILE B CA 1
ATOM 3051 C C . ILE B 1 130 ? 47.297 16.230 3.598 1.00 28.48 130 ILE B C 1
ATOM 3052 O O . ILE B 1 130 ? 47.766 15.134 3.279 1.00 27.22 130 ILE B O 1
ATOM 3057 N N . GLN B 1 131 ? 48.062 17.272 3.932 1.00 28.70 131 GLN B N 1
ATOM 3058 C CA . GLN B 1 131 ? 49.536 17.192 3.907 1.00 29.44 131 GLN B CA 1
ATOM 3059 C C . GLN B 1 131 ? 50.052 16.153 4.916 1.00 28.98 131 GLN B C 1
ATOM 3060 O O . GLN B 1 131 ? 50.982 15.400 4.616 1.00 28.44 131 GLN B O 1
ATOM 3066 N N . PHE B 1 132 ? 49.427 16.116 6.099 1.00 28.30 132 PHE B N 1
ATOM 3067 C CA . PHE B 1 132 ? 49.770 15.119 7.127 1.00 28.09 132 PHE B CA 1
ATOM 3068 C C . PHE B 1 132 ? 49.386 13.704 6.667 1.00 27.51 132 PHE B C 1
ATOM 3069 O O . PHE B 1 132 ? 50.167 12.789 6.825 1.00 26.97 132 PHE B O 1
ATOM 3077 N N . ALA B 1 133 ? 48.199 13.550 6.068 1.00 27.82 133 ALA B N 1
ATOM 3078 C CA . ALA B 1 133 ? 47.671 12.224 5.663 1.00 27.71 133 ALA B CA 1
ATOM 3079 C C . ALA B 1 133 ? 48.426 11.573 4.504 1.00 27.80 133 ALA B C 1
ATOM 3080 O O . ALA B 1 133 ? 48.528 10.343 4.435 1.00 27.46 133 ALA B O 1
ATOM 3082 N N . GLY B 1 134 ? 48.933 12.400 3.586 1.00 27.90 134 GLY B N 1
ATOM 3083 C CA . GLY B 1 134 ? 49.603 11.891 2.393 1.00 28.06 134 GLY B CA 1
ATOM 3084 C C . GLY B 1 134 ? 51.124 11.935 2.384 1.00 28.07 134 GLY B C 1
ATOM 3085 O O . GLY B 1 134 ? 51.743 11.360 1.494 1.00 28.57 134 GLY B O 1
ATOM 3086 N N . ASN B 1 135 ? 51.735 12.605 3.364 1.00 28.39 135 ASN B N 1
ATOM 3087 C CA . ASN B 1 135 ? 53.171 12.979 3.294 1.00 28.27 135 ASN B CA 1
ATOM 3088 C C . ASN B 1 135 ? 53.497 13.837 2.050 1.00 27.91 135 ASN B C 1
ATOM 3089 O O . ASN B 1 135 ? 54.442 13.548 1.299 1.00 27.30 135 ASN B O 1
ATOM 3094 N N . VAL B 1 136 ? 52.718 14.894 1.851 1.00 27.37 136 VAL B N 1
ATOM 3095 C CA . VAL B 1 136 ? 52.787 15.660 0.607 1.00 27.26 136 VAL B CA 1
ATOM 3096 C C . VAL B 1 136 ? 52.788 17.156 0.872 1.00 27.56 136 VAL B C 1
ATOM 3097 O O . VAL B 1 136 ? 52.452 17.606 1.978 1.00 27.20 136 VAL B O 1
ATOM 3101 N N . ILE B 1 137 ? 53.187 17.911 -0.148 1.00 27.73 137 ILE B N 1
ATOM 3102 C CA . ILE B 1 137 ? 52.943 19.358 -0.213 1.00 28.22 137 ILE B CA 1
ATOM 3103 C C . ILE B 1 137 ? 51.800 19.594 -1.211 1.00 28.79 137 ILE B C 1
ATOM 3104 O O . ILE B 1 137 ? 51.960 19.356 -2.407 1.00 28.78 137 ILE B O 1
ATOM 3109 N N . ALA B 1 138 ? 50.648 20.048 -0.716 1.00 29.21 138 ALA B N 1
ATOM 3110 C CA . ALA B 1 138 ? 49.478 20.274 -1.566 1.00 30.13 138 ALA B CA 1
ATOM 3111 C C . ALA B 1 138 ? 49.477 21.682 -2.142 1.00 30.93 138 ALA B C 1
ATOM 3112 O O . ALA B 1 138 ? 50.171 22.555 -1.640 1.00 30.49 138 ALA B O 1
ATOM 3114 N N . GLY B 1 139 ? 48.696 21.882 -3.201 1.00 31.97 139 GLY B N 1
ATOM 3115 C CA . GLY B 1 139 ? 48.368 23.226 -3.678 1.00 32.82 139 GLY B CA 1
ATOM 3116 C C . GLY B 1 139 ? 46.982 23.586 -3.185 1.00 33.21 139 GLY B C 1
ATOM 3117 O O . GLY B 1 139 ? 46.769 23.786 -1.985 1.00 33.42 139 GLY B O 1
ATOM 3118 N N . ASN B 1 140 ? 46.036 23.642 -4.117 1.00 33.22 140 ASN B N 1
ATOM 3119 C CA . ASN B 1 140 ? 44.653 23.950 -3.822 1.00 33.35 140 ASN B CA 1
ATOM 3120 C C . ASN B 1 140 ? 43.888 22.737 -3.260 1.00 33.16 140 ASN B C 1
ATOM 3121 O O . ASN B 1 140 ? 44.012 21.633 -3.782 1.00 32.67 140 ASN B O 1
ATOM 3126 N N . VAL B 1 141 ? 43.071 22.970 -2.231 1.00 33.04 141 VAL B N 1
ATOM 3127 C CA . VAL B 1 141 ? 42.226 21.923 -1.642 1.00 33.23 141 VAL B CA 1
ATOM 3128 C C . VAL B 1 141 ? 40.743 22.300 -1.514 1.00 32.92 141 VAL B C 1
ATOM 3129 O O . VAL B 1 141 ? 40.064 21.801 -0.632 1.00 33.34 141 VAL B O 1
ATOM 3133 N N . THR B 1 142 ? 40.235 23.155 -2.407 1.00 32.58 142 THR B N 1
ATOM 3134 C CA . THR B 1 142 ? 38.858 23.705 -2.292 1.00 31.76 142 THR B CA 1
ATOM 3135 C C . THR B 1 142 ? 37.752 22.665 -2.035 1.00 31.42 142 THR B C 1
ATOM 3136 O O . THR B 1 142 ? 36.930 22.842 -1.134 1.00 30.98 142 THR B O 1
ATOM 3140 N N . GLY B 1 143 ? 37.729 21.591 -2.821 1.00 31.18 143 GLY B N 1
ATOM 3141 C CA . GLY B 1 143 ? 36.724 20.546 -2.641 1.00 30.66 143 GLY B CA 1
ATOM 3142 C C . GLY B 1 143 ? 36.756 19.932 -1.248 1.00 30.23 143 GLY B C 1
ATOM 3143 O O . GLY B 1 143 ? 35.700 19.775 -0.615 1.00 30.14 143 GLY B O 1
ATOM 3144 N N . PHE B 1 144 ? 37.962 19.602 -0.776 1.00 30.27 144 PHE B N 1
ATOM 3145 C CA . PHE B 1 144 ? 38.152 18.965 0.534 1.00 30.08 144 PHE B CA 1
ATOM 3146 C C . PHE B 1 144 ? 37.791 19.895 1.687 1.00 30.30 144 PHE B C 1
ATOM 3147 O O . PHE B 1 144 ? 37.156 19.463 2.646 1.00 30.03 144 PHE B O 1
ATOM 3155 N N . ALA B 1 145 ? 38.223 21.153 1.586 1.00 30.15 145 ALA B N 1
ATOM 3156 C CA . ALA B 1 145 ? 37.957 22.162 2.615 1.00 30.50 145 ALA B CA 1
ATOM 3157 C C . ALA B 1 145 ? 36.468 22.334 2.899 1.00 30.29 145 ALA B C 1
ATOM 3158 O O . ALA B 1 145 ? 36.066 22.351 4.068 1.00 29.91 145 ALA B O 1
ATOM 3160 N N . THR B 1 146 ? 35.664 22.460 1.835 1.00 30.35 146 THR B N 1
ATOM 3161 C CA . THR B 1 146 ? 34.207 22.569 1.956 1.00 31.38 146 THR B CA 1
ATOM 3162 C C . THR B 1 146 ? 33.601 21.303 2.538 1.00 30.66 146 THR B C 1
ATOM 3163 O O . THR B 1 146 ? 32.702 21.374 3.378 1.00 30.21 146 THR B O 1
ATOM 3167 N N . PHE B 1 147 ? 34.075 20.146 2.075 1.00 30.34 147 PHE B N 1
ATOM 3168 C CA . PHE B 1 147 ? 33.578 18.882 2.606 1.00 30.23 147 PHE B CA 1
ATOM 3169 C C . PHE B 1 147 ? 33.852 18.799 4.109 1.00 30.17 147 PHE B C 1
ATOM 3170 O O . PHE B 1 147 ? 32.977 18.392 4.879 1.00 30.43 147 PHE B O 1
ATOM 3178 N N . LEU B 1 148 ? 35.073 19.156 4.504 1.00 30.59 148 LEU B N 1
ATOM 3179 C CA . LEU B 1 148 ? 35.475 19.052 5.892 1.00 31.91 148 LEU B CA 1
ATOM 3180 C C . LEU B 1 148 ? 34.659 20.029 6.748 1.00 32.82 148 LEU B C 1
ATOM 3181 O O . LEU B 1 148 ? 34.161 19.662 7.821 1.00 32.81 148 LEU B O 1
ATOM 3186 N N . GLN B 1 149 ? 34.489 21.253 6.249 1.00 33.41 149 GLN B N 1
ATOM 3187 C CA . GLN B 1 149 ? 33.704 22.265 6.948 1.00 34.79 149 GLN B CA 1
ATOM 3188 C C . GLN B 1 149 ? 32.284 21.790 7.251 1.00 34.69 149 GLN B C 1
ATOM 3189 O O . GLN B 1 149 ? 31.838 21.877 8.397 1.00 35.20 149 GLN B O 1
ATOM 3195 N N . ASN B 1 150 ? 31.582 21.295 6.232 1.00 34.99 150 ASN B N 1
ATOM 3196 C CA . ASN B 1 150 ? 30.236 20.745 6.414 1.00 36.10 150 ASN B CA 1
ATOM 3197 C C . ASN B 1 150 ? 30.185 19.504 7.299 1.00 36.08 150 ASN B C 1
ATOM 3198 O O . ASN B 1 150 ? 29.197 19.288 8.014 1.00 36.72 150 ASN B O 1
ATOM 3203 N N . PHE B 1 151 ? 31.237 18.691 7.247 1.00 36.17 151 PHE B N 1
ATOM 3204 C CA . PHE B 1 151 ? 31.294 17.470 8.064 1.00 35.87 151 PHE B CA 1
ATOM 3205 C C . PHE B 1 151 ? 31.553 17.832 9.521 1.00 36.41 151 PHE B C 1
ATOM 3206 O O . PHE B 1 151 ? 30.985 17.221 10.428 1.00 36.12 151 PHE B O 1
ATOM 3214 N N . GLY B 1 152 ? 32.410 18.826 9.732 1.00 37.20 152 GLY B N 1
ATOM 3215 C CA . GLY B 1 152 ? 32.642 19.401 11.057 1.00 38.74 152 GLY B CA 1
ATOM 3216 C C . GLY B 1 152 ? 31.355 19.646 11.831 1.00 39.76 152 GLY B C 1
ATOM 3217 O O . GLY B 1 152 ? 31.314 19.429 13.044 1.00 40.40 152 GLY B O 1
ATOM 3218 N N . ASN B 1 153 ? 30.306 20.072 11.123 1.00 40.51 153 ASN B N 1
ATOM 3219 C CA . ASN B 1 153 ? 28.979 20.290 11.703 1.00 41.33 153 ASN B CA 1
ATOM 3220 C C . ASN B 1 153 ? 28.369 19.054 12.344 1.00 41.11 153 ASN B C 1
ATOM 3221 O O . ASN B 1 153 ? 27.986 19.083 13.517 1.00 40.73 153 ASN B O 1
ATOM 3226 N N . GLY B 1 154 ? 28.273 17.984 11.554 1.00 40.76 154 GLY B N 1
ATOM 3227 C CA . GLY B 1 154 ? 27.795 16.688 12.023 1.00 40.56 154 GLY B CA 1
ATOM 3228 C C . GLY B 1 154 ? 28.678 16.089 13.103 1.00 40.05 154 GLY B C 1
ATOM 3229 O O . GLY B 1 154 ? 28.180 15.526 14.075 1.00 40.07 154 GLY B O 1
ATOM 3230 N N . LEU B 1 155 ? 29.990 16.214 12.930 1.00 39.62 155 LEU B N 1
ATOM 3231 C CA . LEU B 1 155 ? 30.952 15.719 13.905 1.00 39.34 155 LEU B CA 1
ATOM 3232 C C . LEU B 1 155 ? 30.748 16.398 15.264 1.00 39.60 155 LEU B C 1
ATOM 3233 O O . LEU B 1 155 ? 30.623 15.728 16.285 1.00 39.12 155 LEU B O 1
ATOM 3238 N N . SER B 1 156 ? 30.677 17.728 15.249 1.00 39.96 156 SER B N 1
ATOM 3239 C CA . SER B 1 156 ? 30.508 18.551 16.453 1.00 40.36 156 SER B CA 1
ATOM 3240 C C . SER B 1 156 ? 29.203 18.288 17.219 1.00 40.38 156 SER B C 1
ATOM 3241 O O . SER B 1 156 ? 29.161 18.420 18.446 1.00 40.87 156 SER B O 1
ATOM 3244 N N . ALA B 1 157 ? 28.151 17.927 16.489 1.00 40.42 157 ALA B N 1
ATOM 3245 C CA . ALA B 1 157 ? 26.859 17.566 17.073 1.00 40.22 157 ALA B CA 1
ATOM 3246 C C . ALA B 1 157 ? 26.933 16.222 17.808 1.00 40.16 157 ALA B C 1
ATOM 3247 O O . ALA B 1 157 ? 26.338 16.060 18.876 1.00 40.16 157 ALA B O 1
ATOM 3249 N N . GLU B 1 158 ? 27.658 15.260 17.235 1.00 39.61 158 GLU B N 1
ATOM 3250 C CA . GLU B 1 158 ? 27.928 13.997 17.929 1.00 39.41 158 GLU B CA 1
ATOM 3251 C C . GLU B 1 158 ? 28.831 14.186 19.149 1.00 38.65 158 GLU B C 1
ATOM 3252 O O . GLU B 1 158 ? 28.555 13.619 20.210 1.00 38.99 158 GLU B O 1
ATOM 3258 N N . MET B 1 159 ? 29.890 14.978 18.994 1.00 38.08 159 MET B N 1
ATOM 3259 C CA . MET B 1 159 ? 30.907 15.166 20.049 1.00 38.16 159 MET B CA 1
ATOM 3260 C C . MET B 1 159 ? 30.389 15.910 21.283 1.00 39.04 159 MET B C 1
ATOM 3261 O O . MET B 1 159 ? 30.891 15.723 22.398 1.00 39.36 159 MET B O 1
ATOM 3266 N N . ASN B 1 160 ? 29.380 16.748 21.100 1.00 39.77 160 ASN B N 1
ATOM 3267 C CA . ASN B 1 160 ? 28.844 17.474 22.248 1.00 40.97 160 ASN B CA 1
ATOM 3268 C C . ASN B 1 160 ? 27.734 16.729 23.014 1.00 40.69 160 ASN B C 1
ATOM 3269 O O . ASN B 1 160 ? 27.074 17.309 23.874 1.00 40.94 160 ASN B O 1
ATOM 3274 N N . LYS B 1 161 ? 27.571 15.437 22.704 1.00 40.50 161 LYS B N 1
ATOM 3275 C CA . LYS B 1 161 ? 26.661 14.533 23.422 1.00 40.60 161 LYS B CA 1
ATOM 3276 C C . LYS B 1 161 ? 27.305 13.974 24.700 1.00 41.00 161 LYS B C 1
ATOM 3277 O O . LYS B 1 161 ? 26.625 13.368 25.548 1.00 40.82 161 LYS B O 1
ATOM 3283 N N . THR B 1 162 ? 28.618 14.173 24.815 1.00 41.19 162 THR B N 1
ATOM 3284 C CA . THR B 1 162 ? 29.417 13.722 25.955 1.00 41.79 162 THR B CA 1
ATOM 3285 C C . THR B 1 162 ? 30.387 14.836 26.375 1.00 41.98 162 THR B C 1
ATOM 3286 O O . THR B 1 162 ? 30.631 15.779 25.615 1.00 41.58 162 THR B O 1
ATOM 3290 N N . GLN B 1 163 ? 30.919 14.727 27.591 1.00 42.25 163 GLN B N 1
ATOM 3291 C CA . GLN B 1 163 ? 31.917 15.677 28.089 1.00 42.66 163 GLN B CA 1
ATOM 3292 C C . GLN B 1 163 ? 33.334 15.087 28.124 1.00 41.83 163 GLN B C 1
ATOM 3293 O O . GLN B 1 163 ? 34.236 15.672 28.728 1.00 42.24 163 GLN B O 1
ATOM 3299 N N . ALA B 1 164 ? 33.527 13.942 27.469 1.00 40.65 164 ALA B N 1
ATOM 3300 C CA . ALA B 1 164 ? 34.792 13.193 27.536 1.00 39.65 164 ALA B CA 1
ATOM 3301 C C . ALA B 1 164 ? 35.507 13.082 26.176 1.00 39.07 164 ALA B C 1
ATOM 3302 O O . ALA B 1 164 ? 34.973 13.525 25.149 1.00 38.99 164 ALA B O 1
ATOM 3304 N N . ASN B 1 165 ? 36.696 12.470 26.183 1.00 38.08 165 ASN B N 1
ATOM 3305 C CA . ASN B 1 165 ? 37.488 12.240 24.962 1.00 37.37 165 ASN B CA 1
ATOM 3306 C C . ASN B 1 165 ? 36.680 11.494 23.902 1.00 36.33 165 ASN B C 1
ATOM 3307 O O . ASN B 1 165 ? 35.901 10.589 24.236 1.00 36.29 165 ASN B O 1
ATOM 3312 N N . TYR B 1 166 ? 36.859 11.888 22.636 1.00 34.81 166 TYR B N 1
ATOM 3313 C CA . TYR B 1 166 ? 36.092 11.345 21.509 1.00 33.14 166 TYR B CA 1
ATOM 3314 C C . TYR B 1 166 ? 37.047 10.749 20.494 1.00 32.67 166 TYR B C 1
ATOM 3315 O O . TYR B 1 166 ? 37.906 11.450 19.972 1.00 32.54 166 TYR B O 1
ATOM 3324 N N . ASN B 1 167 ? 36.902 9.455 20.220 1.00 31.71 167 ASN B N 1
ATOM 3325 C CA . ASN B 1 167 ? 37.812 8.772 19.322 1.00 31.22 167 ASN B CA 1
ATOM 3326 C C . ASN B 1 167 ? 37.546 9.133 17.874 1.00 30.65 167 ASN B C 1
ATOM 3327 O O . ASN B 1 167 ? 36.399 9.203 17.456 1.00 30.21 167 ASN B O 1
ATOM 3332 N N . TYR B 1 168 ? 38.620 9.367 17.125 1.00 30.58 168 TYR B N 1
ATOM 3333 C CA . TYR B 1 168 ? 38.507 9.815 15.738 1.00 30.40 168 TYR B CA 1
ATOM 3334 C C . TYR B 1 168 ? 39.518 9.072 14.887 1.00 29.69 168 TYR B C 1
ATOM 3335 O O . TYR B 1 168 ? 40.731 9.203 15.068 1.00 29.20 168 TYR B O 1
ATOM 3344 N N . LEU B 1 169 ? 39.001 8.268 13.964 1.00 28.70 169 LEU B N 1
ATOM 3345 C CA . LEU B 1 169 ? 39.838 7.424 13.112 1.00 28.64 169 LEU B CA 1
ATOM 3346 C C . LEU B 1 169 ? 39.761 7.901 11.672 1.00 27.69 169 LEU B C 1
ATOM 3347 O O . LEU B 1 169 ? 38.749 8.469 11.272 1.00 27.46 169 LEU B O 1
ATOM 3352 N N . TYR B 1 170 ? 40.848 7.683 10.930 1.00 27.64 170 TYR B N 1
ATOM 3353 C CA . TYR B 1 170 ? 40.919 7.878 9.480 1.00 27.59 170 TYR B CA 1
ATOM 3354 C C . TYR B 1 170 ? 41.193 6.568 8.803 1.00 26.50 170 TYR B C 1
ATOM 3355 O O . TYR B 1 170 ? 42.279 6.002 8.967 1.00 26.17 170 TYR B O 1
ATOM 3364 N N . ALA B 1 171 ? 40.210 6.089 8.050 1.00 24.71 171 ALA B N 1
ATOM 3365 C CA . ALA B 1 171 ? 40.341 4.851 7.300 1.00 23.26 171 ALA B CA 1
ATOM 3366 C C . ALA B 1 171 ? 40.314 5.243 5.829 1.00 22.73 171 ALA B C 1
ATOM 3367 O O . ALA B 1 171 ? 39.259 5.597 5.304 1.00 21.89 171 ALA B O 1
ATOM 3369 N N . TYR B 1 172 ? 41.466 5.170 5.166 1.00 22.43 172 TYR B N 1
ATOM 3370 C CA . TYR B 1 172 ? 41.601 5.796 3.842 1.00 22.12 172 TYR B CA 1
ATOM 3371 C C . TYR B 1 172 ? 42.670 5.199 2.950 1.00 22.27 172 TYR B C 1
ATOM 3372 O O . TYR B 1 172 ? 43.483 4.369 3.386 1.00 23.24 172 TYR B O 1
ATOM 3381 N N . SER B 1 173 ? 42.675 5.644 1.697 1.00 22.21 173 SER B N 1
ATOM 3382 C CA . SER B 1 173 ? 43.768 5.340 0.772 1.00 21.99 173 SER B CA 1
ATOM 3383 C C . SER B 1 173 ? 44.266 6.566 0.022 1.00 22.14 173 SER B C 1
ATOM 3384 O O . SER B 1 173 ? 43.547 7.565 -0.130 1.00 21.42 173 SER B O 1
ATOM 3387 N N . THR B 1 174 ? 45.512 6.474 -0.437 1.00 22.13 174 THR B N 1
ATOM 3388 C CA . THR B 1 174 ? 46.133 7.517 -1.248 1.00 22.64 174 THR B CA 1
ATOM 3389 C C . THR B 1 174 ? 46.578 6.876 -2.564 1.00 22.61 174 THR B C 1
ATOM 3390 O O . THR B 1 174 ? 46.906 5.682 -2.607 1.00 23.16 174 THR B O 1
ATOM 3394 N N . HIS B 1 175 ? 46.563 7.673 -3.624 1.00 22.02 175 HIS B N 1
ATOM 3395 C CA . HIS B 1 175 ? 46.871 7.217 -4.965 1.00 22.87 175 HIS B CA 1
ATOM 3396 C C . HIS B 1 175 ? 47.845 8.231 -5.552 1.00 23.61 175 HIS B C 1
ATOM 3397 O O . HIS B 1 175 ? 47.440 9.312 -6.007 1.00 24.06 175 HIS B O 1
ATOM 3404 N N . ASP B 1 176 ? 49.134 7.898 -5.445 1.00 23.78 176 ASP B N 1
ATOM 3405 C CA . ASP B 1 176 ? 50.241 8.835 -5.675 1.00 24.75 176 ASP B CA 1
ATOM 3406 C C . ASP B 1 176 ? 50.683 8.788 -7.113 1.00 25.08 176 ASP B C 1
ATOM 3407 O O . ASP B 1 176 ? 51.079 7.726 -7.596 1.00 24.45 176 ASP B O 1
ATOM 3412 N N . LEU B 1 177 ? 50.629 9.937 -7.786 1.00 25.22 177 LEU B N 1
ATOM 3413 C CA . LEU B 1 177 ? 51.183 10.044 -9.139 1.00 26.25 177 LEU B CA 1
ATOM 3414 C C . LEU B 1 177 ? 52.249 11.111 -9.168 1.00 26.46 177 LEU B C 1
ATOM 3415 O O . LEU B 1 177 ? 51.967 12.295 -9.349 1.00 25.92 177 LEU B O 1
ATOM 3420 N N . PHE B 1 178 ? 53.477 10.657 -8.940 1.00 27.38 178 PHE B N 1
ATOM 3421 C CA . PHE B 1 178 ? 54.642 11.510 -8.782 1.00 29.00 178 PHE B CA 1
ATOM 3422 C C . PHE B 1 178 ? 55.752 11.049 -9.728 1.00 30.60 178 PHE B C 1
ATOM 3423 O O . PHE B 1 178 ? 55.707 9.940 -10.248 1.00 30.21 178 PHE B O 1
ATOM 3431 N N . GLN B 1 179 ? 56.753 11.903 -9.917 1.00 33.53 179 GLN B N 1
ATOM 3432 C CA . GLN B 1 179 ? 57.951 11.587 -10.716 1.00 36.62 179 GLN B CA 1
ATOM 3433 C C . GLN B 1 179 ? 59.028 10.819 -9.936 1.00 37.98 179 GLN B C 1
ATOM 3434 O O . GLN B 1 179 ? 59.374 11.192 -8.812 1.00 38.16 179 GLN B O 1
ATOM 3440 N N . ASP B 1 180 ? 59.558 9.760 -10.548 1.00 40.25 180 ASP B N 1
ATOM 3441 C CA . ASP B 1 180 ? 60.721 9.044 -10.014 1.00 42.93 180 ASP B CA 1
ATOM 3442 C C . ASP B 1 180 ? 62.012 9.830 -10.297 1.00 44.34 180 ASP B C 1
ATOM 3443 O O . ASP B 1 180 ? 61.986 10.830 -11.020 1.00 44.71 180 ASP B O 1
ATOM 3448 N N . THR B 1 181 ? 63.133 9.366 -9.744 1.00 46.28 181 THR B N 1
ATOM 3449 C CA . THR B 1 181 ? 64.414 10.105 -9.796 1.00 47.76 181 THR B CA 1
ATOM 3450 C C . THR B 1 181 ? 64.895 10.497 -11.204 1.00 48.42 181 THR B C 1
ATOM 3451 O O . THR B 1 181 ? 65.590 11.507 -11.354 1.00 48.89 181 THR B O 1
ATOM 3455 N N . SER B 1 182 ? 64.540 9.696 -12.213 1.00 49.16 182 SER B N 1
ATOM 3456 C CA . SER B 1 182 ? 64.762 10.054 -13.617 1.00 49.56 182 SER B CA 1
ATOM 3457 C C . SER B 1 182 ? 63.913 11.275 -13.968 1.00 49.31 182 SER B C 1
ATOM 3458 O O . SER B 1 182 ? 64.398 12.414 -13.922 1.00 49.75 182 SER B O 1
ATOM 3461 N N . GLY B 1 183 ? 62.644 11.029 -14.302 1.00 48.69 183 GLY B N 1
ATOM 3462 C CA . GLY B 1 183 ? 61.658 12.088 -14.543 1.00 47.12 183 GLY B CA 1
ATOM 3463 C C . GLY B 1 183 ? 60.339 11.498 -15.007 1.00 46.05 183 GLY B C 1
ATOM 3464 O O . GLY B 1 183 ? 59.520 12.178 -15.647 1.00 46.16 183 GLY B O 1
ATOM 3465 N N . ASN B 1 184 ? 60.138 10.224 -14.689 1.00 44.53 184 ASN B N 1
ATOM 3466 C CA . ASN B 1 184 ? 58.957 9.492 -15.130 1.00 43.30 184 ASN B CA 1
ATOM 3467 C C . ASN B 1 184 ? 57.969 9.258 -13.988 1.00 41.53 184 ASN 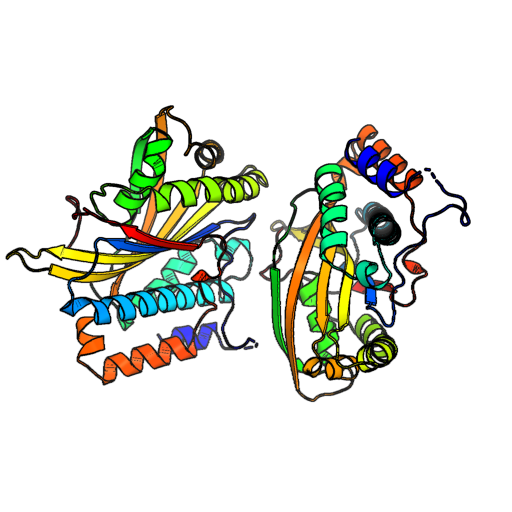B C 1
ATOM 3468 O O . ASN B 1 184 ? 58.372 8.963 -12.863 1.00 41.28 184 ASN B O 1
ATOM 3473 N N . VAL B 1 185 ? 56.683 9.392 -14.297 1.00 39.42 185 VAL B N 1
ATOM 3474 C CA . VAL B 1 185 ? 55.598 9.214 -13.320 1.00 37.41 185 VAL B CA 1
ATOM 3475 C C . VAL B 1 185 ? 55.408 7.743 -12.919 1.00 35.75 185 VAL B C 1
ATOM 3476 O O . VAL B 1 185 ? 55.440 6.851 -13.762 1.00 36.37 185 VAL B O 1
ATOM 3480 N N . PHE B 1 186 ? 55.238 7.503 -11.624 1.00 33.93 186 PHE B N 1
ATOM 3481 C CA . PHE B 1 186 ? 54.846 6.195 -11.101 1.00 31.66 186 PHE B CA 1
ATOM 3482 C C . PHE B 1 186 ? 53.498 6.322 -10.395 1.00 30.58 186 PHE B C 1
ATOM 3483 O O . PHE B 1 186 ? 53.119 7.429 -9.977 1.00 30.08 186 PHE B O 1
ATOM 3491 N N . TYR B 1 187 ? 52.789 5.196 -10.281 1.00 28.75 187 TYR B N 1
ATOM 3492 C CA . TYR B 1 187 ? 51.579 5.088 -9.457 1.00 27.86 187 TYR B CA 1
ATOM 3493 C C . TYR B 1 187 ? 51.867 4.242 -8.210 1.00 27.74 187 TYR B C 1
ATOM 3494 O O . TYR B 1 187 ? 52.240 3.062 -8.314 1.00 27.16 187 TYR B O 1
ATOM 3503 N N . LYS B 1 188 ? 51.701 4.868 -7.045 1.00 27.19 188 LYS B N 1
ATOM 3504 C CA . LYS B 1 188 ? 51.761 4.176 -5.749 1.00 27.24 188 LYS B CA 1
ATOM 3505 C C . LYS B 1 188 ? 50.419 4.235 -4.984 1.00 26.49 188 LYS B C 1
ATOM 3506 O O . LYS B 1 188 ? 50.036 5.292 -4.467 1.00 26.26 188 LYS B O 1
ATOM 3512 N N . PRO B 1 189 ? 49.681 3.108 -4.936 1.00 25.72 189 PRO B N 1
ATOM 3513 C CA . PRO B 1 189 ? 48.524 3.068 -4.043 1.00 25.25 189 PRO B CA 1
ATOM 3514 C C . PRO B 1 189 ? 48.873 2.616 -2.620 1.00 25.38 189 PRO B C 1
ATOM 3515 O O . PRO B 1 189 ? 49.547 1.602 -2.443 1.00 24.72 189 PRO B O 1
ATOM 3519 N N . ARG B 1 190 ? 48.414 3.383 -1.631 1.00 25.57 190 ARG B N 1
ATOM 3520 C CA . ARG B 1 190 ? 48.610 3.061 -0.207 1.00 25.99 190 ARG B CA 1
ATOM 3521 C C . ARG B 1 190 ? 47.293 2.864 0.566 1.00 26.05 190 ARG B C 1
ATOM 3522 O O . ARG B 1 190 ? 46.308 3.549 0.328 1.00 24.61 190 ARG B O 1
ATOM 3530 N N . PHE B 1 191 ? 47.304 1.914 1.504 1.00 26.43 191 PHE B N 1
ATOM 3531 C CA . PHE B 1 191 ? 46.193 1.624 2.405 1.00 26.54 191 PHE B CA 1
ATOM 3532 C C . PHE B 1 191 ? 46.653 2.108 3.785 1.00 26.53 191 PHE B C 1
ATOM 3533 O O . PHE B 1 191 ? 47.750 1.747 4.226 1.00 26.52 191 PHE B O 1
ATOM 3541 N N . LEU B 1 192 ? 45.865 2.967 4.427 1.00 26.14 192 LEU B N 1
ATOM 3542 C CA . LEU B 1 192 ? 46.257 3.593 5.698 1.00 26.50 192 LEU B CA 1
ATOM 3543 C C . LEU B 1 192 ? 45.100 3.709 6.674 1.00 26.71 192 LEU B C 1
ATOM 3544 O O . LEU B 1 192 ? 43.979 4.095 6.293 1.00 26.71 192 LEU B O 1
ATOM 3549 N N . ILE B 1 193 ? 45.381 3.376 7.936 1.00 26.74 193 ILE B N 1
ATOM 3550 C CA . ILE B 1 193 ? 44.432 3.519 9.031 1.00 26.87 193 ILE B CA 1
ATOM 3551 C C . ILE B 1 193 ? 45.134 4.263 10.168 1.00 27.09 193 ILE B C 1
ATOM 3552 O O . ILE B 1 193 ? 46.133 3.778 10.732 1.00 27.04 193 ILE B O 1
ATOM 3557 N N . TYR B 1 194 ? 44.623 5.453 10.473 1.00 26.84 194 TYR B N 1
ATOM 3558 C CA . TYR B 1 194 ? 45.182 6.323 11.502 1.00 27.73 194 TYR B CA 1
ATOM 3559 C C . TYR B 1 194 ? 44.137 6.504 12.618 1.00 27.88 194 TYR B C 1
ATOM 3560 O O . TYR B 1 194 ? 42.922 6.459 12.367 1.00 27.32 194 TYR B O 1
ATOM 3569 N N . GLY B 1 195 ? 44.608 6.686 13.843 1.00 27.70 195 GLY B N 1
ATOM 3570 C CA . GLY B 1 195 ? 43.725 6.821 14.981 1.00 28.30 195 GLY B CA 1
ATOM 3571 C C . GLY B 1 195 ? 44.227 7.869 15.941 1.00 28.74 195 GLY B C 1
ATOM 3572 O O . GLY B 1 195 ? 45.410 7.905 16.284 1.00 28.66 195 GLY B O 1
ATOM 3573 N N . THR B 1 196 ? 43.320 8.746 16.343 1.00 29.43 196 THR B N 1
ATOM 3574 C CA . THR B 1 196 ? 43.579 9.754 17.366 1.00 30.07 196 THR B CA 1
ATOM 3575 C C . THR B 1 196 ? 42.315 9.912 18.235 1.00 30.47 196 THR B C 1
ATOM 3576 O O . THR B 1 196 ? 41.438 9.028 18.237 1.00 28.95 196 THR B O 1
ATOM 3580 N N . HIS B 1 197 ? 42.249 11.007 18.998 1.00 31.47 197 HIS B N 1
ATOM 3581 C CA . HIS B 1 197 ? 41.057 11.390 19.742 1.00 32.92 197 HIS B CA 1
ATOM 3582 C C . HIS B 1 197 ? 41.045 12.907 19.909 1.00 33.69 197 HIS B C 1
ATOM 3583 O O . HIS B 1 197 ? 42.085 13.544 19.779 1.00 34.01 197 HIS B O 1
ATOM 3590 N N . PHE B 1 198 ? 39.869 13.471 20.164 1.00 34.96 198 PHE B N 1
ATOM 3591 C CA . PHE B 1 198 ? 39.720 14.879 20.525 1.00 36.80 198 PHE B CA 1
ATOM 3592 C C . PHE B 1 198 ? 39.572 14.936 22.045 1.00 38.08 198 PHE B C 1
ATOM 3593 O O . PHE B 1 198 ? 38.721 14.242 22.616 1.00 37.67 198 PHE B O 1
ATOM 3601 N N . LYS B 1 199 ? 40.393 15.752 22.698 1.00 39.33 199 LYS B N 1
ATOM 3602 C CA . LYS B 1 199 ? 40.163 16.080 24.102 1.00 40.73 199 LYS B CA 1
ATOM 3603 C C . LYS B 1 199 ? 38.996 17.064 24.159 1.00 41.23 199 LYS B C 1
ATOM 3604 O O . LYS B 1 199 ? 38.698 17.720 23.159 1.00 41.56 199 LYS B O 1
ATOM 3610 N N . GLN B 1 200 ? 38.312 17.145 25.298 1.00 41.91 200 GLN B N 1
ATOM 3611 C CA . GLN B 1 200 ? 37.128 18.012 25.421 1.00 42.53 200 GLN B CA 1
ATOM 3612 C C . GLN B 1 200 ? 37.423 19.469 25.006 1.00 42.90 200 GLN B C 1
ATOM 3613 O O . GLN B 1 200 ? 36.561 20.155 24.439 1.00 42.59 200 GLN B O 1
ATOM 3619 N N . GLU B 1 201 ? 38.643 19.923 25.292 1.00 43.45 201 GLU B N 1
ATOM 3620 C CA . GLU B 1 201 ? 39.094 21.269 24.926 1.00 44.46 201 GLU B CA 1
ATOM 3621 C C . GLU B 1 201 ? 39.334 21.433 23.412 1.00 44.47 201 GLU B C 1
ATOM 3622 O O . GLU B 1 201 ? 39.360 22.561 22.897 1.00 44.45 201 GLU B O 1
ATOM 3628 N N . GLN B 1 202 ? 39.499 20.304 22.720 1.00 44.32 202 GLN B N 1
ATOM 3629 C CA . GLN B 1 202 ? 39.802 20.282 21.286 1.00 44.02 202 GLN B CA 1
ATOM 3630 C C . GLN B 1 202 ? 38.557 20.164 20.413 1.00 44.34 202 GLN B C 1
ATOM 3631 O O . GLN B 1 202 ? 38.657 20.209 19.181 1.00 44.49 202 GLN B O 1
ATOM 3637 N N . LYS B 1 203 ? 37.392 20.010 21.040 1.00 44.28 203 LYS B N 1
ATOM 3638 C CA . LYS B 1 203 ? 36.139 19.830 20.304 1.00 44.40 203 LYS B CA 1
ATOM 3639 C C . LYS B 1 203 ? 35.756 21.046 19.450 1.00 44.29 203 LYS B C 1
ATOM 3640 O O . LYS B 1 203 ? 35.142 20.892 18.388 1.00 44.16 203 LYS B O 1
ATOM 3646 N N . LYS B 1 204 ? 36.141 22.238 19.911 1.00 44.46 204 LYS B N 1
ATOM 3647 C CA . LYS B 1 204 ? 35.889 23.504 19.196 1.00 44.89 204 LYS B CA 1
ATOM 3648 C C . LYS B 1 204 ? 36.483 23.534 17.777 1.00 44.60 204 LYS B C 1
ATOM 3649 O O . LYS B 1 204 ? 35.965 24.227 16.891 1.00 44.36 204 LYS B O 1
ATOM 3655 N N . ILE B 1 205 ? 37.566 22.783 17.582 1.00 44.35 205 ILE B N 1
ATOM 3656 C CA . ILE B 1 205 ? 38.266 22.707 16.296 1.00 44.53 205 ILE B CA 1
ATOM 3657 C C . ILE B 1 205 ? 37.318 22.283 15.166 1.00 44.69 205 ILE B C 1
ATOM 3658 O O . ILE B 1 205 ? 37.454 22.753 14.032 1.00 44.80 205 ILE B O 1
ATOM 3663 N N . ALA B 1 206 ? 36.344 21.430 15.494 1.00 44.75 206 ALA B N 1
ATOM 3664 C CA . ALA B 1 206 ? 35.357 20.941 14.525 1.00 45.22 206 ALA B CA 1
ATOM 3665 C C . ALA B 1 206 ? 34.457 22.031 13.922 1.00 45.75 206 ALA B C 1
ATOM 3666 O O . ALA B 1 206 ? 33.743 21.782 12.944 1.00 45.93 206 ALA B O 1
ATOM 3668 N N . THR B 1 207 ? 34.486 23.234 14.487 1.00 46.39 207 THR B N 1
ATOM 3669 C CA . THR B 1 207 ? 33.704 24.344 13.918 1.00 46.84 207 THR B CA 1
ATOM 3670 C C . THR B 1 207 ? 34.569 25.570 13.588 1.00 46.82 207 THR B C 1
ATOM 3671 O O . THR B 1 207 ? 34.058 26.686 13.466 1.00 46.83 207 THR B O 1
ATOM 3675 N N . SER B 1 208 ? 35.873 25.350 13.429 1.00 46.63 208 SER B N 1
ATOM 3676 C CA . SER B 1 208 ? 36.829 26.442 13.247 1.00 46.91 208 SER B CA 1
ATOM 3677 C C . SER B 1 208 ? 37.343 26.585 11.804 1.00 46.76 208 SER B C 1
ATOM 3678 O O . SER B 1 208 ? 38.099 27.511 11.503 1.00 46.37 208 SER B O 1
ATOM 3681 N N . CYS B 1 209 ? 36.914 25.676 10.927 1.00 46.98 209 CYS B N 1
ATOM 3682 C CA . CYS B 1 209 ? 37.363 25.626 9.523 1.00 47.13 209 CYS B CA 1
ATOM 3683 C C . CYS B 1 209 ? 37.121 26.910 8.719 1.00 47.75 209 CYS B C 1
ATOM 3684 O O . CYS B 1 209 ? 37.848 27.189 7.757 1.00 47.50 209 CYS B O 1
ATOM 3687 N N . ALA B 1 210 ? 36.099 27.676 9.102 1.00 48.35 210 ALA B N 1
ATOM 3688 C CA . ALA B 1 210 ? 35.735 28.892 8.373 1.00 49.02 210 ALA B CA 1
ATOM 3689 C C . ALA B 1 210 ? 36.449 30.150 8.885 1.00 49.41 210 ALA B C 1
ATOM 3690 O O . ALA B 1 210 ? 36.520 31.162 8.178 1.00 49.40 210 ALA B O 1
ATOM 3692 N N . SER B 1 211 ? 36.992 30.082 10.099 1.00 49.88 211 SER B N 1
ATOM 3693 C CA . SER B 1 211 ? 37.574 31.264 10.740 1.00 50.32 211 SER B CA 1
ATOM 3694 C C . SER B 1 211 ? 39.011 31.565 10.302 1.00 50.54 211 SER B C 1
ATOM 3695 O O . SER B 1 211 ? 39.775 30.661 9.961 1.00 50.19 211 SER B O 1
ATOM 3698 N N . TYR B 1 212 ? 39.364 32.848 10.332 1.00 50.97 212 TYR B N 1
ATOM 3699 C CA . TYR B 1 212 ? 40.725 33.292 10.029 1.00 51.49 212 TYR B CA 1
ATOM 3700 C C . TYR B 1 212 ? 41.635 33.409 11.264 1.00 51.45 212 TYR B C 1
ATOM 3701 O O . TYR B 1 212 ? 42.835 33.661 11.138 1.00 51.53 212 TYR B O 1
ATOM 3710 N N . GLN B 1 213 ? 41.057 33.200 12.447 1.00 51.64 213 GLN B N 1
ATOM 3711 C CA . GLN B 1 213 ? 41.816 33.135 13.701 1.00 52.13 213 GLN B CA 1
ATOM 3712 C C . GLN B 1 213 ? 42.694 31.885 13.678 1.00 51.59 213 GLN B C 1
ATOM 3713 O O . GLN B 1 213 ? 42.302 30.865 13.098 1.00 51.32 213 GLN B O 1
ATOM 3719 N N . GLU B 1 214 ? 43.874 31.961 14.297 1.00 51.29 214 GLU B N 1
ATOM 3720 C CA . GLU B 1 214 ? 44.766 30.800 14.357 1.00 51.22 214 GLU B CA 1
ATOM 3721 C C . GLU B 1 214 ? 44.216 29.730 15.307 1.00 50.43 214 GLU B C 1
ATOM 3722 O O . GLU B 1 214 ? 43.594 30.051 16.323 1.00 50.42 214 GLU B O 1
ATOM 3728 N N . VAL B 1 215 ? 44.391 28.462 14.934 1.00 49.35 215 VAL B N 1
ATOM 3729 C CA . VAL B 1 215 ? 43.979 27.346 15.789 1.00 48.45 215 VAL B CA 1
ATOM 3730 C C . VAL B 1 215 ? 45.089 26.319 15.997 1.00 47.57 215 VAL B C 1
ATOM 3731 O O . VAL B 1 215 ? 45.820 25.952 15.068 1.00 47.20 215 VAL B O 1
ATOM 3735 N N . ASN B 1 216 ? 45.201 25.874 17.245 1.00 46.73 216 ASN B N 1
ATOM 3736 C CA . ASN B 1 216 ? 46.203 24.905 17.656 1.0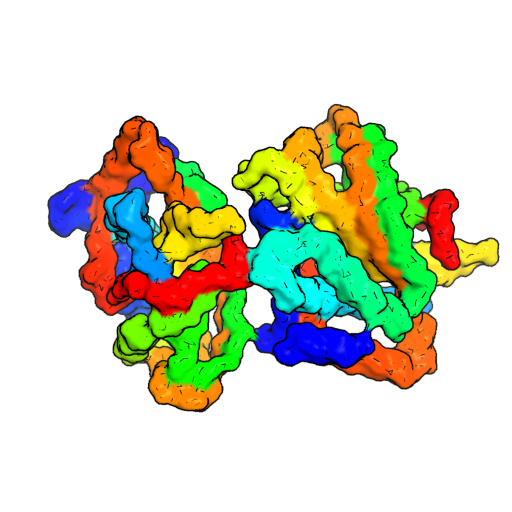0 45.65 216 ASN B CA 1
ATOM 3737 C C . ASN B 1 216 ? 45.808 23.477 17.320 1.00 44.49 216 ASN B C 1
ATOM 3738 O O . ASN B 1 216 ? 44.742 23.014 17.721 1.00 44.37 216 ASN B O 1
ATOM 3743 N N . LEU B 1 217 ? 46.672 22.792 16.578 1.00 43.15 217 LEU B N 1
ATOM 3744 C CA . LEU B 1 217 ? 46.516 21.369 16.328 1.00 42.03 217 LEU B CA 1
ATOM 3745 C C . LEU B 1 217 ? 47.605 20.609 17.094 1.00 41.63 217 LEU B C 1
ATOM 3746 O O . LEU B 1 217 ? 48.801 20.805 16.856 1.00 41.02 217 LEU B O 1
ATOM 3751 N N . GLU B 1 218 ? 47.176 19.762 18.028 1.00 40.96 218 GLU B N 1
ATOM 3752 C CA . GLU B 1 218 ? 48.083 18.977 18.864 1.00 40.75 218 GLU B CA 1
ATOM 3753 C C . GLU B 1 218 ? 47.484 17.577 19.044 1.00 39.56 218 GLU B C 1
ATOM 3754 O O . GLU B 1 218 ? 46.716 17.323 19.980 1.00 39.58 218 GLU B O 1
ATOM 3760 N N . PHE B 1 219 ? 47.816 16.680 18.119 1.00 38.27 219 PHE B N 1
ATOM 3761 C CA . PHE B 1 219 ? 47.182 15.362 18.053 1.00 36.84 219 PHE B CA 1
ATOM 3762 C C . PHE B 1 219 ? 48.245 14.277 17.947 1.00 36.78 219 PHE B C 1
ATOM 3763 O O . PHE B 1 219 ? 49.105 14.328 17.055 1.00 36.48 219 PHE B O 1
ATOM 3771 N N . GLY B 1 220 ? 48.193 13.311 18.865 1.00 36.25 220 GLY B N 1
ATOM 3772 C CA . GLY B 1 220 ? 49.058 12.126 18.801 1.00 35.46 220 GLY B CA 1
ATOM 3773 C C . GLY B 1 220 ? 48.334 11.087 17.973 1.00 35.18 220 GLY B C 1
ATOM 3774 O O . GLY B 1 220 ? 47.231 10.673 18.331 1.00 35.40 220 GLY B O 1
ATOM 3775 N N . VAL B 1 221 ? 48.937 10.678 16.857 1.00 34.52 221 VAL B N 1
ATOM 3776 C CA . VAL B 1 221 ? 48.257 9.827 15.875 1.00 34.37 221 VAL B CA 1
ATOM 3777 C C . VAL B 1 221 ? 48.977 8.497 15.705 1.00 34.16 221 VAL B C 1
ATOM 3778 O O . VAL B 1 221 ? 50.131 8.480 15.307 1.00 34.37 221 VAL B O 1
ATOM 3782 N N . ASP B 1 222 ? 48.294 7.390 16.000 1.00 34.40 222 ASP B N 1
ATOM 3783 C CA . ASP B 1 222 ? 48.848 6.049 15.797 1.00 34.25 222 ASP B CA 1
ATOM 3784 C C . ASP B 1 222 ? 48.530 5.557 14.381 1.00 33.87 222 ASP B C 1
ATOM 3785 O O . ASP B 1 222 ? 47.409 5.747 13.894 1.00 33.08 222 ASP B O 1
ATOM 3790 N N . THR B 1 223 ? 49.516 4.930 13.731 1.00 33.53 223 THR B N 1
ATOM 3791 C CA . THR B 1 223 ? 49.470 4.664 12.276 1.00 33.14 223 THR B CA 1
ATOM 3792 C C . THR B 1 223 ? 49.714 3.203 11.921 1.00 32.80 223 THR B C 1
ATOM 3793 O O . THR B 1 223 ? 50.458 2.510 12.606 1.00 32.82 223 THR B O 1
ATOM 3797 N N . VAL B 1 224 ? 49.070 2.744 10.849 1.00 32.16 224 VAL B N 1
ATOM 3798 C CA . VAL B 1 224 ? 49.328 1.433 10.252 1.00 31.70 224 VAL B CA 1
ATOM 3799 C C . VAL B 1 224 ? 48.919 1.501 8.776 1.00 31.84 224 VAL B C 1
ATOM 3800 O O . VAL B 1 224 ? 48.021 2.259 8.409 1.00 31.50 224 VAL B O 1
ATOM 3804 N N . GLY B 1 225 ? 49.599 0.734 7.931 1.00 31.32 225 GLY B N 1
ATOM 3805 C CA . GLY B 1 225 ? 49.319 0.770 6.506 1.00 30.70 225 GLY B CA 1
ATOM 3806 C C . GLY B 1 225 ? 50.341 0.050 5.651 1.00 30.03 225 GLY B C 1
ATOM 3807 O O . GLY B 1 225 ? 51.304 -0.548 6.166 1.00 30.10 225 GLY B O 1
ATOM 3808 N N . GLY B 1 226 ? 50.111 0.079 4.339 1.00 29.42 226 GLY B N 1
ATOM 3809 C CA . GLY B 1 226 ? 51.039 -0.518 3.385 1.00 28.08 226 GLY B CA 1
ATOM 3810 C C . GLY B 1 226 ? 50.777 -0.055 1.967 1.00 28.04 226 GLY B C 1
ATOM 3811 O O . GLY B 1 226 ? 49.779 0.621 1.692 1.00 27.17 226 GLY B O 1
ATOM 3812 N N . THR B 1 227 ? 51.682 -0.428 1.070 1.00 27.79 227 THR B N 1
ATOM 3813 C CA . THR B 1 227 ? 51.560 -0.142 -0.352 1.00 27.51 227 THR B CA 1
ATOM 3814 C C . THR B 1 227 ? 51.025 -1.372 -1.064 1.00 27.90 227 THR B C 1
ATOM 3815 O O . THR B 1 227 ? 51.552 -2.490 -0.870 1.00 27.40 227 THR B O 1
ATOM 3819 N N . PHE B 1 228 ? 50.006 -1.183 -1.903 1.00 27.90 228 PHE B N 1
ATOM 3820 C CA . PHE B 1 228 ? 49.424 -2.320 -2.612 1.00 28.89 228 PHE B CA 1
ATOM 3821 C C . PHE B 1 228 ? 50.316 -2.794 -3.744 1.00 30.13 228 PHE B C 1
ATOM 3822 O O . PHE B 1 228 ? 50.920 -1.988 -4.440 1.00 29.78 228 PHE B O 1
ATOM 3830 N N . ARG B 1 229 ? 50.364 -4.115 -3.921 1.00 31.69 229 ARG B N 1
ATOM 3831 C CA . ARG B 1 229 ? 51.148 -4.738 -4.987 1.00 33.49 229 ARG B CA 1
ATOM 3832 C C . ARG B 1 229 ? 50.422 -4.648 -6.329 1.00 34.07 229 ARG B C 1
ATOM 3833 O O . ARG B 1 229 ? 49.932 -5.650 -6.857 1.00 34.65 229 ARG B O 1
ATOM 3841 N N . ILE B 1 230 ? 50.378 -3.436 -6.877 1.00 34.39 230 ILE B N 1
ATOM 3842 C CA . ILE B 1 230 ? 49.606 -3.134 -8.082 1.00 34.74 230 ILE B CA 1
ATOM 3843 C C . ILE B 1 230 ? 50.246 -3.703 -9.366 1.00 35.59 230 ILE B C 1
ATOM 3844 O O . ILE B 1 230 ? 49.527 -4.141 -10.266 1.00 35.11 230 ILE B O 1
ATOM 3849 N N . GLU B 1 231 ? 51.583 -3.694 -9.422 1.00 36.75 231 GLU B N 1
ATOM 3850 C CA . GLU B 1 231 ? 52.363 -4.275 -10.530 1.00 38.65 231 GLU B CA 1
ATOM 3851 C C . GLU B 1 231 ? 51.990 -5.744 -10.750 1.00 38.70 231 GLU B C 1
ATOM 3852 O O . GLU B 1 231 ? 51.600 -6.156 -11.855 1.00 38.57 231 GLU B O 1
ATOM 3858 N N . GLU B 1 232 ? 52.100 -6.511 -9.669 1.00 38.77 232 GLU B N 1
ATOM 3859 C CA . GLU B 1 232 ? 51.752 -7.922 -9.638 1.00 39.27 232 GLU B CA 1
ATOM 3860 C C . GLU B 1 232 ? 50.273 -8.197 -9.930 1.00 39.07 232 GLU B C 1
ATOM 3861 O O . GLU B 1 232 ? 49.938 -9.218 -10.531 1.00 38.76 232 GLU B O 1
ATOM 3867 N N . TYR B 1 233 ? 49.392 -7.295 -9.504 1.00 38.86 233 TYR B N 1
ATOM 3868 C CA . TYR B 1 233 ? 47.960 -7.441 -9.772 1.00 39.14 233 TYR B CA 1
ATOM 3869 C C . TYR B 1 233 ? 47.693 -7.446 -11.276 1.00 39.62 233 TYR B C 1
ATOM 3870 O O . TYR B 1 233 ? 46.813 -8.163 -11.763 1.00 39.59 233 TYR B O 1
ATOM 3879 N N . PHE B 1 234 ? 48.471 -6.645 -11.996 1.00 40.08 234 PHE B N 1
ATOM 3880 C CA . PHE B 1 234 ? 48.312 -6.471 -13.427 1.00 40.86 234 PHE B CA 1
ATOM 3881 C C . PHE B 1 234 ? 49.153 -7.454 -14.248 1.00 41.28 234 PHE B C 1
ATOM 3882 O O . PHE B 1 234 ? 48.900 -7.633 -15.440 1.00 41.75 234 PHE B O 1
ATOM 3890 N N . SER B 1 235 ? 50.123 -8.103 -13.605 1.00 41.42 235 SER B N 1
ATOM 3891 C CA . SER B 1 235 ? 51.035 -9.028 -14.297 1.00 42.01 235 SER B CA 1
ATOM 3892 C C . SER B 1 235 ? 50.878 -10.509 -13.916 1.00 42.07 235 SER B C 1
ATOM 3893 O O . SER B 1 235 ? 51.070 -11.391 -14.758 1.00 41.81 235 SER B O 1
ATOM 3896 N N . ASN B 1 236 ? 50.570 -10.775 -12.648 1.00 42.27 236 ASN B N 1
ATOM 3897 C CA . ASN B 1 236 ? 50.440 -12.146 -12.164 1.00 42.78 236 ASN B CA 1
ATOM 3898 C C . ASN B 1 236 ? 48.981 -12.554 -11.976 1.00 42.88 236 ASN B C 1
ATOM 3899 O O . ASN B 1 236 ? 48.281 -11.991 -11.131 1.00 43.02 236 ASN B O 1
ATOM 3904 N N . GLU B 1 237 ? 48.522 -13.536 -12.752 1.00 42.90 237 GLU B N 1
ATOM 3905 C CA . GLU B 1 237 ? 47.119 -13.955 -12.681 1.00 42.92 237 GLU B CA 1
ATOM 3906 C C . GLU B 1 237 ? 46.766 -14.671 -11.376 1.00 42.17 237 GLU B C 1
ATOM 3907 O O . GLU B 1 237 ? 45.651 -14.538 -10.877 1.00 42.13 237 GLU B O 1
ATOM 3913 N N . THR B 1 238 ? 47.714 -15.419 -10.820 1.00 41.30 238 THR B N 1
ATOM 3914 C CA . THR B 1 238 ? 47.498 -16.066 -9.527 1.00 40.65 238 THR B CA 1
ATOM 3915 C C . THR B 1 238 ? 47.159 -15.017 -8.465 1.00 39.56 238 THR B C 1
ATOM 3916 O O . THR B 1 238 ? 46.194 -15.187 -7.719 1.00 39.41 238 THR B O 1
ATOM 3920 N N . PHE B 1 239 ? 47.930 -13.925 -8.428 1.00 38.20 239 PHE B N 1
ATOM 3921 C CA . PHE B 1 239 ? 47.723 -12.856 -7.432 1.00 37.12 239 PHE B CA 1
ATOM 3922 C C . PHE B 1 239 ? 46.436 -12.064 -7.652 1.00 36.68 239 PHE B C 1
ATOM 3923 O O . PHE B 1 239 ? 45.712 -11.798 -6.699 1.00 36.52 239 PHE B O 1
ATOM 3931 N N . LYS B 1 240 ? 46.144 -11.693 -8.898 1.00 36.62 240 LYS B N 1
ATOM 3932 C CA . LYS B 1 240 ? 44.887 -11.009 -9.211 1.00 36.76 240 LYS B CA 1
ATOM 3933 C C . LYS B 1 240 ? 43.670 -11.826 -8.745 1.00 36.78 240 LYS B C 1
ATOM 3934 O O . LYS B 1 240 ? 42.761 -11.288 -8.109 1.00 36.27 240 LYS B O 1
ATOM 3940 N N . LYS B 1 241 ? 43.677 -13.128 -9.041 1.00 37.19 241 LYS B N 1
ATOM 3941 C CA . LYS B 1 241 ? 42.606 -14.037 -8.615 1.00 37.34 241 LYS B CA 1
ATOM 3942 C C . LYS B 1 241 ? 42.508 -14.217 -7.096 1.00 36.81 241 LYS B C 1
ATOM 3943 O O . LYS B 1 241 ? 41.411 -14.289 -6.555 1.00 37.21 241 LYS B O 1
ATOM 3949 N N . LYS B 1 242 ? 43.643 -14.292 -6.410 1.00 36.08 242 LYS B N 1
ATOM 3950 C CA . LYS B 1 242 ? 43.636 -14.374 -4.955 1.00 35.54 242 LYS B CA 1
ATOM 3951 C C . LYS B 1 242 ? 42.979 -13.122 -4.340 1.00 35.60 242 LYS B C 1
ATOM 3952 O O . LYS B 1 242 ? 42.189 -13.226 -3.403 1.00 35.16 242 LYS B O 1
ATOM 3958 N N . VAL B 1 243 ? 43.306 -11.951 -4.894 1.00 35.51 243 VAL B N 1
ATOM 3959 C CA . VAL B 1 243 ? 42.772 -10.675 -4.416 1.00 35.49 243 VAL B CA 1
ATOM 3960 C C . VAL B 1 243 ? 41.275 -10.613 -4.670 1.00 35.87 243 VAL B C 1
ATOM 3961 O O . VAL B 1 243 ? 40.501 -10.379 -3.743 1.00 35.41 243 VAL B O 1
ATOM 3965 N N . ASP B 1 244 ? 40.881 -10.842 -5.921 1.00 36.55 244 ASP B N 1
ATOM 3966 C CA . ASP B 1 244 ? 39.479 -10.781 -6.336 1.00 37.99 244 ASP B CA 1
ATOM 3967 C C . ASP B 1 244 ? 38.574 -11.706 -5.528 1.00 37.97 244 ASP B C 1
ATOM 3968 O O . ASP B 1 244 ? 37.483 -11.304 -5.118 1.00 38.52 244 ASP B O 1
ATOM 3973 N N . ASN B 1 245 ? 39.038 -12.932 -5.294 1.00 38.16 245 ASN B N 1
ATOM 3974 C CA . ASN B 1 245 ? 38.299 -13.909 -4.491 1.00 37.99 245 ASN B CA 1
ATOM 3975 C C . ASN B 1 245 ? 38.096 -13.477 -3.047 1.00 37.14 245 ASN B C 1
ATOM 3976 O O . ASN B 1 245 ? 36.992 -13.583 -2.510 1.00 37.06 245 ASN B O 1
ATOM 3981 N N . PHE B 1 246 ? 39.174 -13.015 -2.418 1.00 36.52 246 PHE B N 1
ATOM 3982 C CA . PHE B 1 246 ? 39.141 -12.549 -1.031 1.00 35.91 246 PHE B CA 1
ATOM 3983 C C . PHE B 1 246 ? 38.181 -11.370 -0.857 1.00 35.83 246 PHE B C 1
ATOM 3984 O O . PHE B 1 246 ? 37.354 -11.364 0.054 1.00 35.36 246 PHE B O 1
ATOM 3992 N N . LEU B 1 247 ? 38.292 -10.376 -1.733 1.00 36.07 247 LEU B N 1
ATOM 3993 C CA . LEU B 1 247 ? 37.405 -9.216 -1.675 1.00 36.44 247 LEU B CA 1
ATOM 3994 C C . LEU B 1 247 ? 35.926 -9.595 -1.895 1.00 37.24 247 LEU B C 1
ATOM 3995 O O . LEU B 1 247 ? 35.059 -9.104 -1.187 1.00 37.28 247 LEU B O 1
ATOM 4000 N N . ASP B 1 248 ? 35.655 -10.484 -2.853 1.00 38.25 248 ASP B N 1
ATOM 4001 C CA . ASP B 1 248 ? 34.315 -11.067 -3.050 1.00 39.48 248 ASP B CA 1
ATOM 4002 C C . ASP B 1 248 ? 33.746 -11.751 -1.796 1.00 39.96 248 ASP B C 1
ATOM 4003 O O . ASP B 1 248 ? 32.543 -11.684 -1.528 1.00 39.97 248 ASP B O 1
ATOM 4008 N N . LYS B 1 249 ? 34.618 -12.423 -1.054 1.00 40.43 249 LYS B N 1
ATOM 4009 C CA . LYS B 1 249 ? 34.200 -13.272 0.051 1.00 41.30 249 LYS B CA 1
ATOM 4010 C C . LYS B 1 249 ? 33.873 -12.472 1.309 1.00 41.23 249 LYS B C 1
ATOM 4011 O O . LYS B 1 249 ? 32.902 -12.766 2.013 1.00 40.99 249 LYS B O 1
ATOM 4017 N N . TYR B 1 250 ? 34.676 -11.449 1.571 1.00 41.26 250 TYR B N 1
ATOM 4018 C CA . TYR B 1 250 ? 34.596 -10.720 2.828 1.00 41.21 250 TYR B CA 1
ATOM 4019 C C . TYR B 1 250 ? 34.200 -9.271 2.616 1.00 40.83 250 TYR B C 1
ATOM 4020 O O . TYR B 1 250 ? 34.319 -8.448 3.524 1.00 40.67 250 TYR B O 1
ATOM 4029 N N . GLU B 1 251 ? 33.698 -8.990 1.411 1.00 40.50 251 GLU B N 1
ATOM 4030 C CA . GLU B 1 251 ? 33.193 -7.677 1.022 1.00 40.40 251 GLU B CA 1
ATOM 4031 C C . GLU B 1 251 ? 32.327 -7.017 2.096 1.00 39.43 251 GLU B C 1
ATOM 4032 O O . GLU B 1 251 ? 31.349 -7.605 2.565 1.00 39.60 251 GLU B O 1
ATOM 4038 N N . GLY B 1 252 ? 32.710 -5.804 2.483 1.00 38.18 252 GLY B N 1
ATOM 4039 C CA . GLY B 1 252 ? 31.882 -4.967 3.330 1.00 36.95 252 GLY B CA 1
ATOM 4040 C C . GLY B 1 252 ? 31.016 -4.087 2.453 1.00 36.23 252 GLY B C 1
ATOM 4041 O O . GLY B 1 252 ? 31.299 -3.910 1.267 1.00 35.92 252 GLY B O 1
ATOM 4042 N N . LYS B 1 253 ? 29.948 -3.544 3.030 1.00 35.70 253 LYS B N 1
ATOM 4043 C CA . LYS B 1 253 ? 29.138 -2.527 2.346 1.00 35.18 253 LYS B CA 1
ATOM 4044 C C . LYS B 1 253 ? 30.041 -1.372 1.924 1.00 34.19 253 LYS B C 1
ATOM 4045 O O . LYS B 1 253 ? 31.075 -1.136 2.551 1.00 33.47 253 LYS B O 1
ATOM 4051 N N . ALA B 1 254 ? 29.661 -0.689 0.846 1.00 33.21 254 ALA B N 1
ATOM 4052 C CA . ALA B 1 254 ? 30.488 0.348 0.231 1.00 32.47 254 ALA B CA 1
ATOM 4053 C C . ALA B 1 254 ? 30.759 1.497 1.186 1.00 31.80 254 ALA B C 1
ATOM 4054 O O . ALA B 1 254 ? 29.835 1.979 1.845 1.00 31.91 254 ALA B O 1
ATOM 4056 N N . ILE B 1 255 ? 32.025 1.919 1.265 1.00 30.82 255 ILE B N 1
ATOM 4057 C CA . ILE B 1 255 ? 32.420 3.052 2.110 1.00 30.18 255 ILE B CA 1
ATOM 4058 C C . ILE B 1 255 ? 31.930 4.362 1.499 1.00 30.65 255 ILE B C 1
ATOM 4059 O O . ILE B 1 255 ? 31.743 5.338 2.210 1.00 29.99 255 ILE B O 1
ATOM 4064 N N . ASP B 1 256 ? 31.697 4.371 0.182 1.00 31.49 256 ASP B N 1
ATOM 4065 C CA . ASP B 1 256 ? 31.224 5.581 -0.510 1.00 32.62 256 ASP B CA 1
ATOM 4066 C C . ASP B 1 256 ? 29.751 5.943 -0.203 1.00 32.93 256 ASP B C 1
ATOM 4067 O O . ASP B 1 256 ? 29.261 7.006 -0.601 1.00 32.89 256 ASP B O 1
ATOM 4072 N N . ASP B 1 257 ? 29.068 5.046 0.503 1.00 33.40 257 ASP B N 1
ATOM 4073 C CA . ASP B 1 257 ? 27.744 5.307 1.071 1.00 34.41 257 ASP B CA 1
ATOM 4074 C C . ASP B 1 257 ? 27.781 5.835 2.519 1.00 34.49 257 ASP B C 1
ATOM 4075 O O . ASP B 1 257 ? 26.732 6.140 3.091 1.00 34.86 257 ASP B O 1
ATOM 4080 N N . ALA B 1 258 ? 28.966 5.932 3.119 1.00 34.43 258 ALA B N 1
ATOM 4081 C CA . ALA B 1 258 ? 29.075 6.421 4.499 1.00 34.98 258 ALA B CA 1
ATOM 4082 C C . ALA B 1 258 ? 28.911 7.934 4.553 1.00 35.23 258 ALA B C 1
ATOM 4083 O O . ALA B 1 258 ? 29.230 8.623 3.584 1.00 36.13 258 ALA B O 1
ATOM 4085 N N . ASP B 1 259 ? 28.428 8.451 5.684 1.00 35.46 259 ASP B N 1
ATOM 4086 C CA . ASP B 1 259 ? 28.233 9.908 5.856 1.00 35.72 259 ASP B CA 1
ATOM 4087 C C . ASP B 1 259 ? 29.534 10.700 5.989 1.00 34.60 259 ASP B C 1
ATOM 4088 O O . ASP B 1 259 ? 29.547 11.928 5.853 1.00 35.36 259 ASP B O 1
ATOM 4093 N N . SER B 1 260 ? 30.630 9.989 6.219 1.00 32.97 260 SER B N 1
ATOM 4094 C CA . SER B 1 260 ? 31.935 10.609 6.382 1.00 31.10 260 SER B CA 1
ATOM 4095 C C . SER B 1 260 ? 32.824 10.481 5.134 1.00 30.51 260 SER B C 1
ATOM 4096 O O . SER B 1 260 ? 34.002 10.824 5.178 1.00 30.13 260 SER B O 1
ATOM 4099 N N . TYR B 1 261 ? 32.268 9.976 4.036 1.00 30.39 261 TYR B N 1
ATOM 4100 C CA . TYR B 1 261 ? 33.070 9.667 2.847 1.00 30.65 261 TYR B CA 1
ATOM 4101 C C . TYR B 1 261 ? 33.380 10.905 2.002 1.00 30.91 261 TYR B C 1
ATOM 4102 O O . TYR B 1 261 ? 32.530 11.769 1.823 1.00 31.06 261 TYR B O 1
ATOM 4111 N N . PHE B 1 262 ? 34.609 10.978 1.504 1.00 30.89 262 PHE B N 1
ATOM 4112 C CA . PHE B 1 262 ? 34.998 11.976 0.511 1.00 30.82 262 PHE B CA 1
ATOM 4113 C C . PHE B 1 262 ? 36.056 11.386 -0.419 1.00 30.97 262 PHE B C 1
ATOM 4114 O O . PHE B 1 262 ? 36.916 10.600 0.006 1.00 29.63 262 PHE B O 1
ATOM 4122 N N . ASP B 1 263 ? 35.967 11.747 -1.695 1.00 30.92 263 ASP B N 1
ATOM 4123 C CA . ASP B 1 263 ? 37.012 11.418 -2.646 1.00 31.75 263 ASP B CA 1
ATOM 4124 C C . ASP B 1 263 ? 37.311 12.632 -3.536 1.00 31.89 263 ASP B C 1
ATOM 4125 O O . ASP B 1 263 ? 36.417 13.455 -3.788 1.00 31.75 263 ASP B O 1
ATOM 4130 N N . ASP B 1 264 ? 38.558 12.756 -3.992 1.00 31.62 264 ASP B N 1
ATOM 4131 C CA . ASP B 1 264 ? 38.927 13.818 -4.940 1.00 32.02 264 ASP B CA 1
ATOM 4132 C C . ASP B 1 264 ? 40.282 13.571 -5.611 1.00 31.46 264 ASP B C 1
ATOM 4133 O O . ASP B 1 264 ? 41.085 12.751 -5.138 1.00 30.58 264 ASP B O 1
ATOM 4138 N N . ILE B 1 265 ? 40.529 14.289 -6.713 1.00 30.50 265 ILE B N 1
ATOM 4139 C CA . ILE B 1 265 ? 41.873 14.395 -7.270 1.00 29.77 265 ILE B CA 1
ATOM 4140 C C . ILE B 1 265 ? 42.444 15.775 -6.945 1.00 29.80 265 ILE B C 1
ATOM 4141 O O . ILE B 1 265 ? 41.889 16.803 -7.366 1.00 29.81 265 ILE B O 1
ATOM 4146 N N . PHE B 1 266 ? 43.542 15.799 -6.196 1.00 28.60 266 PHE B N 1
ATOM 4147 C CA . PHE B 1 266 ? 44.252 17.038 -5.929 1.00 28.72 266 PHE B CA 1
ATOM 4148 C C . PHE B 1 266 ? 45.281 17.284 -7.025 1.00 28.75 266 PHE B C 1
ATOM 4149 O O . PHE B 1 266 ? 45.938 16.352 -7.487 1.00 28.13 266 PHE B O 1
ATOM 4157 N N . ASN B 1 267 ? 45.401 18.541 -7.437 1.00 29.05 267 ASN B N 1
ATOM 4158 C CA . ASN B 1 267 ? 46.381 18.937 -8.451 1.00 29.22 267 ASN B CA 1
ATOM 4159 C C . ASN B 1 267 ? 47.569 19.707 -7.891 1.00 29.13 267 ASN B C 1
ATOM 4160 O O . ASN B 1 267 ? 47.451 20.411 -6.880 1.00 29.53 267 ASN B O 1
ATOM 4165 N N . GLY B 1 268 ? 48.715 19.565 -8.553 1.00 28.88 268 GLY B N 1
ATOM 4166 C CA . GLY B 1 268 ? 49.915 20.321 -8.214 1.00 29.02 268 GLY B CA 1
ATOM 4167 C C . GLY B 1 268 ? 50.534 19.845 -6.913 1.00 29.57 268 GLY B C 1
ATOM 4168 O O . GLY B 1 268 ? 51.070 20.645 -6.142 1.00 29.41 268 GLY B O 1
ATOM 4169 N N . VAL B 1 269 ? 50.462 18.536 -6.672 1.00 29.38 269 VAL B N 1
ATOM 4170 C CA . VAL B 1 269 ? 50.990 17.950 -5.435 1.00 29.26 269 VAL B CA 1
ATOM 4171 C C . VAL B 1 269 ? 52.389 17.412 -5.689 1.00 29.59 269 VAL B C 1
ATOM 4172 O O . VAL B 1 269 ? 52.684 16.965 -6.796 1.00 29.28 269 VAL B O 1
ATOM 4176 N N . LYS B 1 270 ? 53.245 17.472 -4.667 1.00 29.62 270 LYS B N 1
ATOM 4177 C CA . LYS B 1 270 ? 54.499 16.740 -4.661 1.00 30.37 270 LYS B CA 1
ATOM 4178 C C . LYS B 1 270 ? 54.781 16.158 -3.266 1.00 30.40 270 LYS B C 1
ATOM 4179 O O . LYS B 1 270 ? 54.177 16.595 -2.278 1.00 29.35 270 LYS B O 1
ATOM 4185 N N . PRO B 1 271 ? 55.716 15.193 -3.182 1.00 30.40 271 PRO B N 1
ATOM 4186 C CA . PRO B 1 271 ? 56.044 14.569 -1.902 1.00 30.88 271 PRO B CA 1
ATOM 4187 C C . PRO B 1 271 ? 56.816 15.513 -0.972 1.00 30.87 271 PRO B C 1
ATOM 4188 O O . PRO B 1 271 ? 57.619 16.326 -1.443 1.00 30.31 271 PRO B O 1
ATOM 4192 N N . ASN B 1 272 ? 56.568 15.390 0.336 1.00 30.56 272 ASN B N 1
ATOM 4193 C CA . ASN B 1 272 ? 57.321 16.129 1.346 1.00 30.54 272 ASN B CA 1
ATOM 4194 C C . ASN B 1 272 ? 58.626 15.415 1.748 1.00 30.88 272 ASN B C 1
ATOM 4195 O O . ASN B 1 272 ? 58.962 14.353 1.203 1.00 30.31 272 ASN B O 1
ATOM 4200 N N . LYS B 1 273 ? 59.349 15.995 2.705 1.00 30.92 273 LYS B N 1
ATOM 4201 C CA . LYS B 1 273 ? 60.671 15.488 3.092 1.00 31.68 273 LYS B CA 1
ATOM 4202 C C . LYS B 1 273 ? 60.687 14.093 3.739 1.00 31.45 273 LYS B C 1
ATOM 4203 O O . LYS B 1 273 ? 61.736 13.462 3.789 1.00 31.69 273 LYS B O 1
ATOM 4209 N N . ASN B 1 274 ? 59.530 13.626 4.210 1.00 31.13 274 ASN B N 1
ATOM 4210 C CA . ASN B 1 274 ? 59.385 12.314 4.863 1.00 31.25 274 ASN B CA 1
ATOM 4211 C C . ASN B 1 274 ? 58.772 11.225 3.972 1.00 30.63 274 ASN B C 1
ATOM 4212 O O . ASN B 1 274 ? 58.589 10.093 4.415 1.00 30.49 274 ASN B O 1
ATOM 4217 N N . TYR B 1 275 ? 58.440 11.573 2.729 1.00 29.76 275 TYR B N 1
ATOM 4218 C CA . TYR B 1 275 ? 57.851 10.613 1.785 1.00 28.70 275 TYR B CA 1
ATOM 4219 C C . TYR B 1 275 ? 58.839 9.496 1.453 1.00 28.12 275 TYR B C 1
ATOM 4220 O O . TYR B 1 275 ? 60.022 9.742 1.206 1.00 27.84 275 TYR B O 1
ATOM 4229 N N . VAL B 1 276 ? 58.343 8.266 1.461 1.00 28.23 276 VAL B N 1
ATOM 4230 C CA . VAL B 1 276 ? 59.146 7.080 1.163 1.00 27.99 276 VAL B CA 1
ATOM 4231 C C . VAL B 1 276 ? 58.755 6.584 -0.230 1.00 28.98 276 VAL B C 1
ATOM 4232 O O . VAL B 1 276 ? 57.609 6.174 -0.448 1.00 29.39 276 VAL B O 1
ATOM 4236 N N . TYR B 1 277 ? 59.700 6.661 -1.173 1.00 29.28 277 TYR B N 1
ATOM 4237 C CA . TYR B 1 277 ? 59.475 6.273 -2.562 1.00 29.89 277 TYR B CA 1
ATOM 4238 C C . TYR B 1 277 ? 59.316 4.760 -2.776 1.00 30.14 277 TYR B C 1
ATOM 4239 O O . TYR B 1 277 ? 60.001 3.966 -2.129 1.00 30.79 277 TYR B O 1
#

Secondary structure (DSSP, 8-state):
-HHHHHHHHHH---STTTSBP---SEETTEEEEEEEEEESPPPTTTHHHHHHHHHHHHHHHHHHHHHHHHH-SSTGGGG-HHHHHHHHHHHHHHHEEEEEEEEEEEEEEEEGGGHHHHHHHHHHTEE----HHHHHHHHHHHHHHHHHHTTSSS-EEEEEEEEEEEEEE-TTS-EEEEEEEEEEEEEE-GGGGGGGG-TT--SEEEEEEEEEEEEEEE-HHHHHH-HHHHHHHHHHHHHHPBPPGGGSTT-EEEEE-S-EE-TT---/-HHHHHHHH---SBP---SEETTEEEEEEEEEESPPPGGGHHHHHHHHHHHHHHHHHHHHHHHHH-SSTGGGG-HHHHHHHHHHHHHHHEEEEEEEEEEEEEEEEGGGHHHHHHHHHHTEE----HHHHHHHHHHHHHHHHHHTT-SS-EEEEEEEEEEEEEE-SSS-EEEEEEEEEEEEEE-GGGGGGGG-TT--SEEEEEEEEEEEEEEE-HHHHHH-HHHHHHHHHHHHHH-BPPGGGSTT-EEEEE-S-EE-TT---

InterPro domains:
  IPR041576 Virulence factor Evf [PF18270] (38-264)